Protein AF-A0A2D7C8B2-F1 (afdb_monomer)

Secondary structure (DSSP, 8-state):
-EEEEEEE----GGGTTT-BTTB-GGG--SSSSS-HHHHHHHHT--TTTBPPPEEEEEGGGHHHHHHHHHTTT---SEEEEESS---HHHHHHHHHHHHHHTT-TTSEEEEEETT-EE--HHHHHHHHHHHHHHHTTT-EEEEEEPPSS--SSS-EEEEEEEEETTEEEEEEEE-S--HHHHHHHHHHS-EEEEEEEEEEEHHHHHHHHHHH-HHHHHHHHHHHHTPEESSSEE--HHHHHTS----HIIIIITT-S-EEEEEE-S-EE---SHHHHHHHSPP-TTS-EEESSEEEES-BS-EEEESSS-EEEES-BSEEEEE-SS-EEEEEGGGGGGHHHHHHHHHHTT-GGGT--SEEEETTEEEEEEEEETTEEEEEEEEPTT-BPPEEEESSEEEEEEEEESEEEEEETTEEEEEETTEEEEE-TT--EEEE--SSS-EEEEEEEEES---GGGEEEEE-TTS---TT-PPPTT-------SSPP--S-HHHHHHTTS--GGGHHHHHHHHHHHHHHHHHHHHHT--SPPPHHHHHHHHHHHHHHHT--EEEEES-STTHHHHHHTTT-SEEEEEESSHHHHHHHHHHTTT-TTEEEEES-HHHHHHHHHHHS-SSEEEEEE-S-S-SSS---SSS--HHHHHHHHHHS---EEEEEE-GGG-BSSTTPPBHHHHHHHHHHTT--EEEETTEEEEEE-

Mean predicted aligned error: 16.01 Å

Sequence (702 aa):
MIIPVILSGGSGSRIWPLSRKAYSKQFLSLNSDNSLLQQTATRVSNKSVFEKPLVVCGNEHHFLIDDQLEKINIEPLKLLLEPTARNTAPAIALAAFYAEKEGREKDCMLVLPSDHSIHDVEGFEKTIQTGEKVAAKGKIVTFGIVPSKPETGYGYIHKSSEKIEGGFAVEAFVEKPNLTKAKEYVKSGDYFWNAGIFLFTVETFLKELKKYSPKIYKATQEAVEKGVVSDVFTPDEKLFSNNEDLSIDYALMEKSENVAVVPFAGHWNDIGSFAALWEELPHDKDGNAVQGDSLLLDTKGSYVFSESAVVTTAGVKDMVIVQTKDAVLVADKKHAQNVKDIVEKFKEIDREEAFFHKKVYRPWGSYEGIAAEEGFQVKTLIVNPGQVLSLQSHKHRNEHWVCVKGTVTVTRGSDVFDLKANQSTYIPVGEVHRLSNRTDTPAMVVEVQTGDYLGEDDIVRYDDIYGRAEENVQLPINMHSSHYYGPKKQLIPQSWIDYLKELPFSDILSFVKRRAVDVLDYFKWSTTGKKGAVPRLFVACKLKQIAKAKNLESFIETGTHYGELTSYVLNDFKEIQTIELTEELYSFCRNRFENDPHVTCIRGDSADHLKDALNGASFNGLVYLDAYYSGGVTGRGEVETPLKNEIDVILKSKFKGVVVVNNLRCMTGSNDYPKKQEVLEKIKKSGHVYHFEKDLLIWEMK

Foldseek 3Di:
DEAEEEEDEAQLLLAPPVGANLRRQQCDPQAHPAGLLLVVQVLQPPPVQYDAYEYEYAPSCVLVSVVSCVVVPGDHPFYEHAPDQQAALLSVLLVLLLCVVVVQQQHKYKYHYSQKDFDPSVLVSVLVVQVQVLQNVLFKEFEFELDPALFQQFKKWFFDPADDRQFGQTPAIGHRDDSVVSVVQNVVSRMGTGNVIIMHGSNSSLVQLCVQPVLSSVLSNQQQVCWDDDSHIYGNNVSSVSHHSDYCCNSGVRPDSRYIYRYRHGDMFSCSFVLSSLVSADADPQSEHEEDAEAEACEHVEYAADDDDYHYYHNYYQWYWYDDPVDIDIDRVVCSNCSSVVLVVCVVVVHCSNHDDQWGADSQGIKGWDDDDQFKTKIKDKGAAFGKAFFKFFQWKKKKKAWQADKKWKDWAQDTDIHHHRDMDIHDHPTTMMIHHNDNGITMMMMMIGGNDDDPVRIAGDGDPPPPHPQFDDDPPRHDHDDDDPDDDPPDDVVVVVVVVPDDPPPPGVLVSVVVVLVVVQVCCVVVVDQDFHRLVVVLVVQLVQCVVQVAAEEEEAFDLLCNSCVSCVPSHQAYEYEAADPVSLVSVCVSCVVRPRYHYHYHHCLPCVLVVQVPDDQEHEYEAELQFADDSTHHDPFRGSVVSNLVSVLPDSHWYKYKYAQQVSQCCPRRRHNNVVSVVSCVVSVWDWDDDRRMIMIGDD

Structure (mmCIF, N/CA/C/O backbone):
data_AF-A0A2D7C8B2-F1
#
_entry.id   AF-A0A2D7C8B2-F1
#
loop_
_atom_site.group_PDB
_atom_site.id
_atom_site.type_symbol
_atom_site.label_atom_id
_atom_site.label_alt_id
_atom_site.label_comp_id
_atom_site.label_asym_id
_atom_site.label_entity_id
_atom_site.label_seq_id
_atom_site.pdbx_PDB_ins_code
_atom_site.Cartn_x
_atom_site.Cartn_y
_atom_site.Cartn_z
_atom_site.occupancy
_atom_site.B_iso_or_equiv
_atom_site.auth_seq_id
_atom_site.auth_comp_id
_atom_site.auth_asym_id
_atom_site.auth_atom_id
_atom_site.pdbx_PDB_model_num
ATOM 1 N N . MET A 1 1 ? -17.321 17.170 8.419 1.00 81.81 1 MET A N 1
ATOM 2 C CA . MET A 1 1 ? -17.165 15.981 7.559 1.00 81.81 1 MET A CA 1
ATOM 3 C C . MET A 1 1 ? -16.004 15.179 8.109 1.00 81.81 1 MET A C 1
ATOM 5 O O . MET A 1 1 ? -15.125 15.762 8.737 1.00 81.81 1 MET A O 1
ATOM 9 N N . ILE A 1 2 ? -16.040 13.862 7.951 1.00 97.69 2 ILE A N 1
ATOM 10 C CA . ILE A 1 2 ? -15.059 12.943 8.537 1.00 97.69 2 ILE A CA 1
ATOM 11 C C . ILE A 1 2 ? -13.973 12.658 7.501 1.00 97.69 2 ILE A C 1
ATOM 13 O O . ILE A 1 2 ? -14.303 12.349 6.360 1.00 97.69 2 ILE A O 1
ATOM 17 N N . ILE A 1 3 ? -12.698 12.724 7.882 1.00 98.31 3 ILE A N 1
ATOM 18 C CA . ILE A 1 3 ? -11.558 12.378 7.024 1.00 98.31 3 ILE A CA 1
ATOM 19 C C . ILE A 1 3 ? -11.287 10.876 7.159 1.00 98.31 3 ILE A C 1
ATOM 21 O O . ILE A 1 3 ? -10.841 10.441 8.225 1.00 98.31 3 ILE A O 1
ATOM 25 N N . PRO A 1 4 ? -11.519 10.048 6.127 1.00 98.62 4 PRO A N 1
ATOM 26 C CA . PRO A 1 4 ? -11.110 8.654 6.184 1.00 98.62 4 PRO A CA 1
ATOM 27 C C . PRO A 1 4 ? -9.583 8.553 6.114 1.00 98.62 4 PRO A C 1
ATOM 29 O O . PRO A 1 4 ? -8.949 9.216 5.295 1.00 98.62 4 PRO A O 1
ATOM 32 N N . VAL A 1 5 ? -8.995 7.702 6.947 1.00 98.69 5 VAL A N 1
ATOM 33 C CA . VAL A 1 5 ? -7.568 7.369 6.954 1.00 98.69 5 VAL A CA 1
ATOM 34 C C . VAL A 1 5 ? -7.443 5.869 6.724 1.00 98.69 5 VAL A C 1
ATOM 36 O O . VAL A 1 5 ? -7.703 5.072 7.623 1.00 98.69 5 VAL A O 1
ATOM 39 N N . ILE A 1 6 ? -7.069 5.478 5.511 1.00 98.50 6 ILE A N 1
ATOM 40 C CA . ILE A 1 6 ? -6.947 4.077 5.106 1.00 98.50 6 ILE A CA 1
ATOM 41 C C . ILE A 1 6 ? -5.500 3.623 5.313 1.00 98.50 6 ILE A C 1
ATOM 43 O O . ILE A 1 6 ? -4.583 4.153 4.686 1.00 98.50 6 ILE A O 1
ATOM 47 N N . LEU A 1 7 ? -5.291 2.627 6.175 1.00 97.38 7 LEU A N 1
ATOM 48 C CA . LEU A 1 7 ? -3.976 2.050 6.460 1.00 97.38 7 LEU A CA 1
ATOM 49 C C . LEU A 1 7 ? -3.699 0.854 5.536 1.00 97.38 7 LEU A C 1
ATOM 51 O O . LEU A 1 7 ? -4.398 -0.163 5.589 1.00 97.38 7 LEU A O 1
ATOM 55 N N . SER A 1 8 ? -2.658 0.951 4.707 1.00 93.06 8 SER A N 1
ATOM 56 C CA . SER A 1 8 ? -2.254 -0.056 3.713 1.00 93.06 8 SER A CA 1
ATOM 57 C C . SER A 1 8 ? -0.797 -0.507 3.912 1.00 93.06 8 SER A C 1
ATOM 59 O O . SER A 1 8 ? 0.064 -0.290 3.055 1.00 93.06 8 SER A O 1
ATOM 61 N N . GLY A 1 9 ? -0.525 -1.157 5.050 1.00 79.19 9 GLY A N 1
ATOM 62 C CA . GLY A 1 9 ? 0.812 -1.657 5.421 1.00 79.19 9 GLY A CA 1
ATOM 63 C C . GLY A 1 9 ? 0.944 -3.180 5.595 1.00 79.19 9 GLY A C 1
ATOM 64 O O . GLY A 1 9 ? 2.049 -3.679 5.792 1.00 79.19 9 GLY A O 1
ATOM 65 N N . GLY A 1 10 ? -0.148 -3.948 5.542 1.00 72.50 10 GLY A N 1
ATOM 66 C CA . GLY A 1 10 ? -0.104 -5.402 5.750 1.00 72.50 10 GLY A CA 1
ATOM 67 C C . GLY A 1 10 ? 0.537 -6.155 4.579 1.00 72.50 10 GLY A C 1
ATOM 68 O O . GLY A 1 10 ? 0.354 -5.769 3.430 1.00 72.50 10 GLY A O 1
ATOM 69 N N . SER A 1 11 ? 1.263 -7.249 4.856 1.00 68.75 11 SER A N 1
ATOM 70 C CA . SER A 1 11 ? 1.806 -8.165 3.830 1.00 68.75 11 SER A CA 1
ATOM 71 C C . SER A 1 11 ? 0.874 -9.338 3.505 1.00 68.75 11 SER A C 1
ATOM 73 O O . SER A 1 11 ? 0.927 -9.905 2.417 1.00 68.75 11 SER A O 1
ATOM 75 N N . GLY A 1 12 ? -0.006 -9.712 4.441 1.00 79.62 12 GLY A N 1
ATOM 76 C CA . GLY A 1 12 ? -1.014 -10.751 4.225 1.00 79.62 12 GLY A CA 1
ATOM 77 C C . GLY A 1 12 ? -0.503 -12.194 4.206 1.00 79.62 12 GLY A C 1
ATOM 78 O O . GLY A 1 12 ? -1.228 -13.052 3.726 1.00 79.62 12 GLY A O 1
ATOM 79 N N . SER A 1 13 ? 0.685 -12.498 4.747 1.00 84.25 13 SER A N 1
ATOM 80 C CA . SER A 1 13 ? 1.385 -13.796 4.585 1.00 84.25 13 SER A CA 1
ATOM 81 C C . SER A 1 13 ? 0.573 -15.075 4.861 1.00 84.25 13 SER A C 1
ATOM 83 O O . SER A 1 13 ? 0.902 -16.131 4.332 1.00 84.25 13 SER A O 1
ATOM 85 N N . ARG A 1 14 ? -0.504 -15.008 5.650 1.00 90.31 14 ARG A N 1
ATOM 86 C CA . ARG A 1 14 ? -1.414 -16.140 5.934 1.00 90.31 14 ARG A CA 1
ATOM 87 C C . ARG A 1 14 ? -2.348 -16.499 4.772 1.00 90.31 14 ARG A C 1
ATOM 89 O O . ARG A 1 14 ? -3.013 -17.527 4.828 1.00 90.31 14 ARG A O 1
ATOM 96 N N . ILE A 1 15 ? -2.406 -15.648 3.752 1.00 92.25 15 ILE A N 1
ATOM 97 C CA . ILE A 1 15 ? -3.191 -15.811 2.523 1.00 92.25 15 ILE A CA 1
ATOM 98 C C . ILE A 1 15 ? -2.269 -16.197 1.346 1.00 92.25 15 ILE A C 1
ATOM 100 O O . ILE A 1 15 ? -2.683 -16.232 0.189 1.00 92.25 15 ILE A O 1
ATOM 104 N N . TRP A 1 16 ? -1.003 -16.538 1.608 1.00 94.00 16 TRP A N 1
ATOM 105 C CA . TRP A 1 16 ? -0.141 -17.180 0.614 1.00 94.00 16 TRP A CA 1
ATOM 106 C C . TRP A 1 16 ? -0.767 -18.520 0.180 1.00 94.00 16 TRP A C 1
ATOM 108 O O . TRP A 1 16 ? -1.186 -19.265 1.057 1.00 94.00 16 TRP A O 1
ATOM 118 N N . PRO A 1 17 ? -0.852 -18.875 -1.114 1.00 92.19 17 PRO A N 1
ATOM 119 C CA . PRO A 1 17 ? -0.118 -18.311 -2.234 1.00 92.19 17 PRO A CA 1
ATOM 120 C C . PRO A 1 17 ? -0.869 -17.225 -3.014 1.00 92.19 17 PRO A C 1
ATOM 122 O O . PRO A 1 17 ? -0.384 -16.832 -4.067 1.00 92.19 17 PRO A O 1
ATOM 125 N N . LEU A 1 18 ? -1.985 -16.678 -2.531 1.00 91.12 18 LEU A N 1
ATOM 126 C CA . LEU A 1 18 ? -2.616 -15.536 -3.208 1.00 91.12 18 LEU A CA 1
ATOM 127 C C . LEU A 1 18 ? -1.856 -14.233 -2.933 1.00 91.12 18 LEU A C 1
ATOM 129 O O . LEU A 1 18 ? -1.615 -13.443 -3.839 1.00 91.12 18 LEU A O 1
ATOM 133 N N . SER A 1 19 ? -1.439 -14.014 -1.683 1.00 90.56 19 SER A N 1
ATOM 134 C CA . SER A 1 19 ? -0.666 -12.827 -1.296 1.00 90.56 19 SER A CA 1
ATOM 135 C C . SER A 1 19 ? 0.839 -13.017 -1.475 1.00 90.56 19 SER A C 1
ATOM 137 O O . SER A 1 19 ? 1.375 -14.112 -1.256 1.00 90.56 19 SER A O 1
ATOM 139 N N . ARG A 1 20 ? 1.541 -11.922 -1.765 1.00 86.06 20 ARG A N 1
ATOM 140 C CA . ARG A 1 20 ? 3.010 -11.817 -1.803 1.00 86.06 20 ARG A CA 1
ATOM 141 C C . ARG A 1 20 ? 3.447 -10.497 -1.183 1.00 86.06 20 ARG A C 1
ATOM 143 O O . ARG A 1 20 ? 2.642 -9.579 -1.105 1.00 86.06 20 ARG A O 1
ATOM 150 N N . LYS A 1 21 ? 4.724 -10.354 -0.811 1.00 79.81 21 LYS A N 1
ATOM 151 C CA . LYS A 1 21 ? 5.235 -9.074 -0.281 1.00 79.81 21 LYS A CA 1
ATOM 152 C C . LYS A 1 21 ? 4.960 -7.898 -1.230 1.00 79.81 21 LYS A C 1
ATOM 154 O O . LYS A 1 21 ? 4.552 -6.847 -0.764 1.00 79.81 21 LYS A O 1
ATOM 159 N N . ALA A 1 22 ? 5.164 -8.085 -2.536 1.00 74.75 22 ALA A N 1
ATOM 160 C CA . ALA A 1 22 ? 4.926 -7.048 -3.547 1.00 74.75 22 ALA A CA 1
ATOM 161 C C . ALA A 1 22 ? 3.448 -6.904 -3.971 1.00 74.75 22 ALA A C 1
ATOM 163 O O . ALA A 1 22 ? 3.104 -5.978 -4.704 1.00 74.75 22 ALA A O 1
ATOM 164 N N . TYR A 1 23 ? 2.586 -7.843 -3.571 1.00 82.44 23 TYR A N 1
ATOM 165 C CA . TYR A 1 23 ? 1.157 -7.843 -3.883 1.00 82.44 23 TYR A CA 1
ATOM 166 C C . TYR A 1 23 ? 0.384 -8.403 -2.689 1.00 82.44 23 TYR A C 1
ATOM 168 O O . TYR A 1 23 ? -0.032 -9.566 -2.641 1.00 82.44 23 TYR A O 1
ATOM 176 N N . SER A 1 24 ? 0.315 -7.566 -1.662 1.00 88.56 24 SER A N 1
ATOM 177 C CA . SER A 1 24 ? -0.265 -7.885 -0.368 1.00 88.56 24 SER A CA 1
ATOM 178 C C . SER A 1 24 ? -1.780 -8.086 -0.412 1.00 88.56 24 SER A C 1
ATOM 180 O O . SER A 1 24 ? -2.466 -7.682 -1.351 1.00 88.56 24 SER A O 1
ATOM 182 N N . LYS A 1 25 ? -2.311 -8.683 0.661 1.00 91.94 25 LYS A N 1
ATOM 183 C CA . LYS A 1 25 ? -3.725 -9.060 0.818 1.00 91.94 25 LYS A CA 1
ATOM 184 C C . LYS A 1 25 ? -4.718 -7.957 0.430 1.00 91.94 25 LYS A C 1
ATOM 186 O O . LYS A 1 25 ? -5.719 -8.263 -0.209 1.00 91.94 25 LYS A O 1
ATOM 191 N N . GLN A 1 26 ? -4.466 -6.700 0.788 1.00 92.56 26 GLN A N 1
ATOM 192 C CA . GLN A 1 26 ? -5.385 -5.593 0.507 1.00 92.56 26 GLN A CA 1
ATOM 193 C C . GLN A 1 26 ? -5.623 -5.356 -0.992 1.00 92.56 26 GLN A C 1
ATOM 195 O O . GLN A 1 26 ? -6.654 -4.804 -1.365 1.00 92.56 26 GLN A O 1
ATOM 200 N N . PHE A 1 27 ? -4.705 -5.799 -1.853 1.00 92.00 27 PHE A N 1
ATOM 201 C CA . PHE A 1 27 ? -4.821 -5.669 -3.306 1.00 92.00 27 PHE A CA 1
ATOM 202 C C . PHE A 1 27 ? -5.547 -6.851 -3.963 1.00 92.00 27 PHE A C 1
ATOM 204 O O . PHE A 1 27 ? -5.779 -6.824 -5.168 1.00 92.00 27 PHE A O 1
ATOM 211 N N . LEU A 1 28 ? -5.921 -7.876 -3.191 1.00 91.56 28 LEU A N 1
ATOM 212 C CA . LEU A 1 28 ? -6.587 -9.076 -3.689 1.00 91.56 28 LEU A CA 1
ATOM 213 C C . LEU A 1 28 ? -8.111 -8.909 -3.708 1.00 91.56 28 LEU A C 1
ATOM 215 O O . LEU A 1 28 ? -8.720 -8.507 -2.713 1.00 91.56 28 LEU A O 1
ATOM 219 N N . SER A 1 29 ? -8.726 -9.306 -4.820 1.00 92.12 29 SER A N 1
ATOM 220 C CA . SER A 1 29 ? -10.173 -9.516 -4.959 1.00 92.12 29 SER A CA 1
ATOM 221 C C . SER A 1 29 ? -10.544 -10.898 -4.407 1.00 92.12 29 SER A C 1
ATOM 223 O O . SER A 1 29 ? -10.532 -11.885 -5.137 1.00 92.12 29 SER A O 1
ATOM 225 N N . LEU A 1 30 ? -10.779 -10.993 -3.092 1.00 91.88 30 LEU A N 1
ATOM 226 C CA . LEU A 1 30 ? -10.983 -12.284 -2.409 1.00 91.88 30 LEU A CA 1
ATOM 227 C C . LEU A 1 30 ? -12.453 -12.720 -2.342 1.00 91.88 30 LEU A C 1
ATOM 229 O O . LEU A 1 30 ? -12.766 -13.884 -2.573 1.00 91.88 30 LEU A O 1
ATOM 233 N N . ASN A 1 31 ? -13.346 -11.790 -2.012 1.00 90.38 31 ASN A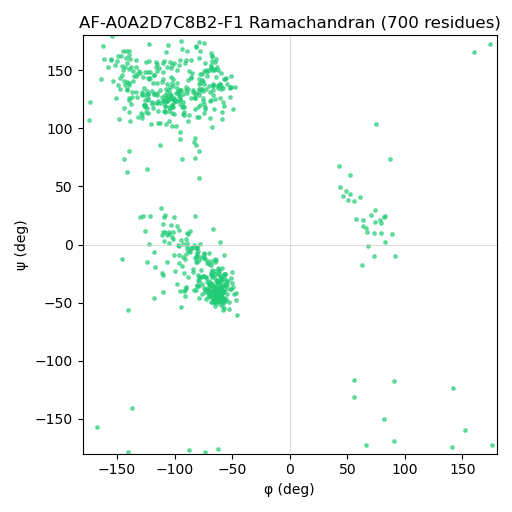 N 1
ATOM 234 C CA . ASN A 1 31 ? -14.768 -12.040 -1.748 1.00 90.38 31 ASN A CA 1
ATOM 235 C C . ASN A 1 31 ? -15.714 -11.229 -2.654 1.00 90.38 31 ASN A C 1
ATOM 237 O O . ASN A 1 31 ? -16.930 -11.325 -2.520 1.00 90.38 31 ASN A O 1
ATOM 241 N N . SER A 1 32 ? -15.172 -10.418 -3.561 1.00 89.94 32 SER A N 1
ATOM 242 C CA . SER A 1 32 ? -15.917 -9.683 -4.587 1.00 89.94 32 SER A CA 1
ATOM 243 C C . SER A 1 32 ? -15.001 -9.389 -5.777 1.00 89.94 32 SER A C 1
ATOM 245 O O . SER A 1 32 ? -13.818 -9.725 -5.730 1.00 89.94 32 SER A O 1
ATOM 247 N N . ASP A 1 33 ? -15.522 -8.734 -6.816 1.00 89.88 33 ASP A N 1
ATOM 248 C CA . ASP A 1 33 ? -14.716 -8.289 -7.962 1.00 89.88 33 ASP A CA 1
ATOM 249 C C . ASP A 1 33 ? -13.695 -7.203 -7.573 1.00 89.88 33 ASP A C 1
ATOM 251 O O . ASP A 1 33 ? -12.616 -7.110 -8.162 1.00 89.88 33 ASP A O 1
ATOM 255 N N . ASN A 1 34 ? -14.003 -6.412 -6.541 1.00 94.25 34 ASN A N 1
ATOM 256 C CA . ASN A 1 34 ? -13.135 -5.354 -6.034 1.00 94.25 34 ASN A CA 1
ATOM 257 C C . ASN A 1 34 ? -12.129 -5.901 -5.014 1.00 94.25 34 ASN A C 1
ATOM 259 O O . ASN A 1 34 ? -12.468 -6.735 -4.164 1.00 94.25 34 ASN A O 1
ATOM 263 N N . SER A 1 35 ? -10.916 -5.349 -5.019 1.00 95.56 35 SER A N 1
ATOM 264 C CA . SER A 1 35 ? -9.931 -5.628 -3.973 1.00 95.56 35 SER A CA 1
ATOM 265 C C . SER A 1 35 ? -10.401 -5.128 -2.605 1.00 95.56 35 SER A C 1
ATOM 267 O O . SER A 1 35 ? -11.261 -4.250 -2.515 1.00 95.56 35 SER A O 1
ATOM 269 N N . LEU A 1 36 ? -9.839 -5.647 -1.512 1.00 95.81 36 LEU A N 1
ATOM 270 C CA . LEU A 1 36 ? -10.219 -5.193 -0.165 1.00 95.81 36 LEU A CA 1
ATOM 271 C C . LEU A 1 36 ? -9.955 -3.689 0.050 1.00 95.81 36 LEU A C 1
ATOM 273 O O . LEU A 1 36 ? -10.771 -3.000 0.673 1.00 95.81 36 LEU A O 1
ATOM 277 N N . LEU A 1 37 ? -8.874 -3.157 -0.535 1.00 96.75 37 LEU A N 1
ATOM 278 C CA . LEU A 1 37 ? -8.586 -1.723 -0.555 1.00 96.75 37 LEU A CA 1
ATOM 279 C C . LEU A 1 37 ? -9.702 -0.953 -1.271 1.00 96.75 37 LEU A C 1
ATOM 281 O O . LEU A 1 37 ? -10.215 0.030 -0.734 1.00 96.75 37 LEU A O 1
ATOM 285 N N . GLN A 1 38 ? -10.105 -1.412 -2.458 1.00 97.31 38 GLN A N 1
ATOM 286 C CA . GLN A 1 38 ? -11.177 -0.794 -3.242 1.00 97.31 38 GLN A CA 1
ATOM 287 C C . GLN A 1 38 ? -12.524 -0.859 -2.520 1.00 97.31 38 GLN A C 1
ATOM 289 O O . GLN A 1 38 ? -13.261 0.129 -2.499 1.00 97.31 38 GLN A O 1
ATOM 294 N N . GLN A 1 39 ? -12.836 -1.988 -1.880 1.00 97.19 39 GLN A N 1
ATOM 295 C CA . GLN A 1 39 ? -14.027 -2.135 -1.044 1.00 97.19 39 GLN A CA 1
ATOM 296 C C . GLN A 1 39 ? -14.012 -1.124 0.107 1.00 97.19 39 GLN A C 1
ATOM 298 O O . GLN A 1 39 ? -15.014 -0.454 0.354 1.00 97.19 39 GLN A O 1
ATOM 303 N N . THR A 1 40 ? -12.868 -0.958 0.776 1.00 97.56 40 THR A N 1
ATOM 304 C CA . THR A 1 40 ? -12.716 -0.003 1.881 1.00 97.56 40 THR A CA 1
ATOM 305 C C . THR A 1 40 ? -12.852 1.443 1.422 1.00 97.56 40 THR A C 1
ATOM 307 O O . THR A 1 40 ? -13.603 2.194 2.039 1.00 97.56 40 THR A O 1
ATOM 310 N N . ALA A 1 41 ? -12.209 1.827 0.319 1.00 97.81 41 ALA A N 1
ATOM 311 C CA . ALA A 1 41 ? -12.331 3.169 -0.248 1.00 97.81 41 ALA A CA 1
ATOM 312 C C . ALA A 1 41 ? -13.768 3.473 -0.710 1.00 97.81 41 ALA A C 1
ATOM 314 O O . ALA A 1 41 ? -14.297 4.549 -0.436 1.00 97.81 41 ALA A O 1
ATOM 315 N N . THR A 1 42 ? -14.439 2.503 -1.339 1.00 96.94 42 THR A N 1
ATOM 316 C CA . THR A 1 42 ? -15.837 2.642 -1.781 1.00 96.94 42 THR A CA 1
ATOM 317 C C . THR A 1 42 ? -16.788 2.809 -0.597 1.00 96.94 42 THR A C 1
ATOM 319 O O . THR A 1 42 ? -17.696 3.640 -0.650 1.00 96.94 42 THR A O 1
ATOM 322 N N . ARG A 1 43 ? -16.557 2.082 0.503 1.00 96.56 43 ARG A N 1
ATOM 323 C CA . ARG A 1 43 ? -17.369 2.151 1.730 1.00 96.56 43 ARG A CA 1
ATOM 324 C C . ARG A 1 43 ? -17.411 3.547 2.350 1.00 96.56 43 ARG A C 1
ATOM 326 O O . ARG A 1 43 ? -18.400 3.896 2.981 1.00 96.56 43 ARG A O 1
ATOM 333 N N . VAL A 1 44 ? -16.361 4.342 2.154 1.00 96.69 44 VAL A N 1
ATOM 334 C CA . VAL A 1 44 ? -16.248 5.720 2.664 1.00 96.69 44 VAL A CA 1
ATOM 335 C C . VAL A 1 44 ? -16.352 6.775 1.560 1.00 96.69 44 VAL A C 1
ATOM 337 O O . VAL A 1 44 ? -15.850 7.883 1.705 1.00 96.69 44 VAL A O 1
ATOM 340 N N . SER A 1 45 ? -17.013 6.449 0.445 1.00 95.50 45 SER A N 1
ATOM 341 C CA . SER A 1 45 ? -17.160 7.360 -0.702 1.00 95.50 45 SER A CA 1
ATOM 342 C C . SER A 1 45 ? -18.373 8.298 -0.618 1.00 95.50 45 SER A C 1
ATOM 344 O O . SER A 1 45 ? -18.533 9.176 -1.473 1.00 95.50 45 SER A O 1
ATOM 346 N N . ASN A 1 46 ? -19.234 8.144 0.398 1.00 95.44 46 ASN A N 1
ATOM 347 C CA . ASN A 1 46 ? -20.401 9.004 0.578 1.00 95.44 46 ASN A CA 1
ATOM 348 C C . ASN A 1 46 ? -19.989 10.441 0.946 1.00 95.44 46 ASN A C 1
ATOM 350 O O . ASN A 1 46 ? -19.716 10.757 2.105 1.00 95.44 46 ASN A O 1
ATOM 354 N N . LYS A 1 47 ? -20.021 11.329 -0.051 1.00 94.19 47 LYS A N 1
ATOM 355 C CA . LYS A 1 47 ? -19.583 12.731 0.047 1.00 94.19 47 LYS A CA 1
ATOM 356 C C . LYS A 1 47 ? -20.408 13.598 1.002 1.00 94.19 47 LYS A C 1
ATOM 358 O O . LYS A 1 47 ? -19.991 14.712 1.295 1.00 94.19 47 LYS A O 1
ATOM 363 N N . SER A 1 48 ? -21.579 13.147 1.468 1.00 94.50 48 SER A N 1
ATOM 364 C CA . SER A 1 48 ? -22.325 13.883 2.503 1.00 94.50 48 SER A CA 1
ATOM 365 C C . SER A 1 48 ? -21.792 13.634 3.915 1.00 94.50 48 SER A C 1
ATOM 367 O O . SER A 1 48 ? -22.163 14.358 4.836 1.00 94.50 48 SER A O 1
ATOM 369 N N . VAL A 1 49 ? -20.964 12.603 4.096 1.00 95.69 49 VAL A N 1
ATOM 370 C CA . VAL A 1 49 ? -20.429 12.178 5.399 1.00 95.69 49 VAL A CA 1
ATOM 371 C C . VAL A 1 49 ? -18.909 12.288 5.423 1.00 95.69 49 VAL A C 1
ATOM 373 O O . VAL A 1 49 ? -18.336 12.828 6.376 1.00 95.69 49 VAL A O 1
ATOM 376 N N . PHE A 1 50 ? -18.268 11.810 4.360 1.00 97.62 50 PHE A N 1
ATOM 377 C CA . PHE A 1 50 ? -16.828 11.641 4.270 1.00 97.62 50 PHE A CA 1
ATOM 378 C C . PHE A 1 50 ? -16.184 12.632 3.305 1.00 97.62 50 PHE A C 1
ATOM 380 O O . PHE A 1 50 ? -16.706 12.921 2.227 1.00 97.62 50 PHE A O 1
ATOM 387 N N . GLU A 1 51 ? -15.003 13.098 3.692 1.00 97.19 51 GLU A N 1
ATOM 388 C CA . GLU A 1 51 ? -14.039 13.726 2.796 1.00 97.19 51 GLU A CA 1
ATOM 389 C C . GLU A 1 51 ? -13.343 12.686 1.909 1.00 97.19 51 GLU A C 1
ATOM 391 O O . GLU A 1 51 ? -13.474 11.472 2.095 1.00 97.19 51 GLU A O 1
ATOM 396 N N . LYS A 1 52 ? -12.532 13.165 0.960 1.00 96.94 52 LYS A N 1
ATOM 397 C CA . LYS A 1 52 ? -11.581 12.297 0.250 1.00 96.94 52 LYS A CA 1
ATOM 398 C C . LYS A 1 52 ? -10.630 11.607 1.255 1.00 96.94 52 LYS A C 1
ATOM 400 O O . LYS A 1 52 ? -10.211 12.247 2.224 1.00 96.94 52 LYS A O 1
ATOM 405 N N . PRO A 1 53 ? -10.246 10.336 1.035 1.00 97.75 53 PRO A N 1
ATOM 406 C CA . PRO A 1 53 ? -9.442 9.584 1.995 1.00 97.75 53 PRO A CA 1
ATOM 407 C C . PRO A 1 53 ? -7.968 10.008 1.988 1.00 97.75 53 PRO A C 1
ATOM 409 O O . PRO A 1 53 ? -7.374 10.206 0.928 1.00 97.75 53 PRO A O 1
ATOM 412 N N . LEU A 1 54 ? -7.345 10.071 3.162 1.00 98.31 54 LEU A N 1
ATOM 413 C CA . LEU A 1 54 ? -5.896 9.925 3.298 1.00 98.31 54 LEU A CA 1
ATOM 414 C C . LEU A 1 54 ? -5.560 8.436 3.225 1.00 98.31 54 LEU A C 1
ATOM 416 O O . LEU A 1 54 ? -6.209 7.627 3.888 1.00 98.31 54 LEU A O 1
ATOM 420 N N . VAL A 1 55 ? -4.543 8.063 2.453 1.00 98.19 55 VAL A N 1
ATOM 421 C CA . VAL A 1 55 ? -4.083 6.668 2.388 1.00 98.19 55 VAL A CA 1
ATOM 422 C C . VAL A 1 55 ? -2.637 6.605 2.842 1.00 98.19 55 VAL A C 1
ATOM 424 O O . VAL A 1 55 ? -1.777 7.260 2.256 1.00 98.19 55 VAL A O 1
ATOM 427 N N . VAL A 1 56 ? -2.379 5.831 3.893 1.00 97.62 56 VAL A N 1
ATOM 428 C CA . VAL A 1 56 ? -1.042 5.628 4.458 1.00 97.62 56 VAL A CA 1
ATOM 429 C C . VAL A 1 56 ? -0.495 4.303 3.947 1.00 97.62 56 VAL A C 1
ATOM 431 O O . VAL A 1 56 ? -1.153 3.268 4.088 1.00 97.62 56 VAL A O 1
ATOM 434 N N . CYS A 1 57 ? 0.674 4.321 3.316 1.00 93.38 57 CYS A N 1
ATOM 435 C CA . CYS A 1 57 ? 1.251 3.131 2.690 1.00 93.38 57 CYS A CA 1
ATOM 436 C C . CYS A 1 57 ? 2.772 3.211 2.572 1.00 93.38 57 CYS A C 1
ATOM 438 O O . CYS A 1 57 ? 3.335 4.298 2.571 1.00 93.38 57 CYS A O 1
ATOM 440 N N . GLY A 1 58 ? 3.437 2.065 2.417 1.00 88.25 58 GLY A N 1
ATOM 441 C CA . GLY A 1 58 ? 4.863 2.028 2.079 1.00 88.25 58 GLY A CA 1
ATOM 442 C C . GLY A 1 58 ? 5.147 2.588 0.680 1.00 88.25 58 GLY A C 1
ATOM 443 O O . GLY A 1 58 ? 4.315 2.468 -0.227 1.00 88.25 58 GLY A O 1
ATOM 444 N N . ASN A 1 59 ? 6.339 3.163 0.496 1.00 80.38 59 ASN A N 1
ATOM 445 C CA . ASN A 1 59 ? 6.811 3.719 -0.782 1.00 80.38 59 ASN A CA 1
ATOM 446 C C . ASN A 1 59 ? 6.623 2.759 -1.974 1.00 80.38 59 ASN A C 1
ATOM 448 O O . ASN A 1 59 ? 6.291 3.189 -3.079 1.00 80.38 59 ASN A O 1
ATOM 452 N N . GLU A 1 60 ? 6.811 1.459 -1.761 1.00 76.19 60 GLU A N 1
ATOM 453 C CA . GLU A 1 60 ? 6.719 0.416 -2.783 1.00 76.19 60 GLU A CA 1
ATOM 454 C C . GLU A 1 60 ? 5.302 0.202 -3.342 1.00 76.19 60 GLU A C 1
ATOM 456 O O . GLU A 1 60 ? 5.151 -0.321 -4.447 1.00 76.19 60 GLU A O 1
ATOM 461 N N . HIS A 1 61 ? 4.264 0.608 -2.604 1.00 82.62 61 HIS A N 1
ATOM 462 C CA . HIS A 1 61 ? 2.865 0.364 -2.961 1.00 82.62 61 HIS A CA 1
ATOM 463 C C . HIS A 1 61 ? 2.165 1.567 -3.595 1.00 82.62 61 HIS A C 1
ATOM 465 O O . HIS A 1 61 ? 1.058 1.404 -4.103 1.00 82.62 61 HIS A O 1
ATOM 471 N N . HIS A 1 62 ? 2.800 2.742 -3.605 1.00 81.19 62 HIS A N 1
ATOM 472 C CA . HIS A 1 62 ? 2.238 3.999 -4.109 1.00 81.19 62 HIS A CA 1
ATOM 473 C C . HIS A 1 62 ? 1.531 3.831 -5.464 1.00 81.19 62 HIS A C 1
ATOM 475 O O . HIS A 1 62 ? 0.320 4.011 -5.551 1.00 81.19 62 HIS A O 1
ATOM 481 N N . PHE A 1 63 ? 2.257 3.407 -6.503 1.00 78.00 63 PHE A N 1
ATOM 482 C CA . PHE A 1 63 ? 1.694 3.289 -7.854 1.00 78.00 63 PHE A CA 1
ATOM 483 C C . PHE A 1 63 ? 0.559 2.267 -7.955 1.00 78.00 63 PHE A C 1
ATOM 485 O O . PHE A 1 63 ? -0.348 2.420 -8.767 1.00 78.00 63 PHE A O 1
ATOM 492 N N . LEU A 1 64 ? 0.619 1.205 -7.149 1.00 83.38 64 LEU A N 1
ATOM 493 C CA . LEU A 1 64 ? -0.427 0.192 -7.132 1.00 83.38 64 LEU A CA 1
ATOM 494 C C . LEU A 1 64 ? -1.697 0.724 -6.463 1.00 83.38 64 LEU A C 1
ATOM 496 O O . LEU A 1 64 ? -2.795 0.425 -6.919 1.00 83.38 64 LEU A O 1
ATOM 500 N N . ILE A 1 65 ? -1.559 1.514 -5.400 1.00 90.44 65 ILE A N 1
ATOM 501 C CA . ILE A 1 65 ? -2.692 2.160 -4.734 1.00 90.44 65 ILE A CA 1
ATOM 502 C C . ILE A 1 65 ? -3.366 3.153 -5.679 1.00 90.44 65 ILE A C 1
ATOM 50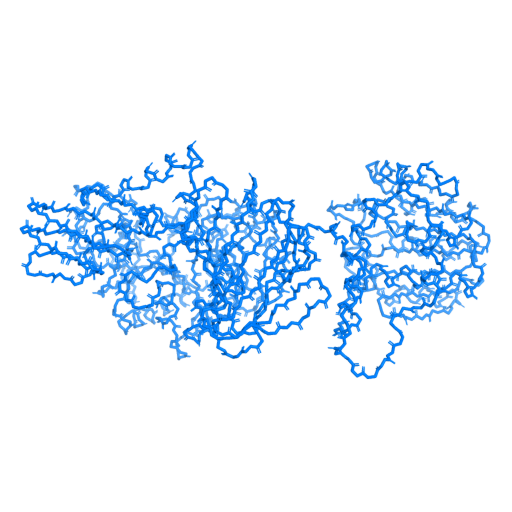4 O O . ILE A 1 65 ? -4.587 3.100 -5.802 1.00 90.44 65 ILE A O 1
ATOM 508 N N . ASP A 1 66 ? -2.597 3.986 -6.384 1.00 84.06 66 ASP A N 1
ATOM 509 C CA . ASP A 1 66 ? -3.155 4.913 -7.375 1.00 84.06 66 ASP A CA 1
ATOM 510 C C . ASP A 1 66 ? -3.942 4.174 -8.463 1.00 84.06 66 ASP A C 1
ATOM 512 O O . ASP A 1 66 ? -5.112 4.483 -8.677 1.00 84.06 66 ASP A O 1
ATOM 516 N N . ASP A 1 67 ? -3.363 3.132 -9.074 1.00 81.56 67 ASP A N 1
ATOM 517 C CA . ASP A 1 67 ? -4.052 2.305 -10.081 1.00 81.56 67 ASP A CA 1
ATOM 518 C C . ASP A 1 67 ? -5.344 1.667 -9.530 1.00 81.56 67 ASP A C 1
ATOM 520 O O . ASP A 1 67 ? -6.369 1.615 -10.214 1.00 81.56 67 ASP A O 1
ATOM 524 N N . GLN A 1 68 ? -5.331 1.191 -8.282 1.00 90.38 68 GLN A N 1
ATOM 525 C CA . GLN A 1 68 ? -6.506 0.589 -7.645 1.00 90.38 68 GLN A CA 1
ATOM 526 C C . GLN A 1 68 ? -7.620 1.609 -7.394 1.00 90.38 68 GLN A C 1
ATOM 528 O O . GLN A 1 68 ? -8.790 1.285 -7.614 1.00 90.38 68 GLN A O 1
ATOM 533 N N . LEU A 1 69 ? -7.275 2.815 -6.939 1.00 92.69 69 LEU A N 1
ATOM 534 C CA . LEU A 1 69 ? -8.229 3.889 -6.663 1.00 92.69 69 LEU A CA 1
ATOM 535 C C . LEU A 1 69 ? -8.775 4.517 -7.956 1.00 92.69 69 LEU A C 1
ATOM 537 O O . LEU A 1 69 ? -9.981 4.758 -8.055 1.00 92.69 69 LEU A O 1
ATOM 541 N N . GLU A 1 70 ? -7.931 4.693 -8.976 1.00 86.75 70 GLU A N 1
ATOM 542 C CA . GLU A 1 70 ? -8.323 5.197 -10.298 1.00 86.75 70 GLU A CA 1
ATOM 543 C C . GLU A 1 70 ? -9.364 4.281 -10.958 1.00 86.75 70 GLU A C 1
ATOM 545 O O . GLU A 1 70 ? -10.388 4.760 -11.447 1.00 86.75 70 GLU A O 1
ATOM 550 N N . LYS A 1 71 ? -9.184 2.954 -10.878 1.00 86.12 71 LYS A N 1
ATOM 551 C CA . LYS A 1 71 ? -10.136 1.959 -11.418 1.00 86.12 71 LYS A CA 1
ATOM 552 C C . LYS A 1 71 ? -11.555 2.073 -10.865 1.00 86.12 71 LYS A C 1
ATOM 554 O O . LYS A 1 71 ? -12.499 1.658 -11.535 1.00 86.12 71 LYS A O 1
ATOM 559 N N . ILE A 1 72 ? -11.709 2.621 -9.663 1.00 93.44 72 ILE A N 1
ATOM 560 C CA . ILE A 1 72 ? -13.011 2.852 -9.024 1.00 93.44 72 ILE A CA 1
ATOM 561 C C . ILE A 1 72 ? -13.392 4.339 -8.985 1.00 93.44 72 ILE A C 1
ATOM 563 O O . ILE A 1 72 ? -14.375 4.702 -8.342 1.00 93.44 72 ILE A O 1
ATOM 567 N N . ASN A 1 73 ? -12.659 5.197 -9.703 1.00 91.81 73 ASN A N 1
ATOM 568 C CA . ASN A 1 73 ? -12.868 6.644 -9.791 1.00 91.81 73 ASN A CA 1
ATOM 569 C C . ASN A 1 73 ? -12.867 7.356 -8.425 1.00 91.81 73 ASN A C 1
ATOM 571 O O . ASN A 1 73 ? -13.649 8.286 -8.197 1.00 91.81 73 ASN A O 1
ATOM 575 N N . ILE A 1 74 ? -12.004 6.920 -7.504 1.00 94.31 74 ILE A N 1
ATOM 576 C CA . ILE A 1 74 ? -11.806 7.576 -6.209 1.00 94.31 74 ILE A CA 1
ATOM 577 C C . ILE A 1 74 ? -10.467 8.303 -6.224 1.00 94.31 74 ILE A C 1
ATOM 579 O O . ILE A 1 74 ? -9.422 7.702 -6.428 1.00 94.31 74 ILE A O 1
ATOM 583 N N . GLU A 1 75 ? -10.494 9.604 -5.954 1.00 92.06 75 GLU A N 1
ATOM 584 C CA . GLU A 1 75 ? -9.278 10.391 -5.760 1.00 92.06 75 GLU A CA 1
ATOM 585 C C . GLU A 1 75 ? -8.959 10.486 -4.262 1.00 92.06 75 GLU A C 1
ATOM 587 O O . GLU A 1 75 ? -9.818 10.949 -3.496 1.00 92.06 75 GLU A O 1
ATOM 592 N N . PRO A 1 76 ? -7.750 10.101 -3.817 1.00 95.00 76 PRO A N 1
ATOM 593 C CA . PRO A 1 76 ? -7.336 10.334 -2.443 1.00 95.00 76 PRO A CA 1
ATOM 594 C C . PRO A 1 76 ? -7.144 11.833 -2.187 1.00 95.00 76 PRO A C 1
ATOM 596 O O . PRO A 1 76 ? -6.817 12.616 -3.079 1.00 95.00 76 PRO A O 1
ATOM 599 N N . LEU A 1 77 ? -7.319 12.244 -0.935 1.00 95.38 77 LEU A N 1
ATOM 600 C CA . LEU A 1 77 ? -6.953 13.580 -0.474 1.00 95.38 77 LEU A CA 1
ATOM 601 C C . LEU A 1 77 ? -5.436 13.777 -0.561 1.00 95.38 77 LEU A C 1
ATOM 603 O O . LEU A 1 77 ? -4.956 14.811 -1.025 1.00 95.38 77 LEU A O 1
ATOM 607 N N . LYS A 1 78 ? -4.690 12.768 -0.104 1.00 95.94 78 LYS A N 1
ATOM 608 C CA . LYS A 1 78 ? -3.237 12.668 -0.225 1.00 95.94 78 LYS A CA 1
ATOM 609 C C . LYS A 1 78 ? -2.811 11.225 0.050 1.00 95.94 78 LYS A C 1
ATOM 611 O O . LYS A 1 78 ? -3.364 10.581 0.945 1.00 95.94 78 LYS A O 1
ATOM 616 N N . LEU A 1 79 ? -1.810 10.741 -0.682 1.00 96.06 79 LEU A N 1
ATOM 617 C CA . LEU A 1 79 ? -1.064 9.548 -0.292 1.00 96.06 79 LEU A CA 1
ATOM 618 C C . LEU A 1 79 ? 0.065 9.947 0.657 1.00 96.06 79 LEU A C 1
ATOM 620 O O . LEU A 1 79 ? 0.862 10.834 0.340 1.00 96.06 79 LEU A O 1
ATOM 624 N N . LEU A 1 80 ? 0.112 9.303 1.817 1.00 97.31 80 LEU A N 1
ATOM 625 C CA . LEU A 1 80 ? 1.122 9.500 2.848 1.00 97.31 80 LEU A CA 1
ATOM 626 C C . LEU A 1 80 ? 2.067 8.301 2.797 1.00 97.31 80 LEU A C 1
ATOM 628 O O . LEU A 1 80 ? 1.682 7.190 3.168 1.00 97.31 80 LEU A O 1
ATOM 632 N N . LEU A 1 81 ? 3.274 8.516 2.279 1.00 94.06 81 LEU A N 1
ATOM 633 C CA . LEU A 1 81 ? 4.215 7.431 2.040 1.00 94.06 81 LEU A CA 1
ATOM 634 C C . LEU A 1 81 ? 5.124 7.223 3.247 1.00 94.06 81 LEU A C 1
ATOM 636 O O . LEU A 1 81 ? 5.936 8.084 3.579 1.00 94.06 81 LEU A O 1
ATOM 640 N N . GLU A 1 82 ? 4.996 6.073 3.894 1.00 92.94 82 GLU A N 1
ATOM 641 C CA . GLU A 1 82 ? 5.887 5.638 4.958 1.00 92.94 82 GLU A CA 1
ATOM 642 C C . GLU A 1 82 ? 7.226 5.188 4.350 1.00 92.94 82 GLU A C 1
ATOM 644 O O . GLU A 1 82 ? 7.255 4.259 3.535 1.00 92.94 82 GLU A O 1
ATOM 649 N N . PRO A 1 83 ? 8.353 5.807 4.741 1.00 87.81 83 PRO A N 1
ATOM 650 C CA . PRO A 1 83 ? 9.668 5.400 4.256 1.00 87.81 83 PRO A CA 1
ATOM 651 C C . PRO A 1 83 ? 10.093 4.044 4.832 1.00 87.81 83 PRO A C 1
ATOM 653 O O . PRO A 1 83 ? 10.796 3.278 4.179 1.00 87.81 83 PRO A O 1
ATOM 656 N N . THR A 1 84 ? 9.650 3.736 6.053 1.00 89.50 84 THR A N 1
ATOM 657 C CA . THR A 1 84 ? 9.866 2.457 6.729 1.00 89.50 84 THR A CA 1
ATOM 658 C C . THR A 1 84 ? 8.611 2.065 7.501 1.00 89.50 84 THR A C 1
ATOM 660 O O . THR A 1 84 ? 7.972 2.909 8.125 1.00 89.50 84 THR A O 1
ATOM 663 N N . ALA A 1 85 ? 8.251 0.780 7.473 1.00 89.19 85 ALA A N 1
ATOM 664 C CA . ALA A 1 85 ? 7.102 0.281 8.221 1.00 89.19 85 ALA A CA 1
ATOM 665 C C . ALA A 1 85 ? 7.385 0.322 9.734 1.00 89.19 85 ALA A C 1
ATOM 667 O O . ALA A 1 85 ? 8.364 -0.268 10.199 1.00 89.19 85 ALA A O 1
ATOM 668 N N . ARG A 1 86 ? 6.526 1.013 10.494 1.00 94.00 86 ARG A N 1
ATOM 669 C CA . ARG A 1 86 ? 6.627 1.162 11.961 1.00 94.00 86 ARG A CA 1
ATOM 670 C C . ARG A 1 86 ? 5.319 0.834 12.697 1.00 94.00 86 ARG A C 1
ATOM 672 O O . ARG A 1 86 ? 5.106 1.290 13.818 1.00 94.00 86 ARG A O 1
ATOM 679 N N . ASN A 1 87 ? 4.460 0.023 12.069 1.00 93.00 87 ASN A N 1
ATOM 680 C CA . ASN A 1 87 ? 3.156 -0.414 12.588 1.00 93.00 87 ASN A CA 1
ATOM 681 C C . ASN A 1 87 ? 2.142 0.745 12.719 1.00 93.00 87 ASN A C 1
ATOM 683 O O . ASN A 1 87 ? 2.346 1.837 12.191 1.00 93.00 87 ASN A O 1
ATOM 687 N N . THR A 1 88 ? 0.978 0.497 13.323 1.00 95.38 88 THR A N 1
ATOM 688 C CA . THR A 1 88 ? -0.187 1.380 13.169 1.00 95.38 88 THR A CA 1
ATOM 689 C C . THR A 1 88 ? -0.106 2.687 13.954 1.00 95.38 88 THR A C 1
ATOM 691 O O . THR A 1 88 ? -0.694 3.668 13.506 1.00 95.38 88 THR A O 1
ATOM 694 N N . ALA A 1 89 ? 0.613 2.772 15.083 1.00 97.19 89 ALA A N 1
ATOM 695 C CA . ALA A 1 89 ? 0.652 4.025 15.846 1.00 97.19 89 ALA A CA 1
ATOM 696 C C . ALA A 1 89 ? 1.392 5.155 15.099 1.00 97.19 89 ALA A C 1
ATOM 698 O O . ALA A 1 89 ? 0.805 6.233 14.965 1.00 97.19 89 ALA A O 1
ATOM 699 N N . PRO A 1 90 ? 2.609 4.945 14.551 1.00 97.81 90 PRO A N 1
ATOM 700 C CA . PRO A 1 90 ? 3.282 5.953 13.728 1.00 97.81 90 PRO A CA 1
ATOM 701 C C . PRO A 1 90 ? 2.540 6.260 12.423 1.00 97.81 90 PRO A C 1
ATOM 703 O O . PRO A 1 90 ? 2.475 7.423 12.036 1.00 97.81 90 PRO A O 1
ATOM 706 N N . ALA A 1 91 ? 1.911 5.265 11.787 1.00 97.69 91 ALA A N 1
ATOM 707 C CA . ALA A 1 91 ? 1.111 5.466 10.575 1.00 97.69 91 ALA A CA 1
ATOM 708 C C . ALA A 1 91 ? -0.098 6.394 10.817 1.00 97.69 91 ALA A C 1
ATOM 710 O O . ALA A 1 91 ? -0.373 7.309 10.038 1.00 97.69 91 ALA A O 1
ATOM 711 N N . ILE A 1 92 ? -0.807 6.205 11.933 1.00 98.44 92 ILE A N 1
ATOM 712 C CA . ILE A 1 92 ? -1.931 7.069 12.324 1.00 98.44 92 ILE A CA 1
ATOM 713 C C . ILE A 1 92 ? -1.426 8.451 12.753 1.00 98.44 92 ILE A C 1
ATOM 715 O O . ILE A 1 92 ? -2.033 9.463 12.399 1.00 98.44 92 ILE A O 1
ATOM 719 N N . ALA A 1 93 ? -0.303 8.515 13.475 1.00 98.56 93 ALA A N 1
ATOM 720 C CA . ALA A 1 93 ? 0.328 9.778 13.847 1.00 98.56 93 ALA A CA 1
ATOM 721 C C . ALA A 1 93 ? 0.767 10.590 12.624 1.00 98.56 93 ALA A C 1
ATOM 723 O O . ALA A 1 93 ? 0.574 11.803 12.605 1.00 98.56 93 ALA A O 1
ATOM 724 N N . LEU A 1 94 ? 1.277 9.929 11.582 1.00 98.50 94 LEU A N 1
ATOM 725 C CA . LEU A 1 94 ? 1.639 10.549 10.310 1.00 98.50 94 LEU A CA 1
ATOM 726 C C . LEU A 1 94 ? 0.426 11.235 9.676 1.00 98.50 94 LEU A C 1
ATOM 728 O O . LEU A 1 94 ? 0.510 12.402 9.294 1.00 98.50 94 LEU A O 1
ATOM 732 N N . ALA A 1 95 ? -0.713 10.540 9.626 1.00 98.50 95 ALA A N 1
ATOM 733 C CA . ALA A 1 95 ? -1.962 11.104 9.127 1.00 98.50 95 ALA A CA 1
ATOM 734 C C . ALA A 1 95 ? -2.476 12.264 9.992 1.00 98.50 95 ALA A C 1
ATOM 736 O O . ALA A 1 95 ? -2.877 13.292 9.448 1.00 98.50 95 ALA A O 1
ATOM 737 N N . ALA A 1 96 ? -2.413 12.136 11.320 1.00 98.62 96 ALA A N 1
ATOM 738 C CA . ALA A 1 96 ? -2.872 13.166 12.249 1.00 98.62 96 ALA A CA 1
ATOM 739 C C . ALA A 1 96 ? -2.034 14.450 12.158 1.00 98.62 96 ALA A C 1
ATOM 741 O O . ALA A 1 96 ? -2.595 15.532 12.014 1.00 98.62 96 ALA A O 1
ATOM 742 N N . PHE A 1 97 ? -0.702 14.347 12.176 1.00 98.62 97 PHE A N 1
ATOM 743 C CA . PHE A 1 97 ? 0.179 15.509 12.026 1.00 98.62 97 PHE A CA 1
ATOM 744 C C . PHE A 1 97 ? 0.104 16.118 10.625 1.00 98.62 97 PHE A C 1
ATOM 746 O O . PHE A 1 97 ? 0.190 17.336 10.485 1.00 98.62 97 PHE A O 1
ATOM 753 N N . TYR A 1 98 ? -0.094 15.307 9.579 1.00 98.25 98 TYR A N 1
ATOM 754 C CA . TYR A 1 98 ? -0.377 15.839 8.246 1.00 98.25 98 TYR A CA 1
ATOM 755 C C . TYR A 1 98 ? -1.696 16.629 8.235 1.00 98.25 98 TYR A C 1
ATOM 757 O O . TYR A 1 98 ? -1.737 17.745 7.726 1.00 98.25 98 TYR A O 1
ATOM 765 N N . ALA A 1 99 ? -2.764 16.103 8.841 1.00 97.81 99 ALA A N 1
ATOM 766 C CA . ALA A 1 99 ? -4.037 16.811 8.950 1.00 97.81 99 ALA A CA 1
ATOM 767 C C . ALA A 1 99 ? -3.920 18.108 9.776 1.00 97.81 99 ALA A C 1
ATOM 769 O O . ALA A 1 99 ? -4.451 19.135 9.356 1.00 97.81 99 ALA A O 1
ATOM 770 N N . GLU A 1 100 ? -3.180 18.091 10.889 1.00 97.62 100 GLU A N 1
ATOM 771 C CA . GLU A 1 100 ? -2.871 19.283 11.695 1.00 97.62 100 GLU A CA 1
ATOM 772 C C . GLU A 1 100 ? -2.103 20.336 10.878 1.00 97.62 100 GLU A C 1
ATOM 774 O O . GLU A 1 100 ? -2.482 21.506 10.867 1.00 97.62 100 GLU A O 1
ATOM 779 N N . LYS A 1 101 ? -1.079 19.926 10.116 1.00 95.62 101 LYS A N 1
ATOM 780 C CA . LYS A 1 101 ? -0.305 20.810 9.222 1.00 95.62 101 LYS A CA 1
ATOM 781 C C . LYS A 1 101 ? -1.175 21.488 8.156 1.00 95.62 101 LYS A C 1
ATOM 783 O O . LYS A 1 101 ? -0.876 22.606 7.746 1.00 95.62 101 LYS A O 1
ATOM 788 N N . GLU A 1 102 ? -2.255 20.834 7.740 1.00 95.50 102 GLU A N 1
ATOM 789 C CA . GLU A 1 102 ? -3.239 21.354 6.783 1.00 95.50 102 GLU A CA 1
ATOM 790 C C . GLU A 1 102 ? -4.377 22.157 7.458 1.00 95.50 102 GLU A C 1
ATOM 792 O O . GLU A 1 102 ? -5.352 22.510 6.793 1.00 95.50 102 GLU A O 1
ATOM 797 N N . GLY A 1 103 ? -4.277 22.456 8.761 1.00 96.38 103 GLY A N 1
ATOM 798 C CA . GLY A 1 103 ? -5.253 23.264 9.507 1.00 96.38 103 GLY A CA 1
ATOM 799 C C . GLY A 1 103 ? -6.570 22.544 9.807 1.00 96.38 103 GLY A C 1
ATOM 800 O O . GLY A 1 103 ? -7.630 23.172 9.836 1.00 96.38 103 GLY A O 1
ATOM 801 N N . ARG A 1 104 ? -6.521 21.214 9.954 1.00 96.31 104 ARG A N 1
ATOM 802 C CA . ARG A 1 104 ? -7.685 20.343 10.196 1.00 96.31 104 ARG A CA 1
ATOM 803 C C . ARG A 1 104 ? -7.674 19.721 11.587 1.00 96.31 104 ARG A C 1
ATOM 805 O O . ARG A 1 104 ? -8.179 18.620 11.791 1.00 96.31 104 ARG A O 1
ATOM 812 N N . GLU A 1 105 ? -7.124 20.423 12.575 1.00 95.38 105 GLU A N 1
ATOM 813 C CA . GLU A 1 105 ? -6.973 19.911 13.941 1.00 95.38 105 GLU A CA 1
ATOM 814 C C . GLU A 1 105 ? -8.311 19.562 14.630 1.00 95.38 105 GLU A C 1
ATOM 816 O O . GLU A 1 105 ? -8.359 18.705 15.516 1.00 95.38 105 GLU A O 1
ATOM 821 N N . LYS A 1 106 ? -9.417 20.183 14.201 1.00 95.94 106 LYS A N 1
ATOM 822 C CA . LYS A 1 106 ? -10.764 19.942 14.748 1.00 95.94 106 LYS A CA 1
ATOM 823 C C . LYS A 1 106 ? -11.548 18.855 14.017 1.00 95.94 106 LYS A C 1
ATOM 825 O O . LYS A 1 106 ? -12.586 18.428 14.525 1.00 95.94 106 LYS A O 1
ATOM 830 N N . ASP A 1 107 ? -11.081 18.417 12.852 1.00 96.62 107 ASP A N 1
ATOM 831 C CA . ASP A 1 107 ? -11.793 17.430 12.048 1.00 96.62 107 ASP A CA 1
ATOM 832 C C . ASP A 1 107 ? -11.658 16.033 12.663 1.00 96.62 107 ASP A C 1
ATOM 834 O O . ASP A 1 107 ? -10.661 15.696 13.310 1.00 96.62 107 ASP A O 1
ATOM 838 N N . CYS A 1 108 ? -12.686 15.206 12.467 1.00 97.88 108 CYS A N 1
ATOM 839 C CA . CYS A 1 108 ? -12.657 13.806 12.875 1.00 97.88 108 CYS A CA 1
ATOM 840 C C . CYS A 1 108 ? -11.926 12.964 11.825 1.00 97.88 108 CYS A C 1
ATOM 842 O O . CYS A 1 108 ? -12.275 13.018 10.647 1.00 97.88 108 CYS A O 1
ATOM 844 N N . MET A 1 109 ? -10.974 12.137 12.255 1.00 98.56 109 MET A N 1
ATOM 845 C CA . MET A 1 109 ? -10.344 11.114 11.425 1.00 98.56 109 MET A CA 1
ATOM 846 C C . MET A 1 109 ? -10.948 9.744 11.709 1.00 98.56 109 MET A C 1
ATOM 848 O O . MET A 1 109 ? -10.948 9.302 12.857 1.00 98.56 109 MET A O 1
ATOM 852 N N . LEU A 1 110 ? -11.412 9.063 10.663 1.00 98.75 110 LEU A N 1
ATOM 853 C CA . LEU A 1 110 ? -11.851 7.670 10.710 1.00 98.75 110 LEU A CA 1
ATOM 854 C C . LEU A 1 110 ? -10.728 6.765 10.205 1.00 98.75 110 LEU A C 1
ATOM 856 O O . LEU A 1 110 ? -10.516 6.649 9.000 1.00 98.75 110 LEU A O 1
ATOM 860 N N . VAL A 1 111 ? -10.022 6.112 11.119 1.00 98.62 111 VAL A N 1
ATOM 861 C CA . VAL A 1 111 ? -8.936 5.180 10.809 1.00 98.62 111 VAL A CA 1
ATOM 862 C C . VAL A 1 111 ? -9.501 3.808 10.461 1.00 98.62 111 VAL A C 1
ATOM 864 O O . VAL A 1 111 ? -10.248 3.227 11.249 1.00 98.62 111 VAL A O 1
ATOM 867 N N . LEU A 1 112 ? -9.120 3.286 9.296 1.00 97.75 112 LEU A N 1
ATOM 868 C CA . LEU A 1 112 ? -9.631 2.048 8.711 1.00 97.75 112 LEU A CA 1
ATOM 869 C C . LEU A 1 112 ? -8.476 1.172 8.213 1.00 97.75 112 LEU A C 1
ATOM 871 O O . LEU A 1 112 ? -7.683 1.623 7.381 1.00 97.75 112 LEU A O 1
ATOM 875 N N . PRO A 1 113 ? -8.402 -0.098 8.630 1.00 96.06 113 PRO A N 1
ATOM 876 C CA . PRO A 1 113 ? -7.595 -1.091 7.935 1.00 96.06 113 PRO A CA 1
ATOM 877 C C . PRO A 1 113 ? -8.119 -1.290 6.508 1.00 96.06 113 PRO A C 1
ATOM 879 O O . PRO A 1 113 ? -9.328 -1.345 6.280 1.00 96.06 113 PRO A O 1
ATOM 882 N N . SER A 1 114 ? -7.209 -1.382 5.537 1.00 95.38 114 SER A N 1
ATOM 883 C CA . SER A 1 114 ? -7.555 -1.568 4.117 1.00 95.38 114 SER A CA 1
ATOM 884 C C . SER A 1 114 ? -8.017 -2.984 3.765 1.00 95.38 114 SER A C 1
ATOM 886 O O . SER A 1 114 ? -8.448 -3.222 2.642 1.00 95.38 114 SER A O 1
ATOM 888 N N . ASP A 1 115 ? -7.923 -3.933 4.694 1.00 92.00 115 ASP A N 1
ATOM 889 C CA . ASP A 1 115 ? -8.020 -5.364 4.427 1.00 92.00 115 ASP A CA 1
ATOM 890 C C . ASP A 1 115 ? -9.159 -6.066 5.192 1.00 92.00 115 ASP A C 1
ATOM 892 O O . ASP A 1 115 ? -9.104 -7.279 5.413 1.00 92.00 115 ASP A O 1
ATOM 896 N N . HIS A 1 116 ? -10.197 -5.314 5.573 1.00 92.94 116 HIS A N 1
ATOM 897 C CA . HIS A 1 116 ? -11.409 -5.820 6.230 1.00 92.94 116 HIS A CA 1
ATOM 898 C C . HIS A 1 116 ? -12.608 -5.906 5.275 1.00 92.94 116 HIS A C 1
ATOM 900 O O . HIS A 1 116 ? -12.837 -5.016 4.446 1.00 92.94 116 HIS A O 1
ATOM 906 N N . SER A 1 117 ? -13.430 -6.941 5.461 1.00 93.06 117 SER A N 1
ATOM 907 C CA . SER A 1 117 ? -14.736 -7.075 4.814 1.00 93.06 117 SER A CA 1
ATOM 908 C C . SER A 1 117 ? -15.853 -6.577 5.730 1.00 93.06 117 SER A C 1
ATOM 910 O O . SER A 1 117 ? -15.921 -6.943 6.904 1.00 93.06 117 SER A O 1
ATOM 912 N N . ILE A 1 118 ? -16.728 -5.730 5.182 1.00 94.12 118 ILE A N 1
ATOM 913 C CA . ILE A 1 118 ? -17.937 -5.211 5.835 1.00 94.12 118 ILE A CA 1
ATOM 914 C C . ILE A 1 118 ? -19.017 -5.085 4.761 1.00 94.12 118 ILE A C 1
ATOM 916 O O . ILE A 1 118 ? -18.849 -4.296 3.828 1.00 94.12 118 ILE A O 1
ATOM 920 N N . HIS A 1 119 ? -20.112 -5.833 4.920 1.00 87.69 119 HIS A N 1
ATOM 921 C CA . HIS A 1 119 ? -21.222 -5.878 3.952 1.00 87.69 119 HIS A CA 1
ATOM 922 C C . HIS A 1 119 ? -22.304 -4.834 4.217 1.00 87.69 119 HIS A C 1
ATOM 924 O O . HIS A 1 119 ? -22.862 -4.265 3.284 1.00 87.69 119 HIS A O 1
ATOM 930 N N . ASP A 1 120 ? -22.605 -4.571 5.490 1.00 91.62 120 ASP A N 1
ATOM 931 C CA . ASP A 1 120 ? -23.637 -3.609 5.885 1.00 91.62 120 ASP A CA 1
ATOM 932 C C . ASP A 1 120 ? -23.078 -2.179 5.861 1.00 91.62 120 ASP A C 1
ATOM 934 O O . ASP A 1 120 ? -22.754 -1.597 6.897 1.00 91.62 120 ASP A O 1
ATOM 938 N N . VAL A 1 121 ? -22.906 -1.635 4.652 1.00 93.31 121 VAL A N 1
ATOM 939 C CA . VAL A 1 121 ? -22.338 -0.293 4.430 1.00 93.31 121 VAL A CA 1
ATOM 940 C C . VAL A 1 121 ? -23.211 0.791 5.066 1.00 93.31 121 VAL A C 1
ATOM 942 O O . VAL A 1 121 ? -22.686 1.681 5.732 1.00 93.31 121 VAL A O 1
ATOM 945 N N . GLU A 1 122 ? -24.536 0.705 4.920 1.00 93.88 122 GLU A N 1
ATOM 946 C CA . GLU A 1 122 ? -25.456 1.691 5.500 1.00 93.88 122 GLU A CA 1
ATOM 947 C C . GLU A 1 122 ? -25.469 1.645 7.030 1.00 93.88 122 GLU A C 1
ATOM 949 O O . GLU A 1 122 ? -25.480 2.691 7.686 1.00 93.88 122 GLU A O 1
ATOM 954 N N . GLY A 1 123 ? -25.490 0.445 7.617 1.00 95.12 123 GLY A N 1
ATOM 955 C CA . GLY A 1 123 ? -25.387 0.278 9.062 1.00 95.12 123 GLY A CA 1
ATOM 956 C C . GLY A 1 123 ? -24.050 0.786 9.583 1.00 95.12 123 GLY A C 1
ATOM 957 O O . GLY A 1 123 ? -24.022 1.514 10.573 1.00 95.12 123 GLY A O 1
ATOM 958 N N . PHE A 1 124 ? -22.957 0.488 8.878 1.00 96.06 124 PHE A N 1
ATOM 959 C CA . PHE A 1 124 ? -21.621 0.959 9.232 1.00 96.06 124 PHE A CA 1
ATOM 960 C C . PHE A 1 124 ? -21.529 2.490 9.207 1.00 96.06 124 PHE A C 1
ATOM 962 O O . PHE A 1 124 ? -21.037 3.090 10.164 1.00 96.06 124 PHE A O 1
ATOM 969 N N . GLU A 1 125 ? -22.074 3.141 8.176 1.00 96.06 125 GLU A N 1
ATOM 970 C CA . GLU A 1 125 ? -22.126 4.604 8.086 1.00 96.06 125 GLU A CA 1
ATOM 971 C C . GLU A 1 125 ? -22.922 5.221 9.250 1.00 96.06 125 GLU A C 1
ATOM 973 O O . GLU A 1 125 ? -22.444 6.149 9.908 1.00 96.06 125 GLU A O 1
ATOM 978 N N . LYS A 1 126 ? -24.100 4.673 9.577 1.00 95.06 126 LYS A N 1
ATOM 979 C CA . LYS A 1 126 ? -24.913 5.128 10.725 1.00 95.06 126 LYS A CA 1
ATOM 980 C C . LYS A 1 126 ? -24.172 4.961 12.054 1.00 95.06 126 LYS A C 1
ATOM 982 O O . LYS A 1 126 ? -24.248 5.828 12.934 1.00 95.06 126 LYS A O 1
ATOM 987 N N . THR A 1 127 ? -23.439 3.862 12.213 1.00 96.31 127 THR A N 1
ATOM 988 C CA . THR A 1 127 ? -22.595 3.618 13.386 1.00 96.31 127 THR A CA 1
ATOM 989 C C . THR A 1 127 ? -21.464 4.646 13.468 1.00 96.31 127 THR A C 1
ATOM 991 O O . THR A 1 127 ? -21.240 5.210 14.541 1.00 96.31 127 THR A O 1
ATOM 994 N N . ILE A 1 128 ? -20.813 4.979 12.350 1.00 97.12 128 ILE A N 1
ATOM 995 C CA . ILE A 1 128 ? -19.782 6.025 12.295 1.00 97.12 128 ILE A CA 1
ATOM 996 C C . ILE A 1 128 ? -20.347 7.393 12.675 1.00 97.12 128 ILE A C 1
ATOM 998 O O . ILE A 1 128 ? -19.757 8.068 13.512 1.00 97.12 128 ILE A O 1
ATOM 1002 N N . GLN A 1 129 ? -21.500 7.789 12.135 1.00 95.88 129 GLN A N 1
ATOM 1003 C CA . GLN A 1 129 ? -22.152 9.061 12.483 1.00 95.88 129 GLN A CA 1
ATOM 1004 C C . GLN A 1 129 ? -22.528 9.135 13.971 1.00 95.88 129 GLN A C 1
ATOM 1006 O O . GLN A 1 129 ? -22.518 10.203 14.583 1.00 95.88 129 GLN A O 1
ATOM 1011 N N . THR A 1 130 ? -22.852 7.993 14.582 1.00 96.06 130 THR A N 1
ATOM 1012 C CA . THR A 1 130 ? -23.049 7.904 16.035 1.00 96.06 130 THR A CA 1
ATOM 1013 C C . THR A 1 130 ? -21.727 8.128 16.771 1.00 96.06 130 THR A C 1
ATOM 1015 O O . THR A 1 130 ? -21.674 8.934 17.701 1.00 96.06 130 THR A O 1
ATOM 1018 N N . GLY A 1 131 ? -20.651 7.482 16.319 1.00 96.88 131 GLY A N 1
ATOM 1019 C CA . GLY A 1 131 ? -19.301 7.684 16.841 1.00 96.88 131 GLY A CA 1
ATOM 1020 C C . GLY A 1 131 ? -18.790 9.116 16.677 1.00 96.88 131 GLY A C 1
ATOM 1021 O O . GLY A 1 131 ? -18.152 9.630 17.587 1.00 96.88 131 GLY A O 1
ATOM 1022 N N . GLU A 1 132 ? -19.119 9.804 15.584 1.00 96.69 132 GLU A N 1
ATOM 1023 C CA . GLU A 1 132 ? -18.702 11.189 15.324 1.00 96.69 132 GLU A CA 1
ATOM 1024 C C . GLU A 1 132 ? -19.197 12.129 16.427 1.00 96.69 132 GLU A C 1
ATOM 1026 O O . GLU A 1 132 ? -18.433 12.940 16.948 1.00 96.69 132 GLU A O 1
ATOM 1031 N N . LYS A 1 133 ? -20.448 11.962 16.873 1.00 95.44 133 LYS A N 1
ATOM 1032 C CA . LYS A 1 133 ? -21.019 12.742 17.986 1.00 95.44 133 LYS A CA 1
ATOM 1033 C C . LYS A 1 133 ? -20.277 12.518 19.302 1.00 95.44 133 LYS A C 1
ATOM 1035 O O . LYS A 1 133 ? -20.228 13.418 20.139 1.00 95.44 133 LYS A O 1
ATOM 1040 N N . VAL A 1 134 ? -19.733 11.319 19.505 1.00 96.00 134 VAL A N 1
ATOM 1041 C CA . VAL A 1 134 ? -18.943 10.960 20.690 1.00 96.00 134 VAL A CA 1
ATOM 1042 C C . VAL A 1 134 ? -17.523 11.516 20.567 1.00 96.00 134 VAL A C 1
ATOM 1044 O O . VAL A 1 134 ? -17.041 12.163 21.496 1.00 96.00 134 VAL A O 1
ATOM 1047 N N . ALA A 1 135 ? -16.884 11.347 19.409 1.00 96.50 135 ALA A N 1
ATOM 1048 C CA . ALA A 1 135 ? -15.556 11.874 19.104 1.00 96.50 135 ALA A CA 1
ATOM 1049 C C . ALA A 1 135 ? -15.505 13.407 19.209 1.00 96.50 135 ALA A C 1
ATOM 1051 O O . ALA A 1 135 ? -14.577 13.952 19.804 1.00 96.50 135 ALA A O 1
ATOM 1052 N N . ALA A 1 136 ? -16.547 14.103 18.744 1.00 93.38 136 ALA A N 1
ATOM 1053 C CA . ALA A 1 136 ? -16.685 15.556 18.851 1.00 93.38 136 ALA A CA 1
ATOM 1054 C C . ALA A 1 136 ? -16.740 16.069 20.304 1.00 93.38 136 ALA A C 1
ATOM 1056 O O . ALA A 1 136 ? -16.448 17.236 20.560 1.00 93.38 136 ALA A O 1
ATOM 1057 N N . LYS A 1 137 ? -17.074 15.205 21.274 1.00 94.06 137 LYS A N 1
ATOM 1058 C CA . LYS A 1 137 ? -17.007 15.505 22.717 1.00 94.06 137 LYS A CA 1
ATOM 1059 C C . LYS A 1 137 ? -15.613 15.227 23.310 1.00 94.06 137 LYS A C 1
ATOM 1061 O O . LYS A 1 137 ? -15.459 15.223 24.529 1.00 94.06 137 LYS A O 1
ATOM 1066 N N . GLY A 1 138 ? -14.609 14.994 22.463 1.00 95.06 138 GLY A N 1
ATOM 1067 C CA . GLY A 1 138 ? -13.212 14.794 22.845 1.00 95.06 138 GLY A CA 1
ATOM 1068 C C . GLY A 1 138 ? -12.872 13.371 23.279 1.00 95.06 138 GLY A C 1
ATOM 1069 O O . GLY A 1 138 ? -11.934 13.202 24.050 1.00 95.06 138 GLY A O 1
ATOM 1070 N N . LYS A 1 139 ? -13.630 12.356 22.843 1.00 96.38 139 LYS A N 1
ATOM 1071 C CA . LYS A 1 139 ? -13.363 10.930 23.115 1.00 96.38 139 LYS A CA 1
ATOM 1072 C C . LYS A 1 139 ? -12.602 10.274 21.961 1.00 96.38 139 LYS A C 1
ATOM 1074 O O . LYS A 1 139 ? -12.740 10.685 20.811 1.00 96.38 139 LYS A O 1
ATOM 1079 N N . ILE A 1 140 ? -11.861 9.210 22.264 1.00 97.31 140 ILE A N 1
ATOM 1080 C CA . ILE A 1 140 ? -11.323 8.282 21.261 1.00 97.31 140 ILE A CA 1
ATOM 1081 C C . ILE A 1 140 ? -12.325 7.146 21.095 1.00 97.31 140 ILE A C 1
ATOM 1083 O O . ILE A 1 140 ? -12.542 6.370 22.021 1.00 97.31 140 ILE A O 1
ATOM 1087 N N . VAL A 1 141 ? -12.961 7.051 19.934 1.00 97.81 141 VAL A N 1
ATOM 1088 C CA . VAL A 1 141 ? -13.968 6.026 19.657 1.00 97.81 141 VAL A CA 1
ATOM 1089 C C . VAL A 1 141 ? -13.315 4.830 18.973 1.00 97.81 141 VAL A C 1
ATOM 1091 O O . VAL A 1 141 ? -12.567 4.992 18.015 1.00 97.81 141 VAL A O 1
ATOM 1094 N N . THR A 1 142 ? -13.624 3.628 19.443 1.00 96.62 142 THR A N 1
ATOM 1095 C CA . THR A 1 142 ? -13.409 2.362 18.733 1.00 96.62 142 THR A CA 1
ATOM 1096 C C . THR A 1 142 ? -14.759 1.729 18.395 1.00 96.62 142 THR A C 1
ATOM 1098 O O . THR A 1 142 ? -15.757 1.955 19.090 1.00 96.62 142 THR A O 1
ATOM 1101 N N . PHE A 1 143 ? -14.810 0.943 17.323 1.00 95.88 143 PHE A N 1
ATOM 1102 C CA . PHE A 1 143 ? -16.023 0.248 16.900 1.00 95.88 143 PHE A CA 1
ATOM 1103 C C . PHE A 1 143 ? -15.955 -1.225 17.292 1.00 95.88 143 PHE A C 1
ATOM 1105 O O . PHE A 1 143 ? -15.126 -1.984 16.789 1.00 95.88 143 PHE A O 1
ATOM 1112 N N . GLY A 1 144 ? -16.830 -1.613 18.218 1.00 95.25 144 GLY A N 1
ATOM 1113 C CA . GLY A 1 144 ? -16.867 -2.957 18.777 1.00 95.25 144 GLY A CA 1
ATOM 1114 C C . GLY A 1 144 ? -17.826 -3.859 18.010 1.00 95.25 144 GLY A C 1
ATOM 1115 O O . GLY A 1 144 ? -19.028 -3.597 17.997 1.00 95.25 144 GLY A O 1
ATOM 1116 N N . ILE A 1 145 ? -17.326 -4.941 17.416 1.00 95.25 145 ILE A N 1
ATOM 1117 C CA . ILE A 1 145 ? -18.183 -5.925 16.737 1.00 95.25 145 ILE A CA 1
ATOM 1118 C C . ILE A 1 145 ? -18.837 -6.818 17.785 1.00 95.25 145 ILE A C 1
ATOM 1120 O O . ILE A 1 145 ? -18.159 -7.310 18.691 1.00 95.25 145 ILE A O 1
ATOM 1124 N N . VAL A 1 146 ? -20.143 -7.048 17.668 1.00 93.50 146 VAL A N 1
ATOM 1125 C CA . VAL A 1 146 ? -20.853 -7.982 18.552 1.00 93.50 146 VAL A CA 1
ATOM 1126 C C . VAL A 1 146 ? -20.342 -9.410 18.297 1.00 93.50 146 VAL A C 1
ATOM 1128 O O . VAL A 1 146 ? -20.533 -9.920 17.191 1.00 93.50 146 VAL A O 1
ATOM 1131 N N . PRO A 1 147 ? -19.705 -10.081 19.279 1.00 92.38 147 PRO A N 1
ATOM 1132 C CA . PRO A 1 147 ? -19.127 -11.400 19.059 1.00 92.38 147 PRO A CA 1
ATOM 1133 C C . PRO A 1 147 ? -20.204 -12.445 18.759 1.00 92.38 147 PRO A C 1
ATOM 1135 O O . PRO A 1 147 ? -21.119 -12.653 19.556 1.00 92.38 147 PRO A O 1
ATOM 1138 N N . SER A 1 148 ? -20.073 -13.147 17.635 1.00 89.81 148 SER A N 1
ATOM 1139 C CA . SER A 1 148 ? -20.970 -14.252 17.259 1.00 89.81 148 SER A CA 1
ATOM 1140 C C . SER A 1 148 ? -20.446 -15.626 17.695 1.00 89.81 148 SER A C 1
ATOM 1142 O O . SER A 1 148 ? -21.210 -16.588 17.787 1.00 89.81 148 SER A O 1
ATOM 1144 N N . LYS A 1 149 ? -19.143 -15.728 17.989 1.00 90.81 149 LYS A N 1
ATOM 1145 C CA . LYS A 1 149 ? -18.449 -16.958 18.399 1.00 90.81 149 LYS A CA 1
ATOM 1146 C C . LYS A 1 149 ? -17.280 -16.645 19.352 1.00 90.81 149 LYS A C 1
ATOM 1148 O O . LYS A 1 149 ? -16.843 -15.498 19.429 1.00 90.81 149 LYS A O 1
ATOM 1153 N N . PRO A 1 150 ? -16.755 -17.622 20.112 1.00 92.50 150 PRO A N 1
ATOM 1154 C CA . PRO A 1 150 ? -15.572 -17.418 20.949 1.00 92.50 150 PRO A CA 1
ATOM 1155 C C . PRO A 1 150 ? -14.292 -17.470 20.100 1.00 92.50 150 PRO A C 1
ATOM 1157 O O . PRO A 1 150 ? -13.627 -18.503 20.040 1.00 92.50 150 PRO A O 1
ATOM 1160 N N . GLU A 1 151 ? -13.974 -16.367 19.423 1.00 89.44 151 GLU A N 1
ATOM 1161 C CA . GLU A 1 151 ? -12.758 -16.241 18.616 1.00 89.44 151 GLU A CA 1
ATOM 1162 C C . GLU A 1 151 ? -11.530 -15.990 19.504 1.00 89.44 151 GLU A C 1
ATOM 1164 O O . GLU A 1 151 ? -11.583 -15.239 20.470 1.00 89.44 151 GLU A O 1
ATOM 1169 N N . THR A 1 152 ? -10.409 -16.628 19.187 1.00 87.88 152 THR A N 1
ATOM 1170 C CA . THR A 1 152 ? -9.137 -16.473 19.923 1.00 87.88 152 THR A CA 1
ATOM 1171 C C . THR A 1 152 ? -8.116 -15.646 19.146 1.00 87.88 152 THR A C 1
ATOM 1173 O O . THR A 1 152 ? -7.135 -15.174 19.716 1.00 87.88 152 THR A O 1
ATOM 1176 N N . GLY A 1 153 ? -8.347 -15.449 17.845 1.00 83.12 153 GLY A N 1
ATOM 1177 C CA . GLY A 1 153 ? -7.512 -14.629 16.973 1.00 83.12 153 GLY A CA 1
ATOM 1178 C C . GLY A 1 153 ? -7.741 -13.121 17.093 1.00 83.12 153 GLY A C 1
ATOM 1179 O O . GLY A 1 153 ? -6.904 -12.364 16.604 1.00 83.12 153 GLY A O 1
ATOM 1180 N N . TYR A 1 154 ? -8.825 -12.684 17.743 1.00 88.06 154 TYR A N 1
ATOM 1181 C CA . TYR A 1 154 ? -9.209 -11.273 17.857 1.00 88.06 154 TYR A CA 1
ATOM 1182 C C . TYR A 1 154 ? -8.882 -10.674 19.225 1.00 88.06 154 TYR A C 1
ATOM 1184 O O . TYR A 1 154 ? -8.886 -11.363 20.248 1.00 88.06 154 TYR A O 1
ATOM 1192 N N . GLY A 1 155 ? -8.642 -9.363 19.235 1.00 90.94 155 GLY A N 1
ATOM 1193 C CA . GLY A 1 155 ? -8.695 -8.560 20.451 1.00 90.94 155 GLY A CA 1
ATOM 1194 C C . GLY A 1 155 ? -10.143 -8.362 20.909 1.00 90.94 155 GLY A C 1
ATOM 1195 O O . GLY A 1 155 ? -11.068 -8.334 20.096 1.00 90.94 155 GLY A O 1
ATOM 1196 N N . TYR A 1 156 ? -10.344 -8.227 22.215 1.00 94.38 156 TYR A N 1
ATOM 1197 C CA . TYR A 1 156 ? -11.635 -7.986 22.852 1.00 94.38 156 TYR A CA 1
ATOM 1198 C C . TYR A 1 156 ? -11.630 -6.642 23.589 1.00 94.38 156 TYR A C 1
ATOM 1200 O O . TYR A 1 156 ? -10.622 -6.239 24.165 1.00 94.38 156 TYR A O 1
ATOM 1208 N N . ILE A 1 157 ? -12.776 -5.969 23.604 1.00 96.00 157 ILE A N 1
ATOM 1209 C CA . ILE A 1 157 ? -13.020 -4.692 24.278 1.00 96.00 157 ILE A CA 1
ATOM 1210 C C . ILE A 1 157 ? -14.031 -4.948 25.388 1.00 96.00 157 ILE A C 1
ATOM 1212 O O . ILE A 1 157 ? -15.172 -5.300 25.095 1.00 96.00 157 ILE A O 1
ATOM 1216 N N . HIS A 1 158 ? -13.631 -4.772 26.643 1.00 95.75 158 HIS A N 1
ATOM 1217 C CA . HIS A 1 158 ? -14.526 -4.834 27.793 1.00 95.75 158 HIS A CA 1
ATOM 1218 C C . HIS A 1 158 ? -15.236 -3.491 27.955 1.00 95.75 158 HIS A C 1
ATOM 1220 O O . HIS A 1 158 ? -14.588 -2.463 28.181 1.00 95.75 158 HIS A O 1
ATOM 1226 N N . LYS A 1 159 ? -16.560 -3.486 27.819 1.00 94.81 159 LYS A N 1
ATOM 1227 C CA . LYS A 1 159 ? -17.362 -2.280 28.033 1.00 94.81 159 LYS A CA 1
ATOM 1228 C C . LYS A 1 159 ? -17.542 -2.052 29.536 1.00 94.81 159 LYS A C 1
ATOM 1230 O O . LYS A 1 159 ? -17.750 -3.002 30.284 1.00 94.81 159 LYS A O 1
ATOM 1235 N N . SER A 1 160 ? -17.526 -0.800 29.967 1.00 92.31 160 SER A N 1
ATOM 1236 C CA . SER A 1 160 ? -17.884 -0.462 31.340 1.00 92.31 160 SER A CA 1
ATOM 1237 C C . SER A 1 160 ? -19.410 -0.394 31.509 1.00 92.31 160 SER A C 1
ATOM 1239 O O . SER A 1 160 ? -20.186 -0.390 30.547 1.00 92.31 160 SER A O 1
ATOM 1241 N N . SER A 1 161 ? -19.861 -0.304 32.761 1.00 88.94 161 SER A N 1
ATOM 1242 C CA . SER A 1 161 ? -21.270 -0.032 33.079 1.00 88.94 161 SER A CA 1
ATOM 1243 C C . SER A 1 161 ? -21.700 1.410 32.764 1.00 88.94 161 SER A C 1
ATOM 1245 O O . SER A 1 161 ? -22.900 1.698 32.707 1.00 88.94 161 SER A O 1
ATOM 1247 N N . GLU A 1 162 ? -20.742 2.313 32.529 1.00 88.75 162 GLU A N 1
ATOM 1248 C CA . GLU A 1 162 ? -20.997 3.702 32.162 1.00 88.75 162 GLU A CA 1
ATOM 1249 C C . GLU A 1 162 ? -21.493 3.785 30.716 1.00 88.75 162 GLU A C 1
ATOM 1251 O O . GLU A 1 162 ? -20.789 3.463 29.753 1.00 88.75 162 GLU A O 1
ATOM 1256 N N . LYS A 1 163 ? -22.731 4.258 30.561 1.00 88.19 163 LYS A N 1
ATOM 1257 C CA . LYS A 1 163 ? -23.315 4.527 29.251 1.00 88.19 163 LYS A CA 1
ATOM 1258 C C . LYS A 1 163 ? -22.902 5.906 28.770 1.00 88.19 163 LYS A C 1
ATOM 1260 O O . LYS A 1 163 ? -23.109 6.900 29.461 1.00 88.19 163 LYS A O 1
ATOM 1265 N N . ILE A 1 164 ? -22.441 5.956 27.532 1.00 88.94 164 ILE A N 1
ATOM 1266 C CA . ILE A 1 164 ? -22.307 7.189 26.763 1.00 88.94 164 ILE A CA 1
ATOM 1267 C C . ILE A 1 164 ? -23.371 7.184 25.664 1.00 88.94 164 ILE A C 1
ATOM 1269 O O . ILE A 1 164 ? -23.911 6.143 25.290 1.00 88.94 164 ILE A O 1
ATOM 1273 N N . GLU A 1 165 ? -23.723 8.355 25.149 1.00 86.25 165 GLU A N 1
ATOM 1274 C CA . GLU A 1 165 ? -24.704 8.452 24.068 1.00 86.25 165 GLU A CA 1
ATOM 1275 C C . GLU A 1 165 ? -24.227 7.651 22.842 1.00 86.25 165 GLU A C 1
ATOM 1277 O O . GLU A 1 165 ? -23.214 7.989 22.239 1.00 86.25 165 GLU A O 1
ATOM 1282 N N . GLY A 1 166 ? -24.940 6.573 22.501 1.00 84.75 166 GLY A N 1
ATOM 1283 C CA . GLY A 1 166 ? -24.599 5.698 21.375 1.00 84.75 166 GLY A CA 1
ATOM 1284 C C . GLY A 1 166 ? -23.542 4.621 21.653 1.00 84.75 166 GLY A C 1
ATOM 1285 O O . GLY A 1 166 ? -23.222 3.863 20.743 1.00 84.75 166 GLY A O 1
ATOM 1286 N N . GLY A 1 167 ? -23.023 4.500 22.880 1.00 93.00 167 GLY A N 1
ATOM 1287 C CA . GLY A 1 167 ? -21.980 3.521 23.197 1.00 93.00 167 GLY A CA 1
ATOM 1288 C C . GLY A 1 167 ? -21.724 3.322 24.691 1.00 93.00 167 GLY A C 1
ATOM 1289 O O . GLY A 1 167 ? -22.571 3.611 25.539 1.00 93.00 167 GLY A O 1
ATOM 1290 N N . PHE A 1 168 ? -20.526 2.849 25.017 1.00 95.62 168 PHE A N 1
ATOM 1291 C CA . PHE A 1 168 ? -20.064 2.623 26.390 1.00 95.62 168 PHE A CA 1
ATOM 1292 C C . PHE A 1 168 ? -18.652 3.178 26.574 1.00 95.62 168 PHE A C 1
ATOM 1294 O O . PHE A 1 168 ? -17.888 3.244 25.608 1.00 95.62 168 PHE A O 1
ATOM 1301 N N . ALA A 1 169 ? -18.281 3.563 27.794 1.00 94.50 169 ALA A N 1
ATOM 1302 C CA . ALA A 1 169 ? -16.862 3.752 28.091 1.00 94.50 169 ALA A CA 1
ATOM 1303 C C . ALA A 1 169 ? -16.144 2.388 28.068 1.00 94.50 169 ALA A C 1
ATOM 1305 O O . ALA A 1 169 ? -16.765 1.346 28.298 1.00 94.50 169 ALA A O 1
ATOM 1306 N N . VAL A 1 170 ? -14.851 2.378 27.746 1.00 94.62 170 VAL A N 1
ATOM 1307 C CA . VAL A 1 170 ? -14.050 1.145 27.726 1.00 94.62 170 VAL A CA 1
ATOM 1308 C C . VAL A 1 170 ? -13.371 0.949 29.075 1.00 94.62 170 VAL A C 1
ATOM 1310 O O . VAL A 1 170 ? -12.727 1.861 29.582 1.00 94.62 170 VAL A O 1
ATOM 1313 N N . GLU A 1 171 ? -13.514 -0.244 29.650 1.00 93.12 171 GLU A N 1
ATOM 1314 C CA . GLU A 1 171 ? -12.843 -0.623 30.897 1.00 93.12 171 GLU A CA 1
ATOM 1315 C C . GLU A 1 171 ? -11.483 -1.276 30.633 1.00 93.12 171 GLU A C 1
ATOM 1317 O O . GLU A 1 171 ? -10.524 -1.022 31.355 1.00 93.12 171 GLU A O 1
ATOM 1322 N N . ALA A 1 172 ? -11.386 -2.115 29.599 1.00 91.12 172 ALA A N 1
ATOM 1323 C CA . ALA A 1 172 ? -10.138 -2.780 29.243 1.00 91.12 172 ALA A CA 1
ATOM 1324 C C . ALA A 1 172 ? -10.119 -3.241 27.784 1.00 91.12 172 ALA A C 1
ATOM 1326 O O . ALA A 1 172 ? -11.150 -3.606 27.216 1.00 91.12 172 ALA A O 1
ATOM 1327 N N . PHE A 1 173 ? -8.917 -3.324 27.223 1.00 91.56 173 PHE A N 1
ATOM 1328 C CA . PHE A 1 173 ? -8.629 -4.092 26.016 1.00 91.56 173 PHE A CA 1
ATOM 1329 C C . PHE A 1 173 ? -7.949 -5.404 26.415 1.00 91.56 173 PHE A C 1
ATOM 1331 O O . PHE A 1 173 ? -7.119 -5.438 27.323 1.00 91.56 173 PHE A O 1
ATOM 1338 N N . VAL A 1 174 ? -8.331 -6.500 25.765 1.00 89.62 174 VAL A N 1
ATOM 1339 C CA . VAL A 1 174 ? -7.786 -7.837 26.014 1.00 89.62 174 VAL A CA 1
ATOM 1340 C C . VAL A 1 174 ? -7.346 -8.443 24.692 1.00 89.62 174 VAL A C 1
ATOM 1342 O O . VAL A 1 174 ? -8.180 -8.796 23.862 1.00 89.62 174 VAL A O 1
ATOM 1345 N N . GLU A 1 175 ? -6.042 -8.613 24.503 1.00 85.12 175 GLU A N 1
ATOM 1346 C CA . GLU A 1 175 ? -5.511 -9.186 23.269 1.00 85.12 175 GLU A CA 1
ATOM 1347 C C . GLU A 1 175 ? -5.568 -10.722 23.283 1.00 85.12 175 GLU A C 1
ATOM 1349 O O . GLU A 1 175 ? -5.055 -11.364 24.203 1.00 85.12 175 GLU A O 1
ATOM 1354 N N . LYS A 1 176 ? -6.182 -11.304 22.242 1.00 86.31 176 LYS A N 1
ATOM 1355 C CA . LYS A 1 176 ? -6.148 -12.739 21.885 1.00 86.31 176 LYS A CA 1
ATOM 1356 C C . LYS A 1 176 ? -6.299 -13.699 23.078 1.00 86.31 176 LYS A C 1
ATOM 1358 O O . LYS A 1 176 ? -5.357 -14.417 23.437 1.00 86.31 176 LYS A O 1
ATOM 1363 N N . PRO A 1 177 ? -7.481 -13.732 23.723 1.00 91.00 177 PRO A N 1
ATOM 1364 C CA . PRO A 1 177 ? -7.718 -14.609 24.862 1.00 91.00 177 PRO A CA 1
ATOM 1365 C C . PRO A 1 177 ? -7.662 -16.089 24.464 1.00 91.00 177 PRO A C 1
ATOM 1367 O O . PRO A 1 177 ? -7.923 -16.473 23.326 1.00 91.00 177 PRO A O 1
ATOM 1370 N N . ASN A 1 178 ? -7.398 -16.959 25.444 1.00 93.50 178 ASN A N 1
ATOM 1371 C CA . ASN A 1 178 ? -7.589 -18.395 25.246 1.00 93.50 178 ASN A CA 1
ATOM 1372 C C . ASN A 1 178 ? -9.084 -18.741 25.084 1.00 93.50 178 ASN A C 1
ATOM 1374 O O . ASN A 1 178 ? -9.965 -17.981 25.490 1.00 93.50 178 ASN A O 1
ATOM 1378 N N . LEU A 1 179 ? -9.374 -19.924 24.535 1.00 93.19 179 LEU A N 1
ATOM 1379 C CA . LEU A 1 179 ? -10.742 -20.349 24.217 1.00 93.19 179 LEU A CA 1
ATOM 1380 C C . LEU A 1 179 ? -11.694 -20.331 25.427 1.00 93.19 179 LEU A C 1
ATOM 1382 O O . LEU A 1 179 ? -12.877 -20.034 25.271 1.00 93.19 179 LEU A O 1
ATOM 1386 N N . THR A 1 180 ? -11.203 -20.654 26.626 1.00 96.31 180 THR A N 1
ATOM 1387 C CA . THR A 1 180 ? -12.013 -20.626 27.854 1.00 96.31 180 THR A CA 1
ATOM 1388 C C . THR A 1 180 ? -12.475 -19.205 28.156 1.00 96.31 180 THR A C 1
ATOM 1390 O O . THR A 1 180 ? -13.675 -18.975 28.290 1.00 96.31 180 THR A O 1
ATOM 1393 N N . LYS A 1 181 ? -11.548 -18.241 28.155 1.00 95.44 181 LYS A N 1
ATOM 1394 C CA . LYS A 1 181 ? -11.869 -16.824 28.354 1.00 95.44 181 LYS A CA 1
ATOM 1395 C C . LYS A 1 181 ? -12.751 -16.268 27.239 1.00 95.44 181 LYS A C 1
ATOM 1397 O O . LYS A 1 181 ? -13.725 -15.588 27.528 1.00 95.44 181 LYS A O 1
ATOM 1402 N N . ALA A 1 182 ? -12.480 -16.609 25.980 1.00 94.69 182 ALA A N 1
ATOM 1403 C CA . ALA A 1 182 ? -13.313 -16.176 24.858 1.00 94.69 182 ALA A CA 1
ATOM 1404 C C . ALA A 1 182 ? -14.777 -16.635 25.021 1.00 94.69 182 ALA A C 1
ATOM 1406 O O . ALA A 1 182 ? -15.702 -15.862 24.778 1.00 94.69 182 ALA A O 1
ATOM 1407 N N . LYS A 1 183 ? -15.011 -17.867 25.501 1.00 96.31 183 LYS A N 1
ATOM 1408 C CA . LYS A 1 183 ? -16.363 -18.363 25.823 1.00 96.31 183 LYS A CA 1
ATOM 1409 C C . LYS A 1 183 ? -17.022 -17.577 26.954 1.00 96.31 183 LYS A C 1
ATOM 1411 O O . LYS A 1 183 ? -18.217 -17.302 26.872 1.00 96.31 183 LYS A O 1
ATOM 1416 N N . GLU A 1 184 ? -16.269 -17.229 27.993 1.00 96.38 184 GLU A N 1
ATOM 1417 C CA . GLU A 1 184 ? -16.762 -16.399 29.099 1.00 96.38 184 GLU A CA 1
ATOM 1418 C C . GLU A 1 184 ? -17.152 -14.996 28.615 1.00 96.38 184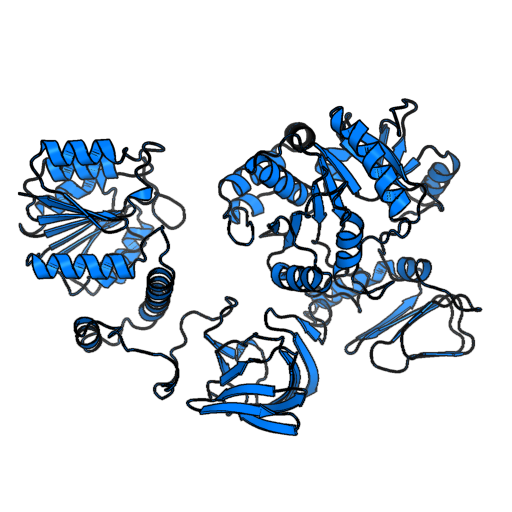 GLU A C 1
ATOM 1420 O O . GLU A 1 184 ? -18.245 -14.531 28.933 1.00 96.38 184 GLU A O 1
ATOM 1425 N N . TYR A 1 185 ? -16.317 -14.371 27.780 1.00 95.56 185 TYR A N 1
ATOM 1426 C CA . TYR A 1 185 ? -16.542 -13.032 27.225 1.00 95.56 185 TYR A CA 1
ATOM 1427 C C . TYR A 1 185 ? -17.788 -12.958 26.346 1.00 95.56 185 TYR A C 1
ATOM 1429 O O . TYR A 1 185 ? -18.607 -12.054 26.493 1.00 95.56 185 TYR A O 1
ATOM 1437 N N . VAL A 1 186 ? -17.972 -13.940 25.461 1.00 94.25 186 VAL A N 1
ATOM 1438 C CA . VAL A 1 186 ? -19.174 -14.022 24.618 1.00 94.25 186 VAL A CA 1
ATOM 1439 C C . VAL A 1 186 ? -20.417 -14.256 25.478 1.00 94.25 186 VAL A C 1
ATOM 1441 O O . VAL A 1 186 ? -21.460 -13.655 25.233 1.00 94.25 186 VAL A O 1
ATOM 1444 N N . LYS A 1 187 ? -20.318 -15.106 26.509 1.00 95.88 187 LYS A N 1
ATOM 1445 C CA . LYS A 1 187 ? -21.447 -15.424 27.391 1.00 95.88 187 LYS A CA 1
ATOM 1446 C C . LYS A 1 187 ? -21.874 -14.240 28.263 1.00 95.88 187 LYS A C 1
ATOM 1448 O O . LYS A 1 187 ? -23.063 -14.142 28.558 1.00 95.88 187 LYS A O 1
ATOM 1453 N N . SER A 1 188 ? -20.949 -13.382 28.701 1.00 95.12 188 SER A N 1
ATOM 1454 C CA . SER A 1 188 ? -21.307 -12.215 29.520 1.00 95.12 188 SER A CA 1
ATOM 1455 C C . SER A 1 188 ? -22.068 -11.155 28.722 1.00 95.12 188 SER A C 1
ATOM 1457 O O . SER A 1 188 ? -22.940 -10.490 29.270 1.00 95.12 188 SER A O 1
ATOM 1459 N N . GLY A 1 189 ? -21.769 -11.011 27.425 1.00 93.12 189 GLY A N 1
ATOM 1460 C CA . GLY A 1 189 ? -22.312 -9.933 26.591 1.00 93.12 189 GLY A CA 1
ATOM 1461 C C . GLY A 1 189 ? -21.703 -8.559 26.899 1.00 93.12 189 GLY A C 1
ATOM 1462 O O . GLY A 1 189 ? -22.184 -7.536 26.402 1.00 93.12 189 GLY A O 1
ATOM 1463 N N . ASP A 1 190 ? -20.647 -8.521 27.714 1.00 95.44 190 ASP A N 1
ATOM 1464 C CA . ASP A 1 190 ? -19.944 -7.297 28.119 1.00 95.44 190 ASP A CA 1
ATOM 1465 C C . ASP A 1 190 ? -18.695 -7.015 27.290 1.00 95.44 190 ASP A C 1
ATOM 1467 O O . ASP A 1 190 ? -18.040 -5.990 27.474 1.00 95.44 190 ASP A O 1
ATOM 1471 N N . TYR A 1 191 ? -18.395 -7.892 26.335 1.00 96.56 191 TYR A N 1
ATOM 1472 C CA . TYR A 1 191 ? -17.263 -7.728 25.449 1.00 96.56 191 TYR A CA 1
ATOM 1473 C C . TYR A 1 191 ? -17.674 -7.598 23.985 1.00 96.56 191 TYR A C 1
ATOM 1475 O O . TYR A 1 191 ? -18.603 -8.259 23.520 1.00 96.56 191 TYR A O 1
ATOM 1483 N N . PHE A 1 192 ? -16.906 -6.794 23.256 1.00 96.75 192 PHE A N 1
ATOM 1484 C CA . PHE A 1 192 ? -16.950 -6.672 21.801 1.00 96.75 192 PHE A CA 1
ATOM 1485 C C . PHE A 1 192 ? -15.624 -7.121 21.186 1.00 96.75 192 PHE A C 1
ATOM 1487 O O . PHE A 1 192 ? -14.602 -7.074 21.865 1.00 96.75 192 PHE A O 1
ATOM 1494 N N . TRP A 1 193 ? -15.598 -7.524 19.917 1.00 95.75 193 TRP A N 1
ATOM 1495 C CA . TRP A 1 193 ? -14.328 -7.677 19.203 1.00 95.75 193 TRP A CA 1
ATOM 1496 C C . TRP A 1 193 ? -13.772 -6.315 18.791 1.00 95.75 193 TRP A C 1
ATOM 1498 O O . TRP A 1 193 ? -14.523 -5.432 18.367 1.00 95.75 193 TRP A O 1
ATOM 1508 N N . ASN A 1 194 ? -12.453 -6.162 18.892 1.00 93.69 194 ASN A N 1
ATOM 1509 C CA . ASN A 1 194 ? -11.728 -5.003 18.390 1.00 93.69 194 ASN A CA 1
ATOM 1510 C C . ASN A 1 194 ? -11.543 -5.126 16.873 1.00 93.69 194 ASN A C 1
ATOM 1512 O O . ASN A 1 194 ? -10.759 -5.953 16.409 1.00 93.69 194 ASN A O 1
ATOM 1516 N N . ALA A 1 195 ? -12.245 -4.287 16.112 1.00 91.69 195 ALA A N 1
ATOM 1517 C CA . ALA A 1 195 ? -12.134 -4.249 14.656 1.00 91.69 195 ALA A CA 1
ATOM 1518 C C . ALA A 1 195 ? -10.917 -3.459 14.152 1.00 91.69 195 ALA A C 1
ATOM 1520 O O . ALA A 1 195 ? -10.756 -3.335 12.944 1.00 91.69 195 ALA A O 1
ATOM 1521 N N . GLY A 1 196 ? -10.115 -2.842 15.030 1.00 92.25 196 GLY A N 1
ATOM 1522 C CA . GLY A 1 196 ? -9.013 -1.966 14.617 1.00 92.25 196 GLY A CA 1
ATOM 1523 C C . GLY A 1 196 ? -9.466 -0.712 13.855 1.00 92.25 196 GLY A C 1
ATOM 1524 O O . GLY A 1 196 ? -8.681 -0.139 13.104 1.00 92.25 196 GLY A O 1
ATOM 1525 N N . ILE A 1 197 ? -10.735 -0.313 14.008 1.00 96.81 197 ILE A N 1
ATOM 1526 C CA . ILE A 1 197 ? -11.318 0.892 13.407 1.00 96.81 197 ILE A CA 1
ATOM 1527 C C . ILE A 1 197 ? -11.496 1.924 14.514 1.00 96.81 197 ILE A C 1
ATOM 1529 O O . ILE A 1 197 ? -12.121 1.636 15.540 1.00 96.81 197 ILE A O 1
ATOM 1533 N N . PHE A 1 198 ? -10.983 3.130 14.288 1.00 98.00 198 PHE A N 1
ATOM 1534 C CA . PHE A 1 198 ? -10.965 4.189 15.294 1.00 98.00 198 PHE A CA 1
ATOM 1535 C C . PHE A 1 198 ? -11.500 5.503 14.731 1.00 98.00 198 PHE A C 1
ATOM 1537 O O . PHE A 1 198 ? -11.339 5.786 13.547 1.00 98.00 198 PHE A O 1
ATOM 1544 N N . LEU A 1 199 ? -12.124 6.317 15.578 1.00 98.50 199 LEU A N 1
ATOM 1545 C CA . LEU A 1 199 ? -12.643 7.633 15.223 1.00 98.50 199 LEU A CA 1
ATOM 1546 C C . LEU A 1 199 ? -12.369 8.637 16.342 1.00 98.50 199 LEU A C 1
ATOM 1548 O O . LEU A 1 199 ? -12.727 8.421 17.498 1.00 98.50 199 LEU A O 1
ATOM 1552 N N . PHE A 1 200 ? -11.732 9.749 16.003 1.00 98.31 200 PHE A N 1
ATOM 1553 C CA . PHE A 1 200 ? -11.355 10.791 16.959 1.00 98.31 200 PHE A CA 1
ATOM 1554 C C . PHE A 1 200 ? -11.075 12.100 16.231 1.00 98.31 200 PHE A C 1
ATOM 1556 O O . PHE A 1 200 ? -10.772 12.089 15.039 1.00 98.31 200 PHE A O 1
ATOM 1563 N N . THR A 1 201 ? -11.124 13.231 16.937 1.00 98.44 201 THR A N 1
ATOM 1564 C CA . THR A 1 201 ? -10.569 14.470 16.378 1.00 98.44 201 THR A CA 1
ATOM 1565 C C . THR A 1 201 ? -9.044 14.407 16.348 1.00 98.44 201 THR A C 1
ATOM 1567 O O . THR A 1 201 ? -8.433 13.778 17.222 1.00 98.44 201 THR A O 1
ATOM 1570 N N . VAL A 1 202 ? -8.427 15.069 15.364 1.00 98.25 202 VAL A N 1
ATOM 1571 C CA . VAL A 1 202 ? -6.960 15.165 15.243 1.00 98.25 202 VAL A CA 1
ATOM 1572 C C . VAL A 1 202 ? -6.343 15.678 16.550 1.00 98.25 202 VAL A C 1
ATOM 1574 O O . VAL A 1 202 ? -5.456 15.031 17.107 1.00 98.25 202 VAL A O 1
ATOM 1577 N N . GLU A 1 203 ? -6.877 16.771 17.101 1.00 98.12 203 GLU A N 1
ATOM 1578 C CA . GLU A 1 203 ? -6.438 17.356 18.374 1.00 98.12 203 GLU A CA 1
ATOM 1579 C C . GLU A 1 203 ? -6.510 16.354 19.540 1.00 98.12 203 GLU A C 1
ATOM 1581 O O . GLU A 1 203 ? -5.551 16.212 20.304 1.00 98.12 203 GLU A O 1
ATOM 1586 N N . THR A 1 204 ? -7.630 15.632 19.681 1.00 98.44 204 THR A N 1
ATOM 1587 C CA . THR A 1 204 ? -7.820 14.664 20.777 1.00 98.44 204 THR A CA 1
ATOM 1588 C C . THR A 1 204 ? -6.791 13.547 20.694 1.00 98.44 204 THR A C 1
ATOM 1590 O O . THR A 1 204 ? -6.173 13.195 21.702 1.00 98.44 204 THR A O 1
ATOM 1593 N N . PHE A 1 205 ? -6.580 13.005 19.496 1.00 98.50 205 PHE A N 1
ATOM 1594 C CA . PHE A 1 205 ? -5.615 11.938 19.282 1.00 98.50 205 PHE A CA 1
ATOM 1595 C C . PHE A 1 205 ? -4.187 12.391 19.563 1.00 98.50 205 PHE A C 1
ATOM 1597 O O . PHE A 1 205 ? -3.484 11.725 20.319 1.00 98.50 205 PHE A O 1
ATOM 1604 N N . LEU A 1 206 ? -3.766 13.535 19.022 1.00 98.50 206 LEU A N 1
ATOM 1605 C CA . LEU A 1 206 ? -2.416 14.056 19.237 1.00 98.50 206 LEU A CA 1
ATOM 1606 C C . LEU A 1 206 ? -2.159 14.360 20.719 1.00 98.50 206 LEU A C 1
ATOM 1608 O O . LEU A 1 206 ? -1.087 14.037 21.238 1.00 98.50 206 LEU A O 1
ATOM 1612 N N . LYS A 1 207 ? -3.153 14.895 21.438 1.00 98.44 207 LYS A N 1
ATOM 1613 C CA . LYS A 1 207 ? -3.081 15.123 22.889 1.00 98.44 207 LYS A CA 1
ATOM 1614 C C . LYS A 1 207 ? -2.875 13.824 23.673 1.00 98.44 207 LYS A C 1
ATOM 1616 O O . LYS A 1 207 ? -2.002 13.765 24.541 1.00 98.44 207 LYS A O 1
ATOM 1621 N N . GLU A 1 208 ? -3.664 12.796 23.383 1.00 98.31 208 GLU A N 1
ATOM 1622 C CA . GLU A 1 208 ? -3.567 11.504 24.066 1.00 98.31 208 GLU A CA 1
ATOM 1623 C C . GLU A 1 208 ? -2.269 10.772 23.682 1.00 98.31 208 GLU A C 1
ATOM 1625 O O . GLU A 1 208 ? -1.572 10.247 24.553 1.00 98.31 208 GLU A O 1
ATOM 1630 N N . LEU A 1 209 ? -1.860 10.821 22.410 1.00 98.25 209 LEU A N 1
ATOM 1631 C CA . LEU A 1 209 ? -0.596 10.252 21.940 1.00 98.25 209 LEU A CA 1
ATOM 1632 C C . LEU A 1 209 ? 0.602 10.908 22.633 1.00 98.25 209 LEU A C 1
ATOM 1634 O O . LEU A 1 209 ? 1.505 10.210 23.087 1.00 98.25 209 LEU A O 1
ATOM 1638 N N . LYS A 1 210 ? 0.592 12.235 22.800 1.00 98.25 210 LYS A N 1
ATOM 1639 C CA . LYS A 1 210 ? 1.632 12.963 23.543 1.00 98.25 210 LYS A CA 1
ATOM 1640 C C . LYS A 1 210 ? 1.744 12.502 24.996 1.00 98.25 210 LYS A C 1
ATOM 1642 O O . LYS A 1 210 ? 2.845 12.464 25.539 1.00 98.25 210 LYS A O 1
ATOM 1647 N N . LYS A 1 211 ? 0.614 12.168 25.625 1.00 98.25 211 LYS A N 1
ATOM 1648 C CA . LYS A 1 211 ? 0.552 11.701 27.016 1.00 98.25 211 LYS A CA 1
ATOM 1649 C C . LYS A 1 211 ? 1.082 10.274 27.163 1.00 98.25 211 LYS A C 1
ATOM 1651 O O . LYS A 1 211 ? 1.875 10.019 28.065 1.00 98.25 211 LYS A O 1
ATOM 1656 N N . TYR A 1 212 ? 0.650 9.356 26.299 1.00 97.88 212 TYR A N 1
ATOM 1657 C CA . TYR A 1 212 ? 0.891 7.917 26.475 1.00 97.88 212 TYR A CA 1
ATOM 1658 C C . TYR A 1 212 ? 2.052 7.352 25.646 1.00 97.88 212 TYR A C 1
ATOM 1660 O O . TYR A 1 212 ? 2.625 6.330 26.027 1.00 97.88 212 TYR A O 1
ATOM 1668 N N . SER A 1 213 ? 2.421 8.020 24.551 1.00 97.44 213 SER A N 1
ATOM 1669 C CA . SER A 1 213 ? 3.518 7.646 23.648 1.00 97.44 213 SER A CA 1
ATOM 1670 C C . SER A 1 213 ? 4.292 8.884 23.149 1.00 97.44 213 SER A C 1
ATOM 1672 O O . SER A 1 213 ? 4.352 9.152 21.945 1.00 97.44 213 SER A O 1
ATOM 1674 N N . PRO A 1 214 ? 4.933 9.652 24.056 1.00 97.75 214 PRO A N 1
ATOM 1675 C CA . PRO A 1 214 ? 5.603 10.913 23.720 1.00 97.75 214 PRO A CA 1
ATOM 1676 C C . PRO A 1 214 ? 6.739 10.769 22.697 1.00 97.75 214 PRO A C 1
ATOM 1678 O O . PRO A 1 214 ? 7.035 11.721 21.978 1.00 97.75 214 PRO A O 1
ATOM 1681 N N . LYS A 1 215 ? 7.381 9.596 22.616 1.00 97.44 215 LYS A N 1
ATOM 1682 C CA . LYS A 1 215 ? 8.435 9.327 21.629 1.00 97.44 215 LYS A CA 1
ATOM 1683 C C . LYS A 1 215 ? 7.879 9.258 20.208 1.00 97.44 215 LYS A C 1
ATOM 1685 O O . LYS A 1 215 ? 8.399 9.958 19.347 1.00 97.44 215 LYS A O 1
ATOM 1690 N N . ILE A 1 216 ? 6.808 8.483 19.993 1.00 98.12 216 ILE A N 1
ATOM 1691 C CA . ILE A 1 216 ? 6.114 8.395 18.696 1.00 98.12 216 ILE A CA 1
ATOM 1692 C C . ILE A 1 216 ? 5.579 9.769 18.297 1.00 98.12 216 ILE A C 1
ATOM 1694 O O . ILE A 1 216 ? 5.783 10.204 17.165 1.00 98.12 216 ILE A O 1
ATOM 1698 N N . TYR A 1 217 ? 4.960 10.482 19.248 1.00 98.56 217 TYR A N 1
ATOM 1699 C CA . TYR A 1 217 ? 4.492 11.852 19.037 1.00 98.56 217 TYR A CA 1
ATOM 1700 C C . TYR A 1 217 ? 5.623 12.745 18.510 1.00 98.56 217 TYR A C 1
ATOM 1702 O O . TYR A 1 217 ? 5.497 13.333 17.443 1.00 98.56 217 TYR A O 1
ATOM 1710 N N . LYS A 1 218 ? 6.750 12.815 19.230 1.00 98.00 218 LYS A N 1
ATOM 1711 C CA . LYS A 1 218 ? 7.859 13.712 18.889 1.00 98.00 218 LYS A CA 1
ATOM 1712 C C . LYS A 1 218 ? 8.525 13.331 17.565 1.00 98.00 218 LYS A C 1
ATOM 1714 O O . LYS A 1 218 ? 8.708 14.193 16.715 1.00 98.00 218 LYS A O 1
ATOM 1719 N N . ALA A 1 219 ? 8.869 12.056 17.388 1.00 97.38 219 ALA A N 1
ATOM 1720 C CA . ALA A 1 219 ? 9.553 11.589 16.185 1.00 97.38 219 ALA A CA 1
ATOM 1721 C C . ALA A 1 219 ? 8.693 11.801 14.932 1.00 97.38 219 ALA A C 1
ATOM 1723 O O . ALA A 1 219 ? 9.191 12.282 13.915 1.00 97.38 219 ALA A O 1
ATOM 1724 N N . THR A 1 220 ? 7.390 11.514 15.016 1.00 98.19 220 THR A N 1
ATOM 1725 C CA . THR A 1 220 ? 6.479 11.718 13.884 1.00 98.19 220 THR A CA 1
ATOM 1726 C C . THR A 1 220 ? 6.223 13.199 13.616 1.00 98.19 220 THR A C 1
ATOM 1728 O O . THR A 1 220 ? 6.228 13.595 12.453 1.00 98.19 220 THR A O 1
ATOM 1731 N N . GLN A 1 221 ? 6.081 14.032 14.655 1.00 98.31 221 GLN A N 1
ATOM 1732 C CA . GLN A 1 221 ? 5.947 15.483 14.496 1.00 98.31 221 GLN A CA 1
ATOM 1733 C C . GLN A 1 221 ? 7.138 16.067 13.727 1.00 98.31 221 GLN A C 1
ATOM 1735 O O . GLN A 1 221 ? 6.959 16.705 12.691 1.00 98.31 221 GLN A O 1
ATOM 1740 N N . GLU A 1 222 ? 8.360 15.802 14.197 1.00 97.81 222 GLU A N 1
ATOM 1741 C CA . GLU A 1 222 ? 9.588 16.313 13.578 1.00 97.81 222 GLU A CA 1
ATOM 1742 C C . GLU A 1 222 ? 9.743 15.803 12.136 1.00 97.81 222 GLU A C 1
ATOM 1744 O O . GLU A 1 222 ? 10.159 16.549 11.243 1.00 97.81 222 GLU A O 1
ATOM 1749 N N . ALA A 1 223 ? 9.374 14.541 11.888 1.00 97.69 223 ALA A N 1
ATOM 1750 C CA . ALA A 1 223 ? 9.414 13.957 10.555 1.00 97.69 223 ALA A CA 1
ATOM 1751 C C . ALA A 1 223 ? 8.405 14.612 9.598 1.00 97.69 223 ALA A C 1
ATOM 1753 O O . ALA A 1 223 ? 8.716 14.813 8.424 1.00 97.69 223 ALA A O 1
ATOM 1754 N N . VAL A 1 224 ? 7.215 14.981 10.080 1.00 97.44 224 VAL A N 1
ATOM 1755 C CA . VAL A 1 224 ? 6.185 15.657 9.275 1.00 97.44 224 VAL A CA 1
ATOM 1756 C C . VAL A 1 224 ? 6.525 17.127 9.017 1.00 97.44 224 VAL A C 1
ATOM 1758 O O . VAL A 1 224 ? 6.293 17.640 7.914 1.00 97.44 224 VAL A O 1
ATOM 1761 N N . GLU A 1 225 ? 7.114 17.807 10.000 1.00 96.31 225 GLU A 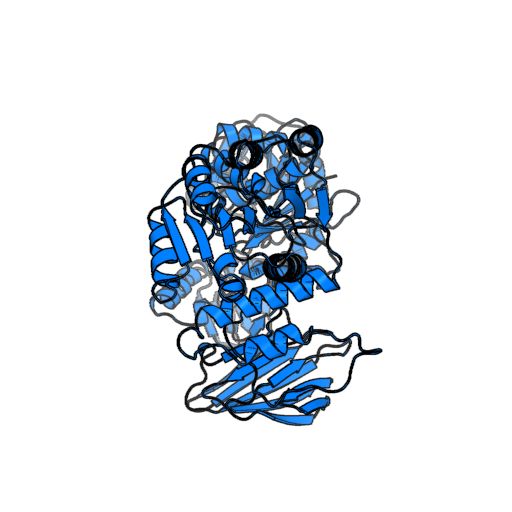N 1
ATOM 1762 C CA . GLU A 1 225 ? 7.592 19.188 9.869 1.00 96.31 225 GLU A CA 1
ATOM 1763 C C . GLU A 1 225 ? 8.646 19.308 8.761 1.00 96.31 225 GLU A C 1
ATOM 1765 O O . GLU A 1 225 ? 8.557 20.211 7.926 1.00 96.31 225 GLU A O 1
ATOM 1770 N N . LYS A 1 226 ? 9.582 18.353 8.696 1.00 94.75 226 LYS A N 1
ATOM 1771 C CA . LYS A 1 226 ? 10.618 18.274 7.650 1.00 94.75 226 LYS A CA 1
ATOM 1772 C C . LYS A 1 226 ? 10.202 17.478 6.408 1.00 94.75 226 LYS A C 1
ATOM 1774 O O . LYS A 1 226 ? 10.994 17.337 5.480 1.00 94.75 226 LYS A O 1
ATOM 1779 N N . GLY A 1 227 ? 8.972 16.971 6.380 1.00 90.25 227 GLY A N 1
ATOM 1780 C CA . GLY A 1 227 ? 8.443 16.195 5.266 1.00 90.25 227 GLY A CA 1
ATOM 1781 C C . GLY A 1 227 ? 8.250 17.025 3.996 1.00 90.25 227 GLY A C 1
ATOM 1782 O O . GLY A 1 227 ? 7.953 18.224 4.043 1.00 90.25 227 GLY A O 1
ATOM 1783 N N . VAL A 1 228 ? 8.372 16.363 2.849 1.00 87.75 228 VAL A N 1
ATOM 1784 C CA . VAL A 1 228 ? 8.235 16.959 1.517 1.00 87.75 228 VAL A CA 1
ATOM 1785 C C . VAL A 1 228 ? 6.806 16.770 1.018 1.00 87.75 228 VAL A C 1
ATOM 1787 O O . VAL A 1 228 ? 6.280 15.658 0.982 1.00 87.75 228 VAL A O 1
ATOM 1790 N N . VAL A 1 229 ? 6.177 17.872 0.605 1.00 83.19 229 VAL A N 1
ATOM 1791 C CA . VAL A 1 229 ? 4.860 17.858 -0.043 1.00 83.19 229 VAL A CA 1
ATOM 1792 C C . VAL A 1 229 ? 5.051 17.969 -1.556 1.00 83.19 229 VAL A C 1
ATOM 1794 O O . VAL A 1 229 ? 5.646 18.930 -2.046 1.00 83.19 229 VAL A O 1
ATOM 1797 N N . SER A 1 230 ? 4.521 16.995 -2.288 1.00 79.94 230 SER A N 1
ATOM 1798 C CA . SER A 1 230 ? 4.413 16.975 -3.749 1.00 79.94 230 SER A CA 1
ATOM 1799 C C . SER A 1 230 ? 3.023 16.444 -4.148 1.00 79.94 230 SER A C 1
ATOM 1801 O O . SER A 1 230 ? 2.028 16.749 -3.473 1.00 79.94 230 SER A O 1
ATOM 1803 N N . ASP A 1 231 ? 2.939 15.630 -5.202 1.00 77.44 231 ASP A N 1
ATOM 1804 C CA . ASP A 1 231 ? 1.735 14.858 -5.532 1.00 77.44 231 ASP A CA 1
ATOM 1805 C C . ASP A 1 231 ? 1.366 13.931 -4.360 1.00 77.44 231 ASP A C 1
ATOM 1807 O O . ASP A 1 231 ? 0.215 13.908 -3.916 1.00 77.44 231 ASP A O 1
ATOM 1811 N N . VAL A 1 232 ? 2.386 13.330 -3.739 1.00 88.50 232 VAL A N 1
ATOM 1812 C CA . VAL A 1 232 ? 2.326 12.599 -2.464 1.00 88.50 232 VAL A CA 1
ATOM 1813 C C . VAL A 1 232 ? 2.981 13.388 -1.330 1.00 88.50 232 VAL A C 1
ATOM 1815 O O . VAL A 1 232 ? 3.703 14.364 -1.565 1.00 88.50 232 VAL A O 1
ATOM 1818 N N . PHE A 1 233 ? 2.740 12.969 -0.091 1.00 94.50 233 PHE A N 1
ATOM 1819 C CA . PHE A 1 233 ? 3.473 13.449 1.074 1.00 94.50 233 PHE A CA 1
ATOM 1820 C C . PHE A 1 233 ? 4.429 12.371 1.575 1.00 94.50 233 PHE A C 1
ATOM 1822 O O . PHE A 1 233 ? 4.019 11.231 1.791 1.00 94.50 233 PHE A O 1
ATOM 1829 N N . THR A 1 234 ? 5.680 12.751 1.815 1.00 93.38 234 THR A N 1
ATOM 1830 C CA . THR A 1 234 ? 6.695 11.861 2.385 1.00 93.38 234 THR A CA 1
ATOM 1831 C C . THR A 1 234 ? 7.305 12.548 3.609 1.00 93.38 234 THR A C 1
ATOM 1833 O O . THR A 1 234 ? 7.841 13.652 3.464 1.00 93.38 234 THR A O 1
ATOM 1836 N N . PRO A 1 235 ? 7.219 11.960 4.816 1.00 95.00 235 PRO A N 1
ATOM 1837 C CA . PRO A 1 235 ? 7.897 12.492 5.990 1.00 95.00 235 PRO A CA 1
ATOM 1838 C C . PRO A 1 235 ? 9.419 12.359 5.827 1.00 95.00 235 PRO A C 1
ATOM 1840 O O . PRO A 1 235 ? 9.897 11.582 5.001 1.00 95.00 235 PRO A O 1
ATOM 1843 N N . ASP A 1 236 ? 10.194 13.100 6.619 1.00 96.31 236 ASP A N 1
ATOM 1844 C CA . ASP A 1 236 ? 11.649 12.924 6.642 1.00 96.31 236 ASP A CA 1
ATOM 1845 C C . ASP A 1 236 ? 12.006 11.476 7.010 1.00 96.31 236 ASP A C 1
ATOM 1847 O O . ASP A 1 236 ? 11.620 10.969 8.065 1.00 96.31 236 ASP A O 1
ATOM 1851 N N . GLU A 1 237 ? 12.747 10.812 6.125 1.00 92.56 237 GLU A N 1
ATOM 1852 C CA . GLU A 1 237 ? 13.040 9.384 6.225 1.00 92.56 237 GLU A CA 1
ATOM 1853 C C . GLU A 1 237 ? 13.803 9.024 7.497 1.00 92.56 237 GLU A C 1
ATOM 1855 O O . GLU A 1 237 ? 13.458 8.050 8.170 1.00 92.56 237 GLU A O 1
ATOM 1860 N N . LYS A 1 238 ? 14.825 9.808 7.851 1.00 92.94 238 LYS A N 1
ATOM 1861 C CA . LYS A 1 238 ? 15.685 9.507 9.000 1.00 92.94 238 LYS A CA 1
ATOM 1862 C C . LYS A 1 238 ? 14.919 9.689 10.301 1.00 92.94 238 LYS A C 1
ATOM 1864 O O . LYS A 1 238 ? 15.016 8.845 11.189 1.00 92.94 238 LYS A O 1
ATOM 1869 N N . LEU A 1 239 ? 14.152 10.769 10.413 1.00 93.88 239 LEU A N 1
ATOM 1870 C CA . LEU A 1 239 ? 13.354 11.057 11.601 1.00 93.88 239 LEU A CA 1
ATOM 1871 C C . LEU A 1 239 ? 12.201 10.070 11.754 1.00 93.88 239 LEU A C 1
ATOM 1873 O O . LEU A 1 239 ? 12.014 9.526 12.842 1.00 93.88 239 LEU A O 1
ATOM 1877 N N . PHE A 1 240 ? 11.482 9.772 10.669 1.00 95.00 240 PHE A N 1
ATOM 1878 C CA . PHE A 1 240 ? 10.383 8.814 10.719 1.00 95.00 240 PHE A CA 1
ATOM 1879 C C . PHE A 1 240 ? 10.882 7.410 11.061 1.00 95.00 240 PHE A C 1
ATOM 1881 O O . PHE A 1 240 ? 10.277 6.722 11.882 1.00 95.00 240 PHE A O 1
ATOM 1888 N N . SER A 1 241 ? 12.029 7.010 10.506 1.00 93.25 241 SER A N 1
ATOM 1889 C CA . SER A 1 241 ? 12.643 5.711 10.791 1.00 93.25 241 SER A CA 1
ATOM 1890 C C . SER A 1 241 ? 13.103 5.561 12.241 1.00 93.25 241 SER A C 1
ATOM 1892 O O . SER A 1 241 ? 13.311 4.431 12.670 1.00 93.25 241 SER A O 1
ATOM 1894 N N . ASN A 1 242 ? 13.216 6.639 13.019 1.00 92.81 242 ASN A N 1
ATOM 1895 C CA . ASN A 1 242 ? 13.512 6.568 14.454 1.00 92.81 242 ASN A CA 1
ATOM 1896 C C . ASN A 1 242 ? 12.268 6.323 15.328 1.00 92.81 242 ASN A C 1
ATOM 1898 O O . ASN A 1 242 ? 12.398 6.244 16.551 1.00 92.81 242 ASN A O 1
ATOM 1902 N N . ASN A 1 243 ? 11.072 6.215 14.736 1.00 95.62 243 ASN A N 1
ATOM 1903 C CA . ASN A 1 243 ? 9.869 5.849 15.478 1.00 95.62 243 ASN A CA 1
ATOM 1904 C C . ASN A 1 243 ? 9.972 4.450 16.098 1.00 95.62 243 ASN A C 1
ATOM 1906 O O . ASN A 1 243 ? 10.600 3.539 15.555 1.00 95.62 243 ASN A O 1
ATOM 1910 N N . GLU A 1 244 ? 9.283 4.282 17.227 1.00 95.56 244 GLU A N 1
ATOM 1911 C CA . GLU A 1 244 ? 9.032 2.965 17.808 1.00 95.56 244 GLU A CA 1
ATOM 1912 C C . GLU A 1 244 ? 8.102 2.169 16.880 1.00 95.56 244 GLU A C 1
ATOM 1914 O O . GLU A 1 244 ? 7.117 2.702 16.375 1.00 95.56 244 GLU A O 1
ATOM 1919 N N . ASP A 1 245 ? 8.419 0.893 16.662 1.00 95.06 245 ASP A N 1
ATOM 1920 C CA . ASP A 1 245 ? 7.593 -0.031 15.883 1.00 95.06 245 ASP A CA 1
ATOM 1921 C C . ASP A 1 245 ? 6.489 -0.609 16.785 1.00 95.06 245 ASP A C 1
ATOM 1923 O O . ASP A 1 245 ? 6.698 -1.602 17.487 1.00 95.06 245 ASP A O 1
ATOM 1927 N N . LEU A 1 246 ? 5.346 0.083 16.868 1.00 94.62 246 LEU A N 1
ATOM 1928 C CA . LEU A 1 246 ? 4.300 -0.205 17.856 1.00 94.62 246 LEU A CA 1
ATOM 1929 C C . LEU A 1 246 ? 2.892 -0.005 17.282 1.00 94.62 246 LEU A C 1
ATOM 1931 O O . LEU A 1 246 ? 2.617 0.976 16.589 1.00 94.62 246 LEU A O 1
ATOM 1935 N N . SER A 1 247 ? 1.970 -0.923 17.590 1.00 93.31 247 SER A N 1
ATOM 1936 C CA . SER A 1 247 ? 0.566 -0.755 17.207 1.00 93.31 247 SER A CA 1
ATOM 1937 C C . SER A 1 247 ? -0.126 0.296 18.073 1.00 93.31 247 SER A C 1
ATOM 1939 O O . SER A 1 247 ? 0.267 0.560 19.214 1.00 93.31 247 SER A O 1
ATOM 1941 N N . ILE A 1 248 ? -1.193 0.885 17.541 1.00 94.31 248 ILE A N 1
ATOM 1942 C CA . ILE A 1 248 ? -1.988 1.877 18.263 1.00 94.31 248 ILE A CA 1
ATOM 1943 C C . ILE A 1 248 ? -2.665 1.310 19.510 1.00 94.31 248 ILE A C 1
ATOM 1945 O O . ILE A 1 248 ? -2.797 2.021 20.509 1.00 94.31 248 ILE A O 1
ATOM 1949 N N . ASP A 1 249 ? -3.016 0.025 19.488 1.00 90.94 249 ASP A N 1
ATOM 1950 C CA . ASP A 1 249 ? -3.609 -0.671 20.625 1.00 90.94 249 ASP A CA 1
ATOM 1951 C C . ASP A 1 249 ? -2.688 -0.583 21.855 1.00 90.94 249 ASP A C 1
ATOM 1953 O O . ASP A 1 249 ? -3.107 -0.108 22.910 1.00 90.94 249 ASP A O 1
ATOM 1957 N N . TYR A 1 250 ? -1.395 -0.887 21.683 1.00 91.12 250 TYR A N 1
ATOM 1958 C CA . TYR A 1 250 ? -0.383 -0.794 22.744 1.00 91.12 250 TYR A CA 1
ATOM 1959 C C . TYR A 1 250 ? 0.108 0.632 23.014 1.00 91.12 250 TYR A C 1
ATOM 1961 O O . TYR A 1 250 ? 0.449 0.994 24.148 1.00 91.12 250 TYR A O 1
ATOM 1969 N N . ALA A 1 251 ? 0.215 1.459 21.974 1.00 93.56 251 ALA A N 1
ATOM 1970 C CA . ALA A 1 251 ? 0.702 2.827 22.109 1.00 93.56 251 ALA A CA 1
ATOM 1971 C C . ALA A 1 251 ? -0.290 3.709 22.885 1.00 93.56 251 ALA A C 1
ATOM 1973 O O . ALA A 1 251 ? 0.137 4.609 23.618 1.00 93.56 251 ALA A O 1
ATOM 1974 N N . LEU A 1 252 ? -1.592 3.448 22.736 1.00 94.94 252 LEU A N 1
ATOM 1975 C CA . LEU A 1 252 ? -2.648 4.351 23.180 1.00 94.94 252 LEU A CA 1
ATOM 1976 C C . LEU A 1 252 ? -3.857 3.640 23.796 1.00 94.94 252 LEU A C 1
ATOM 1978 O O . LEU A 1 252 ? -4.215 3.959 24.929 1.00 94.94 252 LEU A O 1
ATOM 1982 N N . MET A 1 253 ? -4.492 2.713 23.071 1.00 92.56 253 MET A N 1
ATOM 1983 C CA . MET A 1 253 ? -5.847 2.245 23.411 1.00 92.56 253 MET A CA 1
ATOM 1984 C C . MET A 1 253 ? -5.898 1.501 24.749 1.00 92.56 253 MET A C 1
ATOM 1986 O O . MET A 1 253 ? -6.807 1.736 25.537 1.00 92.56 253 MET A O 1
ATOM 1990 N N . GLU A 1 254 ? -4.893 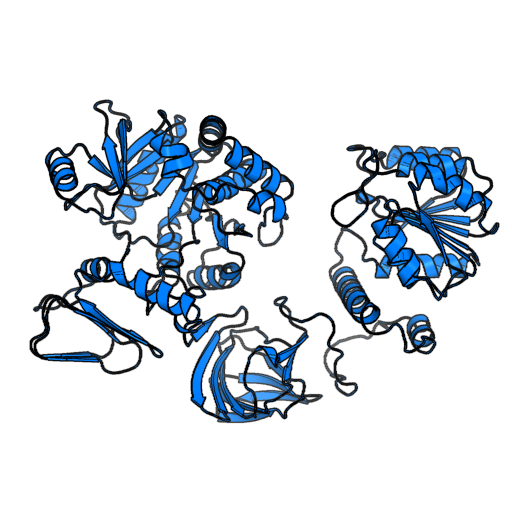0.678 25.055 1.00 90.12 254 GLU A N 1
ATOM 1991 C CA . GLU A 1 254 ? -4.780 -0.039 26.335 1.00 90.12 254 GLU A CA 1
ATOM 1992 C C . GLU A 1 254 ? -4.505 0.876 27.541 1.00 90.12 254 GLU A C 1
ATOM 1994 O O . GLU A 1 254 ? -4.676 0.460 28.685 1.00 90.12 254 GLU A O 1
ATOM 1999 N N . LYS A 1 255 ? -4.044 2.109 27.306 1.00 93.31 255 LYS A N 1
ATOM 2000 C CA . LYS A 1 255 ? -3.562 3.025 28.355 1.00 93.31 255 LYS A CA 1
ATOM 2001 C C . LYS A 1 255 ? -4.493 4.211 28.595 1.00 93.31 255 LYS A C 1
ATOM 2003 O O . LYS A 1 255 ? -4.456 4.815 29.668 1.00 93.31 255 LYS A O 1
ATOM 2008 N N . SER A 1 256 ? -5.261 4.598 27.581 1.00 93.50 256 SER A N 1
ATOM 2009 C CA . SER A 1 256 ? -6.131 5.766 27.629 1.00 93.50 256 SER A CA 1
ATOM 2010 C C . SER A 1 256 ? -7.419 5.472 28.396 1.00 93.50 256 SER A C 1
ATOM 2012 O O . SER A 1 256 ? -8.160 4.550 28.080 1.00 93.50 256 SER A O 1
ATOM 2014 N N . GLU A 1 257 ? -7.729 6.330 29.367 1.00 91.75 257 GLU A N 1
ATOM 2015 C CA . GLU A 1 257 ? -9.026 6.347 30.065 1.00 91.75 257 GLU A CA 1
ATOM 2016 C C . GLU A 1 257 ? -10.103 7.097 29.255 1.00 91.75 257 GLU A C 1
ATOM 2018 O O . GLU A 1 257 ? -11.262 7.210 29.655 1.00 91.75 257 GLU A O 1
ATOM 2023 N N . ASN A 1 258 ? -9.725 7.661 28.106 1.00 94.50 258 ASN A N 1
ATOM 2024 C CA . ASN A 1 258 ? -10.575 8.517 27.293 1.00 94.50 258 ASN A CA 1
ATOM 2025 C C . ASN A 1 258 ? -11.194 7.782 26.092 1.00 94.50 258 ASN A C 1
ATOM 2027 O O . ASN A 1 258 ? -11.572 8.406 25.094 1.00 94.50 258 ASN A O 1
ATOM 2031 N N . VAL A 1 259 ? -11.307 6.458 26.195 1.00 96.06 259 VAL A N 1
ATOM 2032 C CA . VAL A 1 259 ? -11.782 5.587 25.121 1.00 96.06 259 VAL A CA 1
ATOM 2033 C C . VAL A 1 259 ? -13.261 5.240 25.293 1.00 96.06 259 VAL A C 1
ATOM 2035 O O . VAL A 1 259 ? -13.755 4.966 26.388 1.00 96.06 259 VAL A O 1
ATOM 2038 N N . ALA A 1 260 ? -13.969 5.249 24.173 1.00 96.88 260 ALA A N 1
ATOM 2039 C CA . ALA A 1 260 ? -15.369 4.903 24.024 1.00 96.88 260 ALA A CA 1
ATOM 2040 C C . ALA A 1 260 ? -15.516 3.768 23.006 1.00 96.88 260 ALA A C 1
ATOM 2042 O O . ALA A 1 260 ? -14.836 3.770 21.984 1.00 96.88 260 ALA A O 1
ATOM 2043 N N . VAL A 1 261 ? -16.434 2.834 23.243 1.00 97.00 261 VAL A N 1
ATOM 2044 C CA . VAL A 1 261 ? -16.812 1.803 22.272 1.00 97.00 261 VAL A CA 1
ATOM 2045 C C . VAL A 1 261 ? -18.227 2.042 21.767 1.00 97.00 261 VAL A C 1
ATOM 2047 O O . VAL A 1 261 ? -19.172 2.158 22.552 1.00 97.00 261 VAL A O 1
ATOM 2050 N N . VAL A 1 262 ? -18.378 2.101 20.445 1.00 97.00 262 VAL A N 1
ATOM 2051 C CA . VAL A 1 262 ? -19.679 2.128 19.768 1.00 97.00 262 VAL A CA 1
ATOM 2052 C C . VAL A 1 262 ? -19.922 0.746 19.153 1.00 97.00 262 VAL A C 1
ATOM 2054 O O . VAL A 1 262 ? -19.129 0.315 18.313 1.00 97.00 262 VAL A O 1
ATOM 2057 N N . PRO A 1 263 ? -20.979 0.021 19.563 1.00 95.44 263 PRO A N 1
ATOM 2058 C CA . PRO A 1 263 ? -21.269 -1.298 19.017 1.00 95.44 263 PRO A CA 1
ATOM 2059 C C . PRO A 1 263 ? -21.664 -1.245 17.538 1.00 95.44 263 PRO A C 1
ATOM 2061 O O . PRO A 1 263 ? -22.488 -0.422 17.132 1.00 95.44 263 PRO A O 1
ATOM 2064 N N . PHE A 1 264 ? -21.144 -2.183 16.753 1.00 95.06 264 PHE A N 1
ATOM 2065 C CA . PHE A 1 264 ? -21.581 -2.460 15.390 1.00 95.06 264 PHE A CA 1
ATOM 2066 C C . PHE A 1 264 ? -22.164 -3.873 15.318 1.00 95.06 264 PHE A C 1
ATOM 2068 O O . PHE A 1 264 ? -21.503 -4.853 15.663 1.00 95.06 264 PHE A O 1
ATOM 2075 N N . ALA A 1 265 ? -23.425 -3.965 14.891 1.00 87.88 265 ALA A N 1
ATOM 2076 C CA . ALA A 1 265 ? -24.166 -5.225 14.792 1.00 87.88 265 ALA A CA 1
ATOM 2077 C C . ALA A 1 265 ? -24.145 -5.838 13.380 1.00 87.88 265 ALA A C 1
ATOM 2079 O O . ALA A 1 265 ? -24.742 -6.892 13.169 1.00 87.88 265 ALA A O 1
ATOM 2080 N N . GLY A 1 266 ? -23.502 -5.174 12.415 1.00 88.31 266 GLY A N 1
ATOM 2081 C CA . GLY A 1 266 ? -23.380 -5.682 11.054 1.00 88.31 266 GLY A CA 1
ATOM 2082 C C . GLY A 1 266 ? -22.293 -6.748 10.914 1.00 88.31 266 GLY A C 1
ATOM 2083 O O . GLY A 1 266 ? -21.535 -7.036 11.842 1.00 88.31 266 GLY A O 1
ATOM 2084 N N . HIS A 1 267 ? -22.219 -7.340 9.723 1.00 88.88 267 HIS A N 1
ATOM 2085 C CA . HIS A 1 267 ? -21.218 -8.354 9.408 1.00 88.88 267 HIS A CA 1
ATOM 2086 C C . HIS A 1 267 ? -19.843 -7.716 9.189 1.00 88.88 267 HIS A C 1
ATOM 2088 O O . HIS A 1 267 ? -19.701 -6.833 8.339 1.00 88.88 267 HIS A O 1
ATOM 2094 N N . TRP A 1 268 ? -18.839 -8.194 9.922 1.00 93.12 268 TRP A N 1
ATOM 2095 C CA . TRP A 1 268 ? -17.438 -7.797 9.800 1.00 93.12 268 TRP A CA 1
ATOM 2096 C C . TRP A 1 268 ? -16.544 -9.034 9.845 1.00 93.12 268 TRP A C 1
ATOM 2098 O O . TRP A 1 268 ? -16.794 -9.951 10.629 1.00 93.12 268 TRP A O 1
ATOM 2108 N N . ASN A 1 269 ? -15.497 -9.034 9.025 1.00 90.50 269 ASN A N 1
ATOM 2109 C CA . ASN A 1 269 ? -14.488 -10.084 8.996 1.00 90.50 269 ASN A CA 1
ATOM 2110 C C . ASN A 1 269 ? -13.123 -9.479 8.637 1.00 90.50 269 ASN A C 1
ATOM 2112 O O . ASN A 1 269 ? -13.010 -8.689 7.695 1.00 90.50 269 ASN A O 1
ATOM 2116 N N . ASP A 1 270 ? -12.080 -9.859 9.371 1.00 87.69 270 ASP A N 1
ATOM 2117 C CA . ASP A 1 270 ? -10.710 -9.412 9.122 1.00 87.69 270 ASP A CA 1
ATOM 2118 C C . ASP A 1 270 ? -10.018 -10.190 7.997 1.00 87.69 270 ASP A C 1
ATOM 2120 O O . ASP A 1 270 ? -8.898 -9.844 7.647 1.00 87.69 270 ASP A O 1
ATOM 2124 N N . ILE A 1 271 ? -10.623 -11.255 7.452 1.00 87.56 271 ILE A N 1
ATOM 2125 C CA . ILE A 1 271 ? -10.044 -12.163 6.441 1.00 87.56 271 ILE A CA 1
ATOM 2126 C C . IL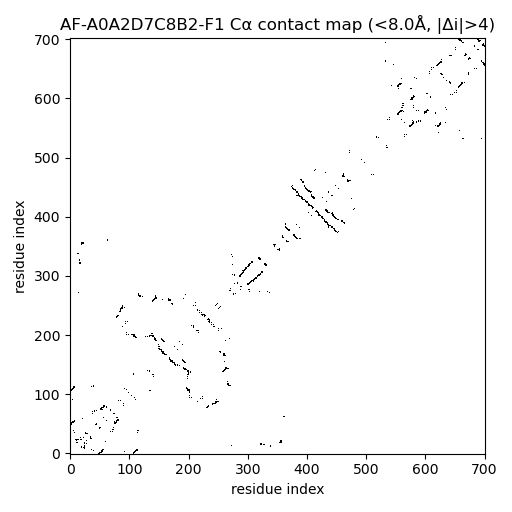E A 1 271 ? -8.582 -12.507 6.799 1.00 87.56 271 ILE A C 1
ATOM 2128 O O . ILE A 1 271 ? -7.642 -12.357 6.014 1.00 87.56 271 ILE A O 1
ATOM 2132 N N . GLY A 1 272 ? -8.356 -12.915 8.050 1.00 86.81 272 GLY A N 1
ATOM 2133 C CA . GLY A 1 272 ? -7.011 -13.170 8.573 1.00 86.81 272 GLY A CA 1
ATOM 2134 C C . GLY A 1 272 ? -6.375 -14.495 8.122 1.00 86.81 272 GLY A C 1
ATOM 2135 O O . GLY A 1 272 ? -5.193 -14.718 8.382 1.00 86.81 272 GLY A O 1
ATOM 2136 N N . SER A 1 273 ? -7.137 -15.401 7.498 1.00 90.62 273 SER A N 1
ATOM 2137 C CA . SER A 1 273 ? -6.684 -16.716 7.005 1.00 90.62 273 SER A CA 1
ATOM 2138 C C . SER A 1 273 ? -7.665 -17.300 5.980 1.00 90.62 273 SER A C 1
ATOM 2140 O O . SER A 1 273 ? -8.791 -16.818 5.863 1.00 90.62 273 SER A O 1
ATOM 2142 N N . PHE A 1 274 ? -7.299 -18.391 5.300 1.00 94.00 274 PHE A N 1
ATOM 2143 C CA . PHE A 1 274 ? -8.236 -19.106 4.418 1.00 94.00 274 PHE A CA 1
ATOM 2144 C C . PHE A 1 274 ? -9.449 -19.696 5.138 1.00 94.00 274 PHE A C 1
ATOM 2146 O O . PHE A 1 274 ? -10.495 -19.850 4.522 1.00 94.00 274 PHE A O 1
ATOM 2153 N N . ALA A 1 275 ? -9.346 -19.995 6.436 1.00 90.88 275 ALA A N 1
ATOM 2154 C CA . ALA A 1 275 ? -10.512 -20.398 7.215 1.00 90.88 275 ALA A CA 1
ATOM 2155 C C . ALA A 1 275 ? -11.520 -19.243 7.339 1.00 90.88 275 ALA A C 1
ATOM 2157 O O . ALA A 1 275 ? -12.713 -19.458 7.164 1.00 90.88 275 ALA A O 1
ATOM 2158 N N . ALA A 1 276 ? -11.032 -18.019 7.563 1.00 90.31 276 ALA A N 1
ATOM 2159 C CA . ALA A 1 276 ? -11.871 -16.822 7.607 1.00 90.31 276 ALA A CA 1
ATOM 2160 C C . ALA A 1 276 ? -12.449 -16.473 6.225 1.00 90.31 276 ALA A C 1
ATOM 2162 O O . ALA A 1 276 ? -13.588 -16.030 6.136 1.00 90.31 276 ALA A O 1
ATOM 2163 N N . LEU A 1 277 ? -11.685 -16.709 5.152 1.00 93.00 277 LEU A N 1
ATOM 2164 C CA . LEU A 1 277 ? -12.164 -16.530 3.780 1.00 93.00 277 LEU A CA 1
ATOM 2165 C C . LEU A 1 277 ? -13.230 -17.567 3.395 1.00 93.00 277 LEU A C 1
ATOM 2167 O O . LEU A 1 277 ? -14.204 -17.220 2.744 1.00 93.00 277 LEU A O 1
ATOM 2171 N N . TRP A 1 278 ? -13.083 -18.822 3.826 1.00 95.12 278 TRP A N 1
ATOM 2172 C CA . TRP A 1 278 ? -14.116 -19.847 3.654 1.00 95.12 278 TRP A CA 1
ATOM 2173 C C . TRP A 1 278 ? -15.435 -19.414 4.304 1.00 95.12 278 TRP A C 1
ATOM 2175 O O . TRP A 1 278 ? -16.466 -19.467 3.652 1.00 95.12 278 TRP A O 1
ATOM 2185 N N . GLU A 1 279 ? -15.400 -18.897 5.540 1.00 90.88 279 GLU A N 1
ATOM 2186 C CA . GLU A 1 279 ? -16.603 -18.394 6.231 1.00 90.88 279 GLU A CA 1
ATOM 2187 C C . GLU A 1 279 ? -17.293 -17.234 5.494 1.00 90.88 279 GLU A C 1
ATOM 2189 O O . GLU A 1 279 ? -18.511 -17.091 5.581 1.00 90.88 279 GLU A O 1
ATOM 2194 N N . GLU A 1 280 ? -16.516 -16.419 4.782 1.00 91.19 280 GLU A N 1
ATOM 2195 C CA . GLU A 1 280 ? -16.971 -15.229 4.060 1.00 91.19 280 GLU A CA 1
ATOM 2196 C C . GLU A 1 280 ? -17.655 -15.553 2.723 1.00 91.19 280 GLU A C 1
ATOM 2198 O O . GLU A 1 280 ? -18.479 -14.780 2.232 1.00 91.19 280 GLU A O 1
ATOM 2203 N N . LEU A 1 281 ? -17.289 -16.675 2.105 1.00 93.94 281 LEU A N 1
ATOM 2204 C CA . LEU A 1 281 ? -17.700 -17.015 0.750 1.00 93.94 281 LEU A CA 1
ATOM 2205 C C . LEU A 1 281 ? -19.004 -17.828 0.716 1.00 93.94 281 LEU A C 1
ATOM 2207 O O . LEU A 1 281 ? -19.346 -18.531 1.670 1.00 93.94 281 LEU A O 1
ATOM 2211 N N . PRO A 1 282 ? -19.742 -17.788 -0.409 1.00 93.88 282 PRO A N 1
ATOM 2212 C CA . PRO A 1 282 ? -20.878 -18.674 -0.617 1.00 93.88 282 PRO A CA 1
ATOM 2213 C C . PRO A 1 282 ? -20.463 -20.148 -0.562 1.00 93.88 282 PRO A C 1
ATOM 2215 O O . PRO A 1 282 ? -19.475 -20.553 -1.177 1.00 93.88 282 PRO A O 1
ATOM 2218 N N . HIS A 1 283 ? -21.269 -20.952 0.131 1.00 96.75 283 HIS A N 1
ATOM 2219 C CA . HIS A 1 283 ? -21.063 -22.390 0.252 1.00 96.75 283 HIS A CA 1
ATOM 2220 C C . HIS A 1 283 ? -21.983 -23.181 -0.681 1.00 96.75 283 HIS A C 1
ATOM 2222 O O . HIS A 1 283 ? -23.160 -22.847 -0.843 1.00 96.75 283 HIS A O 1
ATOM 2228 N N . ASP A 1 284 ? -21.463 -24.269 -1.244 1.00 96.56 284 ASP A N 1
ATOM 2229 C CA . ASP A 1 284 ? -22.271 -25.280 -1.922 1.00 96.56 284 ASP A CA 1
ATOM 2230 C C . ASP A 1 284 ? -23.063 -26.159 -0.923 1.00 96.56 284 ASP A C 1
ATOM 2232 O O . ASP A 1 284 ? -23.007 -25.993 0.299 1.00 96.56 284 ASP A O 1
ATOM 2236 N N . LYS A 1 285 ? -23.809 -27.138 -1.450 1.00 96.88 285 LYS A N 1
ATOM 2237 C CA . LYS A 1 285 ? -24.624 -28.080 -0.656 1.00 96.88 285 LYS A CA 1
ATOM 2238 C C . LYS A 1 285 ? -23.818 -28.947 0.327 1.00 96.88 285 LYS A C 1
ATOM 2240 O O . LYS A 1 285 ? -24.397 -29.475 1.274 1.00 96.88 285 LYS A O 1
ATOM 2245 N N . ASP A 1 286 ? -22.524 -29.124 0.082 1.00 97.50 286 ASP A N 1
ATOM 2246 C CA . ASP A 1 286 ? -21.603 -29.937 0.878 1.00 97.50 286 ASP A CA 1
ATOM 2247 C C . ASP A 1 286 ? -20.721 -29.058 1.795 1.00 97.50 286 ASP A C 1
ATOM 2249 O O . ASP A 1 286 ? -19.836 -29.555 2.504 1.00 97.50 286 ASP A O 1
ATOM 2253 N N . GLY A 1 287 ? -20.996 -27.748 1.835 1.00 97.69 287 GLY A N 1
ATOM 2254 C CA . GLY A 1 287 ? -20.301 -26.769 2.663 1.00 97.69 287 GLY A CA 1
ATOM 2255 C C . GLY A 1 287 ? -18.953 -26.323 2.096 1.00 97.69 287 GLY A C 1
ATOM 2256 O O . GLY A 1 287 ? -18.118 -25.831 2.854 1.00 97.69 287 GLY A O 1
ATOM 2257 N N . ASN A 1 288 ? -18.686 -26.523 0.805 1.00 98.19 288 ASN A N 1
ATOM 2258 C CA . ASN A 1 288 ? -17.444 -26.071 0.182 1.00 98.19 288 ASN A CA 1
ATOM 2259 C C . ASN A 1 288 ? -17.576 -24.638 -0.333 1.00 98.19 288 ASN A C 1
ATOM 2261 O O . ASN A 1 288 ? -18.605 -24.282 -0.901 1.00 98.19 288 ASN A O 1
ATOM 2265 N N . ALA A 1 289 ? -16.517 -23.846 -0.181 1.00 97.44 289 ALA A N 1
ATOM 2266 C CA . ALA A 1 289 ? -16.367 -22.570 -0.872 1.00 97.44 289 ALA A CA 1
ATOM 2267 C C . ALA A 1 289 ? -15.411 -22.781 -2.052 1.00 97.44 289 ALA A C 1
ATOM 2269 O O . ALA A 1 289 ? -14.265 -23.196 -1.853 1.00 97.44 289 ALA A O 1
ATOM 2270 N N . VAL A 1 290 ? -15.898 -22.551 -3.272 1.00 96.44 290 VAL A N 1
ATOM 2271 C CA . VAL A 1 290 ? -15.191 -22.899 -4.513 1.00 96.44 290 VAL A CA 1
ATOM 2272 C C . VAL A 1 290 ? -15.077 -21.677 -5.411 1.00 96.44 290 VAL A C 1
ATOM 2274 O O . VAL A 1 290 ? -16.078 -21.026 -5.709 1.00 96.44 290 VAL A O 1
ATOM 2277 N N . GLN A 1 291 ? -13.861 -21.384 -5.861 1.00 94.50 291 GLN A N 1
ATOM 2278 C CA . GLN A 1 291 ? -13.564 -20.312 -6.807 1.00 94.50 291 GLN A CA 1
ATOM 2279 C C . GLN A 1 291 ? -12.634 -20.844 -7.903 1.00 94.50 291 GLN A C 1
ATOM 2281 O O . GLN A 1 291 ? -11.609 -21.456 -7.610 1.00 94.50 291 GLN A O 1
ATOM 2286 N N . GLY A 1 292 ? -12.977 -20.591 -9.167 1.00 93.19 292 GLY A N 1
ATOM 2287 C CA . GLY A 1 292 ? -12.216 -21.081 -10.320 1.00 93.19 292 GLY A CA 1
ATOM 2288 C C . GLY A 1 292 ? -12.672 -22.447 -10.836 1.00 93.19 292 GLY A C 1
ATOM 2289 O O . GLY A 1 292 ? -13.739 -22.942 -10.474 1.00 93.19 292 GLY A O 1
ATOM 2290 N N . ASP A 1 293 ? -11.875 -23.038 -11.727 1.00 94.69 293 ASP A N 1
ATOM 2291 C CA . ASP A 1 293 ? -12.213 -24.293 -12.403 1.00 94.69 293 ASP A CA 1
ATOM 2292 C C . ASP A 1 293 ? -11.924 -25.491 -11.488 1.00 94.69 293 ASP A C 1
ATOM 2294 O O . ASP A 1 293 ? -10.772 -25.781 -11.144 1.00 94.69 293 ASP A O 1
ATOM 2298 N N . SER A 1 294 ? -12.975 -26.156 -11.002 1.00 96.50 294 SER A N 1
ATOM 2299 C CA . SER A 1 294 ? -12.843 -27.237 -10.025 1.00 96.50 294 SER A CA 1
ATOM 2300 C C . SER A 1 294 ? -13.904 -28.324 -10.166 1.00 96.50 294 SER A C 1
ATOM 2302 O O . SER A 1 294 ? -15.078 -28.045 -10.409 1.00 96.50 294 SER A O 1
ATOM 2304 N N . LEU A 1 295 ? -13.495 -29.576 -9.938 1.00 97.19 295 LEU A N 1
ATOM 2305 C CA . LEU A 1 295 ? -14.380 -30.743 -9.891 1.00 97.19 295 LEU A CA 1
ATOM 2306 C C . LEU A 1 295 ? -14.234 -31.462 -8.550 1.00 97.19 295 LEU A C 1
ATOM 2308 O O . LEU A 1 295 ? -13.196 -32.057 -8.256 1.00 97.19 295 LEU A O 1
ATOM 2312 N N . LEU A 1 296 ? -15.297 -31.436 -7.753 1.00 98.12 296 LEU A N 1
ATOM 2313 C CA . LEU A 1 296 ? -15.301 -32.006 -6.412 1.00 98.12 296 LEU A CA 1
ATOM 2314 C C . LEU A 1 296 ? -16.099 -33.313 -6.379 1.00 98.12 296 LEU A C 1
ATOM 2316 O O . LEU A 1 296 ? -17.287 -33.334 -6.703 1.00 98.12 296 LEU A O 1
ATOM 2320 N N . LEU A 1 297 ? -15.458 -34.397 -5.944 1.00 97.88 297 LEU A N 1
ATOM 2321 C CA . LEU A 1 297 ? -16.085 -35.689 -5.678 1.00 97.88 297 LEU A CA 1
ATOM 2322 C C . LEU A 1 297 ? -15.990 -35.990 -4.179 1.00 97.88 297 LEU A C 1
ATOM 2324 O O . LEU A 1 297 ? -14.904 -35.979 -3.600 1.00 97.88 297 LEU A O 1
ATOM 2328 N N . ASP A 1 298 ? -17.129 -36.219 -3.525 1.00 97.31 298 ASP A N 1
ATOM 2329 C CA . ASP A 1 298 ? -17.214 -36.526 -2.088 1.00 97.31 298 ASP A CA 1
ATOM 2330 C C . ASP A 1 298 ? -16.368 -35.595 -1.196 1.00 97.31 298 ASP A C 1
ATOM 2332 O O . ASP A 1 298 ? -15.689 -36.036 -0.268 1.00 97.31 298 ASP A O 1
ATOM 2336 N N . THR A 1 299 ? -16.382 -34.294 -1.504 1.00 98.31 299 THR A N 1
ATOM 2337 C CA . THR A 1 299 ? -15.607 -33.269 -0.792 1.00 98.31 299 THR A CA 1
ATOM 2338 C C . THR A 1 299 ? -16.515 -32.400 0.059 1.00 98.31 299 THR A C 1
ATOM 2340 O O . THR A 1 299 ? -17.574 -31.992 -0.412 1.00 98.31 299 THR A O 1
ATOM 2343 N N . LYS A 1 300 ? -16.130 -32.144 1.315 1.00 98.25 300 LYS A N 1
ATOM 2344 C CA . LYS A 1 300 ? -16.991 -31.450 2.289 1.00 98.25 300 LYS A CA 1
ATOM 2345 C C . LYS A 1 300 ? -16.252 -30.378 3.074 1.00 98.25 300 LYS A C 1
ATOM 2347 O O . LYS A 1 300 ? -15.090 -30.568 3.445 1.00 98.25 300 LYS A O 1
ATOM 2352 N N . GLY A 1 301 ? -16.943 -29.284 3.388 1.00 97.75 301 GLY A N 1
ATOM 2353 C CA . GLY A 1 301 ? -16.439 -28.241 4.287 1.00 97.75 301 GLY A CA 1
ATOM 2354 C C . GLY A 1 301 ? -15.108 -27.606 3.862 1.00 97.75 301 GLY A C 1
ATOM 2355 O O . GLY A 1 301 ? -14.381 -27.115 4.725 1.00 97.75 301 GLY A O 1
ATOM 2356 N N . SER A 1 302 ? -14.728 -27.678 2.585 1.00 98.19 302 SER A N 1
ATOM 2357 C CA . SER A 1 302 ? -13.386 -27.314 2.108 1.00 98.19 302 SER A CA 1
ATOM 2358 C C . SER A 1 302 ? -13.385 -25.989 1.342 1.00 98.19 302 SER A C 1
ATOM 2360 O O . SER A 1 302 ? -14.387 -25.601 0.750 1.00 98.19 302 SER A O 1
ATOM 2362 N N . TYR A 1 303 ? -12.255 -25.290 1.349 1.00 98.06 303 TYR A N 1
ATOM 2363 C CA . TYR A 1 303 ? -11.995 -24.145 0.482 1.00 98.06 303 TYR A CA 1
ATOM 2364 C C . TYR A 1 303 ? -11.124 -24.589 -0.689 1.00 98.06 303 TYR A C 1
ATOM 2366 O O . TYR A 1 303 ? -10.034 -25.126 -0.472 1.00 98.06 303 TYR A O 1
ATOM 2374 N N . VAL A 1 304 ? -11.606 -24.376 -1.912 1.00 97.88 304 VAL A N 1
ATOM 2375 C CA . VAL A 1 304 ? -10.906 -24.740 -3.146 1.00 97.88 304 VAL A CA 1
ATOM 2376 C C . VAL A 1 304 ? -10.822 -23.520 -4.050 1.00 97.88 304 VAL A C 1
ATOM 2378 O O . VAL A 1 304 ? -11.840 -22.967 -4.459 1.00 97.88 304 VAL A O 1
ATOM 2381 N N . PHE A 1 305 ? -9.598 -23.115 -4.366 1.00 97.00 305 PHE A N 1
ATOM 2382 C CA . PHE A 1 305 ? -9.303 -22.003 -5.253 1.00 97.00 305 PHE A CA 1
ATOM 2383 C C . PHE A 1 305 ? -8.415 -22.469 -6.405 1.00 97.00 305 PHE A C 1
ATOM 2385 O O . PHE A 1 305 ? -7.363 -23.074 -6.182 1.00 97.00 305 PHE A O 1
ATOM 2392 N N . SER A 1 306 ? -8.828 -22.143 -7.625 1.00 95.81 306 SER A N 1
ATOM 2393 C CA . SER A 1 306 ? -8.111 -22.408 -8.868 1.00 95.81 306 SER A CA 1
ATOM 2394 C C . SER A 1 306 ? -7.934 -21.109 -9.656 1.00 95.81 306 SER A C 1
ATOM 2396 O O . SER A 1 306 ? -8.908 -20.462 -10.039 1.00 95.81 306 SER A O 1
ATOM 2398 N N . GLU A 1 307 ? -6.684 -20.726 -9.914 1.00 91.06 307 GLU A N 1
ATOM 2399 C CA . GLU A 1 307 ? -6.368 -19.569 -10.758 1.00 91.06 307 GLU A CA 1
ATOM 2400 C C . GLU A 1 307 ? -6.172 -19.954 -12.229 1.00 91.06 307 GLU A C 1
ATOM 2402 O O . GLU A 1 307 ? -6.530 -19.196 -13.129 1.00 91.06 307 GLU A O 1
ATOM 2407 N N . SER A 1 308 ? -5.510 -21.086 -12.490 1.00 87.62 308 SER A N 1
ATOM 2408 C CA . SER A 1 308 ? -4.935 -21.367 -13.818 1.00 87.62 308 SER A CA 1
ATOM 2409 C C . SER A 1 308 ? -4.956 -22.828 -14.253 1.00 87.62 308 SER A C 1
ATOM 2411 O O . SER A 1 308 ? -4.717 -23.104 -15.428 1.00 87.62 308 SER A O 1
ATOM 2413 N N . ALA A 1 309 ? -5.243 -23.760 -13.349 1.00 90.81 309 ALA A N 1
ATOM 2414 C CA . ALA A 1 309 ? -5.379 -25.176 -13.656 1.00 90.81 309 ALA A CA 1
ATOM 2415 C C . ALA A 1 309 ? -6.605 -25.761 -12.956 1.00 90.81 309 ALA A C 1
ATOM 2417 O O . ALA A 1 309 ? -6.952 -25.344 -11.854 1.00 90.81 309 ALA A O 1
ATOM 2418 N N . VAL A 1 310 ? -7.228 -26.769 -13.567 1.00 96.00 310 VAL A N 1
ATOM 2419 C CA . VAL A 1 310 ? -8.356 -27.476 -12.951 1.00 96.00 310 VAL A CA 1
ATOM 2420 C C . VAL A 1 310 ? -7.908 -28.112 -11.635 1.00 96.00 310 VAL A C 1
ATOM 2422 O O . VAL A 1 310 ? -6.950 -28.890 -11.615 1.00 96.00 310 VAL A O 1
ATOM 2425 N N . VAL A 1 311 ? -8.620 -27.826 -10.545 1.00 98.00 311 VAL A N 1
ATOM 2426 C CA . VAL A 1 311 ? -8.401 -28.486 -9.250 1.00 98.00 311 VAL A CA 1
ATOM 2427 C C . VAL A 1 311 ? -9.469 -29.550 -9.041 1.00 98.00 311 VAL A C 1
ATOM 2429 O O . VAL A 1 311 ? -10.665 -29.277 -9.098 1.00 98.00 311 VAL A O 1
ATOM 2432 N N . THR A 1 312 ? -9.048 -30.787 -8.787 1.00 97.75 312 THR A N 1
ATOM 2433 C CA . THR A 1 312 ? -9.980 -31.888 -8.523 1.00 97.75 312 THR A CA 1
ATOM 2434 C C . THR A 1 312 ? -9.727 -32.505 -7.161 1.00 97.75 312 THR A C 1
ATOM 2436 O O . THR A 1 312 ? -8.581 -32.611 -6.719 1.00 97.75 312 THR A O 1
ATOM 2439 N N . THR A 1 313 ? -10.798 -32.900 -6.480 1.00 97.94 313 THR A N 1
ATOM 2440 C CA . THR A 1 313 ? -10.724 -33.522 -5.156 1.00 97.94 313 THR A CA 1
ATOM 2441 C C . THR A 1 313 ? -11.616 -34.753 -5.094 1.00 97.94 313 THR A C 1
ATOM 2443 O O . THR A 1 313 ? -12.680 -34.790 -5.707 1.00 97.94 313 THR A O 1
ATOM 2446 N N . ALA A 1 314 ? -11.184 -35.771 -4.348 1.00 97.75 314 ALA A N 1
ATOM 2447 C CA . ALA A 1 314 ? -11.926 -37.013 -4.162 1.00 97.75 314 ALA A CA 1
ATOM 2448 C C . ALA A 1 314 ? -11.826 -37.478 -2.702 1.00 97.75 314 ALA A C 1
ATOM 2450 O O . ALA A 1 314 ? -10.740 -37.823 -2.239 1.00 97.75 314 ALA A O 1
ATOM 2451 N N . GLY A 1 315 ? -12.946 -37.481 -1.973 1.00 97.56 315 GLY A N 1
ATOM 2452 C CA . GLY A 1 315 ? -13.026 -38.038 -0.615 1.00 97.56 315 GLY A CA 1
ATOM 2453 C C . GLY A 1 315 ? -12.289 -37.242 0.471 1.00 97.56 315 GLY A C 1
ATOM 2454 O O . GLY A 1 315 ? -11.875 -37.822 1.477 1.00 97.56 315 GLY A O 1
ATOM 2455 N N . VAL A 1 316 ? -12.099 -35.931 0.285 1.00 98.06 316 VAL A N 1
ATOM 2456 C CA . VAL A 1 316 ? -11.404 -35.055 1.249 1.00 98.06 316 VAL A CA 1
ATOM 2457 C C . VAL A 1 316 ? -12.382 -34.183 2.039 1.00 98.06 316 VAL A C 1
ATOM 2459 O O . VAL A 1 316 ? -13.507 -33.929 1.615 1.00 98.06 316 VAL A O 1
ATOM 2462 N N . LYS A 1 317 ? -11.974 -33.710 3.217 1.00 98.06 317 LYS A N 1
ATOM 2463 C CA . LYS A 1 317 ? -12.811 -32.859 4.071 1.00 98.06 317 LYS A CA 1
ATOM 2464 C C . LYS A 1 317 ? -11.980 -31.816 4.799 1.00 98.06 317 LYS A C 1
ATOM 2466 O O . LYS A 1 317 ? -10.836 -32.101 5.141 1.00 98.06 317 LYS A O 1
ATOM 2471 N N . ASP A 1 318 ? -12.587 -30.666 5.078 1.00 97.62 318 ASP A N 1
ATOM 2472 C CA . ASP A 1 318 ? -11.975 -29.570 5.838 1.00 97.62 318 ASP A CA 1
ATOM 2473 C C . ASP A 1 318 ? -10.586 -29.164 5.310 1.00 97.62 318 ASP A C 1
ATOM 2475 O O . ASP A 1 318 ? -9.682 -28.852 6.084 1.00 97.62 318 ASP A O 1
ATOM 2479 N N . MET A 1 319 ? -10.408 -29.172 3.987 1.00 97.88 319 MET A N 1
ATOM 2480 C CA . MET A 1 319 ? -9.152 -28.802 3.336 1.00 97.88 319 MET A CA 1
ATOM 2481 C C . MET A 1 319 ? -9.185 -27.358 2.838 1.00 97.88 319 MET A C 1
ATOM 2483 O O . MET A 1 319 ? -10.229 -26.836 2.461 1.00 97.88 319 MET A O 1
ATOM 2487 N N . VAL A 1 320 ? -8.017 -26.731 2.801 1.00 97.88 320 VAL A N 1
ATOM 2488 C CA . VAL A 1 320 ? -7.705 -25.505 2.067 1.00 97.88 320 VAL A CA 1
ATOM 2489 C C . VAL A 1 320 ? -6.803 -25.920 0.913 1.00 97.88 320 VAL A C 1
ATOM 2491 O O . VAL A 1 320 ? -5.699 -26.413 1.149 1.00 97.88 320 VAL A O 1
ATOM 2494 N N . ILE A 1 321 ? -7.283 -25.760 -0.317 1.00 98.00 321 ILE A N 1
ATOM 2495 C CA . ILE A 1 321 ? -6.557 -26.086 -1.545 1.00 98.00 321 ILE A CA 1
ATOM 2496 C C . ILE A 1 321 ? -6.536 -24.834 -2.407 1.00 98.00 321 ILE A C 1
ATOM 2498 O O . ILE A 1 321 ? -7.580 -24.374 -2.858 1.00 98.00 321 ILE A O 1
ATOM 2502 N N . VAL A 1 322 ? -5.353 -24.272 -2.618 1.00 97.31 322 VAL A N 1
ATOM 2503 C CA . VAL A 1 322 ? -5.178 -23.019 -3.354 1.00 97.31 322 VAL A CA 1
ATOM 2504 C C . VAL A 1 322 ? -4.129 -23.232 -4.422 1.00 97.31 322 VAL A C 1
ATOM 2506 O O . VAL A 1 322 ? -2.964 -23.459 -4.104 1.00 97.31 322 VAL A O 1
ATOM 2509 N N . GLN A 1 323 ? -4.551 -23.168 -5.678 1.00 95.75 323 GLN A N 1
ATOM 2510 C CA . GLN A 1 323 ? -3.695 -23.293 -6.847 1.00 95.75 323 GLN A CA 1
ATOM 2511 C C . GLN A 1 323 ? -3.557 -21.927 -7.520 1.00 95.75 323 GLN A C 1
ATOM 2513 O O . GLN A 1 323 ? -4.527 -21.396 -8.058 1.00 95.75 323 GLN A O 1
ATOM 2518 N N . THR A 1 324 ? -2.344 -21.381 -7.503 1.00 92.31 324 THR A N 1
ATOM 2519 C CA . THR A 1 324 ? -1.931 -20.233 -8.319 1.00 92.31 324 THR A CA 1
ATOM 2520 C C . THR A 1 324 ? -1.023 -20.695 -9.449 1.00 92.31 324 THR A C 1
ATOM 2522 O O . THR A 1 324 ? -0.593 -21.852 -9.506 1.00 92.31 324 THR A O 1
ATOM 2525 N N . LYS A 1 325 ? -0.705 -19.792 -10.376 1.00 86.31 325 LYS A N 1
ATOM 2526 C CA . LYS A 1 325 ? 0.158 -20.092 -11.536 1.00 86.31 325 LYS A CA 1
ATOM 2527 C C . LYS A 1 325 ? 1.539 -20.652 -11.180 1.00 86.31 325 LYS A C 1
ATOM 2529 O O . LYS A 1 325 ? 2.181 -21.276 -12.026 1.00 86.31 325 LYS A O 1
ATOM 2534 N N . ASP A 1 326 ? 2.041 -20.355 -9.991 1.00 84.88 326 ASP A N 1
ATOM 2535 C CA . ASP A 1 326 ? 3.391 -20.669 -9.516 1.00 84.88 326 ASP A CA 1
ATOM 2536 C C . ASP A 1 326 ? 3.428 -21.606 -8.307 1.00 84.88 326 ASP A C 1
ATOM 2538 O O . ASP A 1 326 ? 4.462 -22.220 -8.061 1.00 84.88 326 ASP A O 1
ATOM 2542 N N . ALA A 1 327 ? 2.331 -21.737 -7.561 1.00 91.75 327 ALA A N 1
ATOM 2543 C CA . ALA A 1 327 ? 2.325 -22.473 -6.308 1.00 91.75 327 ALA A CA 1
ATOM 2544 C C . ALA A 1 327 ? 1.001 -23.200 -6.059 1.00 91.75 327 ALA A C 1
ATOM 2546 O O . ALA A 1 327 ? -0.072 -22.790 -6.498 1.00 91.75 327 ALA A O 1
ATOM 2547 N N . VAL A 1 328 ? 1.089 -24.285 -5.290 1.00 95.94 328 VAL A N 1
ATOM 2548 C CA . VAL A 1 328 ? -0.073 -24.989 -4.747 1.00 95.94 328 VAL A CA 1
ATOM 2549 C C . VAL A 1 328 ? 0.089 -25.085 -3.239 1.00 95.94 328 VAL A C 1
ATOM 2551 O O . VAL A 1 328 ? 1.082 -25.622 -2.749 1.00 95.94 328 VAL A O 1
ATOM 2554 N N . LEU A 1 329 ? -0.900 -24.590 -2.502 1.00 96.62 329 LEU A N 1
ATOM 2555 C CA . LEU A 1 329 ? -1.038 -24.829 -1.072 1.00 96.62 329 LEU A CA 1
ATOM 2556 C C . LEU A 1 329 ? -2.126 -25.867 -0.841 1.00 96.62 329 LEU A C 1
ATOM 2558 O O . LEU A 1 329 ? -3.253 -25.705 -1.300 1.00 96.62 329 LEU A O 1
ATOM 2562 N N . VAL A 1 330 ? -1.791 -26.890 -0.061 1.00 97.38 330 VAL A N 1
ATOM 2563 C CA . VAL A 1 330 ? -2.750 -27.842 0.496 1.00 97.38 330 VAL A CA 1
ATOM 2564 C C . VAL A 1 330 ? -2.548 -27.872 2.004 1.00 97.38 330 VAL A C 1
ATOM 2566 O O . VAL A 1 330 ? -1.457 -28.185 2.478 1.00 97.38 330 VAL A O 1
ATOM 2569 N N . ALA A 1 331 ? -3.586 -27.539 2.762 1.00 96.38 331 ALA A N 1
ATOM 2570 C CA . ALA A 1 331 ? -3.541 -27.525 4.218 1.00 96.38 331 ALA A CA 1
ATOM 2571 C C . ALA A 1 331 ? -4.868 -27.995 4.817 1.00 96.38 331 ALA A C 1
ATOM 2573 O O . ALA A 1 331 ? -5.927 -27.818 4.225 1.00 96.38 331 ALA A O 1
ATOM 2574 N N . ASP A 1 332 ? -4.822 -28.558 6.020 1.00 96.12 332 ASP A N 1
ATOM 2575 C CA . ASP A 1 332 ? -6.025 -28.705 6.841 1.00 96.12 332 ASP A CA 1
ATOM 2576 C C . ASP A 1 332 ? -6.507 -27.304 7.255 1.00 96.12 332 ASP A C 1
ATOM 2578 O O . ASP A 1 332 ? -5.712 -26.477 7.720 1.00 96.12 332 ASP A O 1
ATOM 2582 N N . LYS A 1 333 ? -7.807 -27.031 7.108 1.00 93.81 333 LYS A N 1
ATOM 2583 C CA . LYS A 1 333 ? -8.429 -25.730 7.400 1.00 93.81 333 LYS A CA 1
ATOM 2584 C C . LYS A 1 333 ? -8.156 -25.256 8.831 1.00 93.81 333 LYS A C 1
ATOM 2586 O O . LYS A 1 333 ? -7.994 -24.058 9.050 1.00 93.81 333 LYS A O 1
ATOM 2591 N N . LYS A 1 334 ? -8.017 -26.164 9.805 1.00 91.19 334 LYS A N 1
ATOM 2592 C CA . LYS A 1 334 ? -7.680 -25.829 11.205 1.00 91.19 334 LYS A CA 1
ATOM 2593 C C . LYS A 1 334 ? -6.265 -25.282 11.369 1.00 91.19 334 LYS A C 1
ATOM 2595 O O . LYS A 1 334 ? -5.998 -24.566 12.328 1.00 91.19 334 LYS A O 1
ATOM 2600 N N . HIS A 1 335 ? -5.371 -25.605 10.440 1.00 90.00 335 HIS A N 1
ATOM 2601 C CA . HIS A 1 335 ? -3.980 -25.160 10.432 1.00 90.00 335 HIS A CA 1
ATOM 2602 C C . HIS A 1 335 ? -3.743 -24.009 9.444 1.00 90.00 335 HIS A C 1
ATOM 2604 O O . HIS A 1 335 ? -2.596 -23.637 9.209 1.00 90.00 335 HIS A O 1
ATOM 2610 N N . ALA A 1 336 ? -4.800 -23.398 8.891 1.00 86.75 336 ALA A N 1
ATOM 2611 C CA . ALA A 1 336 ? -4.684 -22.299 7.930 1.00 86.75 336 ALA A CA 1
ATOM 2612 C C . ALA A 1 336 ? -3.888 -21.091 8.470 1.00 86.75 336 ALA A C 1
ATOM 2614 O O . ALA A 1 336 ? -3.269 -20.361 7.703 1.00 86.75 336 ALA A O 1
ATOM 2615 N N . GLN A 1 337 ? -3.846 -20.890 9.791 1.00 85.38 337 GLN A N 1
ATOM 2616 C CA . GLN A 1 337 ? -3.038 -19.837 10.424 1.00 85.38 337 GLN A CA 1
ATOM 2617 C C . GLN A 1 337 ? -1.520 -20.083 10.307 1.00 85.38 337 GLN A C 1
ATOM 2619 O O . GLN A 1 337 ? -0.742 -19.126 10.337 1.00 85.38 337 GLN A O 1
ATOM 2624 N N . ASN A 1 338 ? -1.093 -21.339 10.140 1.00 90.12 338 ASN A N 1
ATOM 2625 C CA . ASN A 1 338 ? 0.317 -21.742 10.076 1.00 90.12 338 ASN A CA 1
ATOM 2626 C C . ASN A 1 338 ? 0.940 -21.490 8.693 1.00 90.12 338 ASN A C 1
ATOM 2628 O O . ASN A 1 338 ? 2.144 -21.649 8.522 1.00 90.12 338 ASN A O 1
ATOM 2632 N N . VAL A 1 339 ? 0.154 -21.059 7.699 1.00 91.56 339 VAL A N 1
ATOM 2633 C CA . VAL A 1 339 ? 0.655 -20.705 6.358 1.00 91.56 339 VAL A CA 1
ATOM 2634 C C . VAL A 1 339 ? 1.750 -19.635 6.431 1.00 91.56 339 VAL A C 1
ATOM 2636 O O . VAL A 1 339 ? 2.722 -19.696 5.683 1.00 91.56 339 VAL A O 1
ATOM 2639 N N . LYS A 1 340 ? 1.662 -18.707 7.395 1.00 89.88 340 LYS A N 1
ATOM 2640 C CA . LYS A 1 340 ? 2.720 -17.714 7.643 1.00 89.88 340 LYS A CA 1
ATOM 2641 C C . LYS A 1 340 ? 4.091 -18.361 7.892 1.00 89.88 340 LYS A C 1
ATOM 2643 O O . LYS A 1 340 ? 5.095 -17.818 7.454 1.00 89.88 340 LYS A O 1
ATOM 2648 N N . ASP A 1 341 ? 4.130 -19.524 8.545 1.00 92.75 341 ASP A N 1
ATOM 2649 C CA . ASP A 1 341 ? 5.376 -20.205 8.906 1.00 92.75 341 ASP A CA 1
ATOM 2650 C C . ASP A 1 341 ? 6.040 -20.815 7.658 1.00 92.75 341 ASP A C 1
ATOM 2652 O O . ASP A 1 341 ? 7.261 -20.932 7.595 1.00 92.75 341 ASP A O 1
ATOM 2656 N N . ILE A 1 342 ? 5.247 -21.168 6.637 1.00 91.31 342 ILE A N 1
ATOM 2657 C CA . ILE A 1 342 ? 5.752 -21.587 5.319 1.00 91.31 342 ILE A CA 1
ATOM 2658 C C . ILE A 1 342 ? 6.428 -20.402 4.624 1.00 91.31 342 ILE A C 1
ATOM 2660 O O . ILE A 1 342 ? 7.527 -20.547 4.094 1.00 91.31 342 ILE A O 1
ATOM 2664 N N . VAL A 1 343 ? 5.802 -19.223 4.668 1.00 89.62 343 VAL A N 1
ATOM 2665 C CA . VAL A 1 343 ? 6.366 -18.000 4.081 1.00 89.62 343 VAL A CA 1
ATOM 2666 C C . VAL A 1 343 ? 7.679 -17.614 4.763 1.00 89.62 343 VAL A C 1
ATOM 2668 O O . VAL A 1 343 ? 8.630 -17.269 4.068 1.00 89.62 343 VAL A O 1
ATOM 2671 N N . GLU A 1 344 ? 7.768 -17.701 6.094 1.00 90.19 344 GLU A N 1
ATOM 2672 C CA . GLU A 1 344 ? 9.031 -17.439 6.801 1.00 90.19 344 GLU A CA 1
ATOM 2673 C C . GLU A 1 344 ? 10.129 -18.423 6.385 1.00 90.19 344 GLU A C 1
ATOM 2675 O O . GLU A 1 344 ? 11.230 -17.995 6.048 1.00 90.19 344 GLU A O 1
ATOM 2680 N N . LYS A 1 345 ? 9.814 -19.718 6.267 1.00 92.25 345 LYS A N 1
ATOM 2681 C CA . LYS A 1 345 ? 10.773 -20.703 5.747 1.00 92.25 345 LYS A CA 1
ATOM 2682 C C . LYS A 1 345 ? 11.228 -20.383 4.329 1.00 92.25 345 LYS A C 1
ATOM 2684 O O . LYS A 1 345 ? 12.412 -20.500 4.050 1.00 92.25 345 LYS A O 1
ATOM 2689 N N . PHE A 1 346 ? 10.331 -19.960 3.435 1.00 90.12 346 PHE A N 1
ATOM 2690 C CA . PHE A 1 346 ? 10.728 -19.549 2.085 1.00 90.12 346 PHE A CA 1
ATOM 2691 C C . PHE A 1 346 ? 11.683 -18.357 2.083 1.00 90.12 346 PHE A C 1
ATOM 2693 O O . PHE A 1 346 ? 12.611 -18.352 1.282 1.00 90.12 346 PHE A O 1
ATOM 2700 N N . LYS A 1 347 ? 11.513 -17.393 2.994 1.00 84.25 347 LYS A N 1
ATOM 2701 C CA . LYS A 1 347 ? 12.473 -16.291 3.152 1.00 84.25 347 LYS A CA 1
ATOM 2702 C C . LYS A 1 347 ? 13.831 -16.782 3.653 1.00 84.25 347 LYS A C 1
ATOM 2704 O O . LYS A 1 347 ? 14.848 -16.295 3.179 1.00 84.25 347 LYS A O 1
ATOM 2709 N N . GLU A 1 348 ? 13.858 -17.739 4.583 1.00 88.81 348 GLU A N 1
ATOM 2710 C CA . GLU A 1 348 ? 15.108 -18.317 5.108 1.00 88.81 348 GLU A CA 1
ATOM 2711 C C . GLU A 1 348 ? 15.938 -19.014 4.021 1.00 88.81 348 GLU A C 1
ATOM 2713 O O . GLU A 1 348 ? 17.165 -18.999 4.088 1.00 88.81 348 GLU A O 1
ATOM 2718 N N . ILE A 1 349 ? 15.280 -19.603 3.018 1.00 88.56 349 ILE A N 1
ATOM 2719 C CA . ILE A 1 349 ? 15.933 -20.268 1.879 1.00 88.56 349 ILE A CA 1
ATOM 2720 C C . ILE A 1 349 ? 15.921 -19.428 0.589 1.00 88.56 349 ILE A C 1
ATOM 2722 O O . ILE A 1 349 ? 16.117 -19.984 -0.488 1.00 88.56 349 ILE A O 1
ATOM 2726 N N . ASP A 1 350 ? 15.664 -18.121 0.707 1.00 78.44 350 ASP A N 1
ATOM 2727 C CA . ASP A 1 350 ? 15.668 -17.119 -0.372 1.00 78.44 350 ASP A CA 1
ATOM 2728 C C . ASP A 1 350 ? 14.869 -17.517 -1.627 1.00 78.44 350 ASP A C 1
ATOM 2730 O O . ASP A 1 350 ? 15.315 -17.415 -2.769 1.00 78.44 350 ASP A O 1
ATOM 2734 N N . ARG A 1 351 ? 13.653 -18.025 -1.410 1.00 81.12 351 ARG A N 1
ATOM 2735 C CA . ARG A 1 351 ? 12.740 -18.417 -2.486 1.00 81.12 351 ARG A CA 1
ATOM 2736 C C . ARG A 1 351 ? 11.849 -17.265 -2.935 1.00 81.12 351 ARG A C 1
ATOM 2738 O O . ARG A 1 351 ? 11.157 -16.641 -2.125 1.00 81.12 351 ARG A O 1
ATOM 2745 N N . GLU A 1 352 ? 11.791 -17.043 -4.248 1.00 78.81 352 GLU A N 1
ATOM 2746 C CA . GLU A 1 352 ? 11.016 -15.957 -4.862 1.00 78.81 352 GLU A CA 1
ATOM 2747 C C . GLU A 1 352 ? 9.513 -16.028 -4.548 1.00 78.81 352 GLU A C 1
ATOM 2749 O O . GLU A 1 352 ? 8.860 -14.983 -4.450 1.00 78.81 352 GLU A O 1
ATOM 2754 N N . GLU A 1 353 ? 8.962 -17.224 -4.300 1.00 86.00 353 GLU A N 1
ATOM 2755 C CA . GLU A 1 353 ? 7.541 -17.414 -3.983 1.00 86.00 353 GLU A CA 1
ATOM 2756 C C . GLU A 1 353 ? 7.113 -16.755 -2.661 1.00 86.00 353 GLU A C 1
ATOM 2758 O O . GLU A 1 353 ? 5.917 -16.610 -2.411 1.00 86.00 353 GLU A O 1
ATOM 2763 N N . ALA A 1 354 ? 8.040 -16.322 -1.801 1.00 80.62 354 ALA A N 1
ATOM 2764 C CA . ALA A 1 354 ? 7.701 -15.493 -0.641 1.00 80.62 354 ALA A CA 1
ATOM 2765 C C . ALA A 1 354 ? 7.439 -14.022 -1.016 1.00 80.62 354 ALA A C 1
ATOM 2767 O O . ALA A 1 354 ? 6.694 -13.313 -0.328 1.00 80.62 354 ALA A O 1
ATOM 2768 N N . PHE A 1 355 ? 8.058 -13.543 -2.095 1.00 74.88 355 PHE A N 1
ATOM 2769 C CA . PHE A 1 355 ? 8.202 -12.117 -2.383 1.00 74.88 355 PHE A CA 1
ATOM 2770 C C . PHE A 1 355 ? 7.365 -11.658 -3.571 1.00 74.88 355 PHE A C 1
ATOM 2772 O O . PHE A 1 355 ? 6.739 -10.595 -3.492 1.00 74.88 355 PHE A O 1
ATOM 2779 N N . PHE A 1 356 ? 7.316 -12.463 -4.634 1.00 73.69 356 PHE A N 1
ATOM 2780 C CA . PHE A 1 356 ? 6.730 -12.084 -5.916 1.00 73.69 356 PHE A CA 1
ATOM 2781 C C . PHE A 1 356 ? 5.696 -13.101 -6.389 1.00 73.69 356 PHE A C 1
ATOM 2783 O O . PHE A 1 356 ? 5.822 -14.303 -6.173 1.00 73.69 356 PHE A O 1
ATOM 2790 N N . HIS A 1 357 ? 4.642 -12.594 -7.026 1.00 73.94 357 HIS A N 1
ATOM 2791 C CA . HIS A 1 357 ? 3.730 -13.427 -7.802 1.00 73.94 357 HIS A CA 1
ATOM 2792 C C . HIS A 1 357 ? 4.327 -13.558 -9.202 1.00 73.94 357 HIS A C 1
ATOM 2794 O O . HIS A 1 357 ? 5.047 -12.659 -9.645 1.00 73.94 357 HIS A O 1
ATOM 2800 N N . LYS A 1 358 ? 3.944 -14.593 -9.958 1.00 76.00 358 LYS A N 1
ATOM 2801 C CA . LYS A 1 358 ? 4.285 -14.672 -11.391 1.00 76.00 358 LYS A CA 1
ATOM 2802 C C . LYS A 1 358 ? 3.917 -13.410 -12.168 1.00 76.00 358 LYS A C 1
ATOM 2804 O O . LYS A 1 358 ? 4.579 -13.110 -13.153 1.00 76.00 358 LYS A O 1
ATOM 2809 N N . LYS A 1 359 ? 2.885 -12.686 -11.717 1.00 79.38 359 LYS A N 1
ATOM 2810 C CA . LYS A 1 359 ? 2.424 -11.419 -12.277 1.00 79.38 359 LYS A CA 1
ATOM 2811 C C . LYS A 1 359 ? 2.875 -10.274 -11.384 1.00 79.38 359 LYS A C 1
ATOM 2813 O O . LYS A 1 359 ? 2.555 -10.233 -10.201 1.00 79.38 359 LYS A O 1
ATOM 2818 N N . VAL A 1 360 ? 3.571 -9.318 -11.967 1.00 75.56 360 VAL A N 1
ATOM 2819 C CA . VAL A 1 360 ? 4.197 -8.213 -11.262 1.00 75.56 360 VAL A CA 1
ATOM 2820 C C . VAL A 1 360 ? 3.677 -6.896 -11.821 1.00 75.56 360 VAL A C 1
ATOM 2822 O O . VAL A 1 360 ? 3.750 -6.641 -13.024 1.00 75.56 360 VAL A O 1
ATOM 2825 N N . TYR A 1 361 ? 3.164 -6.045 -10.935 1.00 75.69 361 TYR A N 1
ATOM 2826 C CA . TYR A 1 361 ? 2.650 -4.726 -11.293 1.00 75.69 361 TYR A CA 1
ATOM 2827 C C . TYR A 1 361 ? 3.768 -3.680 -11.323 1.00 75.69 361 TYR A C 1
ATOM 2829 O O . TYR A 1 361 ? 4.732 -3.720 -10.545 1.00 75.69 361 TYR A O 1
ATOM 2837 N N . ARG A 1 362 ? 3.656 -2.759 -12.279 1.00 78.00 362 ARG A N 1
ATOM 2838 C CA . ARG A 1 362 ? 4.593 -1.666 -12.533 1.00 78.00 362 ARG A CA 1
ATOM 2839 C C . ARG A 1 362 ? 3.817 -0.391 -12.860 1.00 78.00 362 ARG A C 1
ATOM 2841 O O . ARG A 1 362 ? 2.686 -0.480 -13.322 1.00 78.00 362 ARG A O 1
ATOM 2848 N N . PRO A 1 363 ? 4.437 0.790 -12.721 1.00 68.38 363 PRO A N 1
ATOM 2849 C CA . PRO A 1 363 ? 3.778 2.053 -13.063 1.00 68.38 363 PRO A CA 1
ATOM 2850 C C . PRO A 1 363 ? 3.255 2.113 -14.510 1.00 68.38 363 PRO A C 1
ATOM 2852 O O . PRO A 1 363 ? 2.257 2.764 -14.788 1.00 68.38 363 PRO A O 1
ATOM 2855 N N . TRP A 1 364 ? 3.905 1.399 -15.436 1.00 82.88 364 TRP A N 1
ATOM 2856 C CA . TRP A 1 364 ? 3.497 1.331 -16.840 1.00 82.88 364 TRP A CA 1
ATOM 2857 C C . TRP A 1 364 ? 2.449 0.247 -17.154 1.00 82.88 364 TRP A C 1
ATOM 2859 O O . TRP A 1 364 ? 1.986 0.162 -18.294 1.00 82.88 364 TRP A O 1
ATOM 2869 N N . GLY A 1 365 ? 2.092 -0.608 -16.190 1.00 85.94 365 GLY A N 1
ATOM 2870 C CA . GLY A 1 365 ? 1.206 -1.757 -16.389 1.00 85.94 365 GLY A CA 1
ATOM 2871 C C . GLY A 1 365 ? 1.638 -2.989 -15.590 1.00 85.94 365 GLY A C 1
ATOM 2872 O O . GLY A 1 365 ? 1.729 -2.953 -14.365 1.00 85.94 365 GLY A O 1
ATOM 2873 N N . SER A 1 366 ? 1.872 -4.123 -16.250 1.00 86.88 366 SER A N 1
ATOM 2874 C CA . SER A 1 366 ? 2.331 -5.346 -15.571 1.00 86.88 366 SER A CA 1
ATOM 2875 C C . SER A 1 366 ? 3.085 -6.287 -16.504 1.00 86.88 366 SER A C 1
ATOM 2877 O O . SER A 1 366 ? 2.898 -6.229 -17.717 1.00 86.88 366 SER A O 1
ATOM 2879 N N . TYR A 1 367 ? 3.894 -7.182 -15.942 1.00 88.69 367 TYR A N 1
ATOM 2880 C CA . TYR A 1 367 ? 4.398 -8.353 -16.660 1.00 88.69 367 TYR A CA 1
ATOM 2881 C C . TYR A 1 367 ? 4.076 -9.641 -15.910 1.00 88.69 367 TYR A C 1
ATOM 2883 O O . TYR A 1 367 ? 3.871 -9.624 -14.700 1.00 88.69 367 TYR A O 1
ATOM 2891 N N . GLU A 1 368 ? 4.040 -10.760 -16.622 1.00 86.19 368 GLU A N 1
ATOM 2892 C CA . GLU A 1 368 ? 3.804 -12.083 -16.064 1.00 86.19 368 GLU A CA 1
ATOM 2893 C C . GLU A 1 368 ? 4.752 -13.120 -16.668 1.00 86.19 368 GLU A C 1
ATOM 2895 O O . GLU A 1 368 ? 4.808 -13.242 -17.886 1.00 86.19 368 GLU A O 1
ATOM 2900 N N . GLY A 1 369 ? 5.470 -13.883 -15.841 1.00 85.56 369 GLY A N 1
ATOM 2901 C CA . GLY A 1 369 ? 6.307 -14.996 -16.303 1.00 85.56 369 GLY A CA 1
ATOM 2902 C C . GLY A 1 369 ? 5.479 -16.225 -16.695 1.00 85.56 369 GLY A C 1
ATOM 2903 O O . GLY A 1 369 ? 4.734 -16.756 -15.872 1.00 85.56 369 GLY A O 1
ATOM 2904 N N . ILE A 1 370 ? 5.633 -16.699 -17.935 1.00 85.25 370 ILE A N 1
ATOM 2905 C CA . ILE A 1 370 ? 4.922 -17.864 -18.488 1.00 85.25 370 ILE A CA 1
ATOM 2906 C C . ILE A 1 370 ? 5.759 -19.137 -18.331 1.00 85.25 370 ILE A C 1
ATOM 2908 O O . ILE A 1 370 ? 5.286 -20.128 -17.777 1.00 85.25 370 ILE A O 1
ATOM 2912 N N . ALA A 1 371 ? 7.000 -19.101 -18.814 1.00 84.12 371 ALA A N 1
ATOM 2913 C CA . ALA A 1 371 ? 7.925 -20.229 -18.831 1.00 84.12 371 ALA A CA 1
ATOM 2914 C C . ALA A 1 371 ? 9.354 -19.726 -18.616 1.00 84.12 371 ALA A C 1
ATOM 2916 O O . ALA A 1 371 ? 9.688 -18.629 -19.058 1.00 84.12 371 ALA A O 1
ATOM 2917 N N . ALA A 1 372 ? 10.182 -20.510 -17.937 1.00 83.25 372 ALA A N 1
ATOM 2918 C CA . ALA A 1 372 ? 11.598 -20.227 -17.761 1.00 83.25 372 ALA A CA 1
ATOM 2919 C C . ALA A 1 372 ? 12.349 -21.550 -17.607 1.00 83.25 372 ALA A C 1
ATOM 2921 O O . ALA A 1 372 ? 11.990 -22.354 -16.746 1.00 83.25 372 ALA A O 1
ATOM 2922 N N . GLU A 1 373 ? 13.367 -21.763 -18.431 1.00 86.44 373 GLU A N 1
ATOM 2923 C CA . GLU A 1 373 ? 14.294 -22.894 -18.339 1.00 86.44 373 GLU A CA 1
ATOM 2924 C C . GLU A 1 373 ? 15.717 -22.410 -18.653 1.00 86.44 373 GLU A C 1
ATOM 2926 O O . GLU A 1 373 ? 15.951 -21.225 -18.905 1.00 86.44 373 GLU A O 1
ATOM 2931 N N . GLU A 1 374 ? 16.689 -23.322 -18.636 1.00 84.50 374 GLU A N 1
ATOM 2932 C CA . GLU A 1 374 ? 18.054 -23.001 -19.044 1.00 84.50 374 GLU A CA 1
ATOM 2933 C C . GLU A 1 374 ? 18.061 -22.454 -20.484 1.00 84.50 374 GLU A C 1
ATOM 2935 O O . GLU A 1 374 ? 17.628 -23.113 -21.429 1.00 84.50 374 GLU A O 1
ATOM 2940 N N . GLY A 1 375 ? 18.526 -21.213 -20.642 1.00 86.62 375 GLY A N 1
ATOM 2941 C CA . GLY A 1 375 ? 18.657 -20.548 -21.937 1.00 86.62 375 GLY A CA 1
ATOM 2942 C C . GLY A 1 375 ? 17.460 -19.709 -22.399 1.00 86.62 375 GLY A C 1
ATOM 2943 O O . GLY A 1 375 ? 17.619 -18.964 -23.372 1.00 86.62 375 GLY A O 1
ATOM 2944 N N . PHE A 1 376 ? 16.288 -19.767 -21.743 1.00 91.75 376 PHE A N 1
ATOM 2945 C CA . PHE A 1 376 ? 15.154 -18.908 -22.119 1.00 91.75 376 PHE A CA 1
ATOM 2946 C C . PHE A 1 376 ? 14.181 -18.553 -20.983 1.00 91.75 376 PHE A C 1
ATOM 2948 O O . PHE A 1 376 ? 13.972 -19.305 -20.034 1.00 91.75 376 PHE A O 1
ATOM 2955 N N . GLN A 1 377 ? 13.504 -17.413 -21.138 1.00 91.19 377 GLN A N 1
ATOM 2956 C CA . GLN A 1 377 ? 12.388 -16.979 -20.299 1.00 91.19 377 GLN A CA 1
ATOM 2957 C C . GLN A 1 377 ? 11.309 -16.334 -21.171 1.00 91.19 377 GLN A C 1
ATOM 2959 O O . GLN A 1 377 ? 11.611 -15.574 -22.081 1.00 91.19 377 GLN A O 1
ATOM 2964 N N . VAL A 1 378 ? 10.038 -16.607 -20.898 1.00 93.38 378 VAL A N 1
ATOM 2965 C CA . VAL A 1 378 ? 8.900 -16.013 -21.606 1.00 93.38 378 VAL A CA 1
ATOM 2966 C C . VAL A 1 378 ? 8.065 -15.203 -20.630 1.00 93.38 378 VAL A C 1
ATOM 2968 O O . VAL A 1 378 ? 7.664 -15.713 -19.581 1.00 93.38 378 VAL A O 1
ATOM 2971 N N . LYS A 1 379 ? 7.760 -13.958 -20.993 1.00 93.56 379 LYS A N 1
ATOM 2972 C CA . LYS A 1 379 ? 6.904 -13.041 -20.241 1.00 93.56 379 LYS A CA 1
ATOM 2973 C C . LYS A 1 379 ? 5.739 -12.558 -21.103 1.00 93.56 379 LYS A C 1
ATOM 2975 O O . LYS A 1 379 ? 5.868 -12.390 -22.309 1.00 93.56 379 LYS A O 1
ATOM 2980 N N . THR A 1 380 ? 4.595 -12.294 -20.484 1.00 94.31 380 THR A N 1
ATOM 2981 C CA . THR A 1 380 ? 3.526 -11.474 -21.071 1.00 94.31 380 THR A CA 1
ATOM 2982 C C . THR A 1 380 ? 3.555 -10.103 -20.424 1.00 94.31 380 THR A C 1
ATOM 2984 O O . THR A 1 380 ? 3.475 -10.010 -19.207 1.00 94.31 380 THR A O 1
ATOM 2987 N N . LEU A 1 381 ? 3.628 -9.041 -21.213 1.00 95.44 381 LEU A N 1
ATOM 2988 C CA . LEU A 1 381 ? 3.561 -7.655 -20.776 1.00 95.44 381 LEU A CA 1
ATOM 2989 C C . LEU A 1 381 ? 2.189 -7.080 -21.133 1.00 95.44 381 LEU A C 1
ATOM 2991 O O . LEU A 1 381 ? 1.724 -7.212 -22.266 1.00 95.44 381 LEU A O 1
ATOM 2995 N N . ILE A 1 382 ? 1.565 -6.400 -20.176 1.00 94.00 382 ILE A N 1
ATOM 2996 C CA . ILE A 1 382 ? 0.411 -5.527 -20.385 1.00 94.00 382 ILE A CA 1
ATOM 2997 C C . ILE A 1 382 ? 0.885 -4.096 -20.184 1.00 94.00 382 ILE A C 1
ATOM 2999 O O . ILE A 1 382 ? 1.271 -3.733 -19.074 1.00 94.00 382 ILE A O 1
ATOM 3003 N N . VAL A 1 383 ? 0.853 -3.292 -21.244 1.00 92.81 383 VAL A N 1
ATOM 3004 C CA . VAL A 1 383 ? 1.245 -1.879 -21.200 1.00 92.81 383 VAL A CA 1
ATOM 3005 C C . VAL A 1 383 ? -0.016 -1.024 -21.212 1.00 92.81 383 VAL A C 1
ATOM 3007 O O . VAL A 1 383 ? -0.797 -1.066 -22.169 1.00 92.81 383 VAL A O 1
ATOM 3010 N N . ASN A 1 384 ? -0.228 -0.267 -20.138 1.00 87.94 384 ASN A N 1
ATOM 3011 C CA . ASN A 1 384 ? -1.403 0.583 -19.967 1.00 87.94 384 ASN A CA 1
ATOM 3012 C C . ASN A 1 384 ? -1.410 1.751 -20.977 1.00 87.94 384 ASN A C 1
ATOM 3014 O O . ASN A 1 384 ? -0.351 2.120 -21.493 1.00 87.94 384 ASN A O 1
ATOM 3018 N N . PRO A 1 385 ? -2.583 2.339 -21.273 1.00 88.31 385 PRO A N 1
ATOM 3019 C CA . PRO A 1 385 ? -2.703 3.499 -22.156 1.00 88.31 385 PRO A CA 1
ATOM 3020 C C . PRO A 1 385 ? -1.759 4.644 -21.775 1.00 88.31 385 PRO A C 1
ATOM 3022 O O . PRO A 1 385 ? -1.630 4.986 -20.601 1.00 88.31 385 PRO A O 1
ATOM 3025 N N . GLY A 1 386 ? -1.091 5.237 -22.763 1.00 86.88 386 GLY A N 1
ATOM 3026 C CA . GLY A 1 386 ? -0.161 6.357 -22.574 1.00 86.88 386 GLY A CA 1
ATOM 3027 C C . GLY A 1 386 ? 1.140 6.034 -21.824 1.00 86.88 386 GLY A C 1
ATOM 3028 O O . GLY A 1 386 ? 1.970 6.928 -21.658 1.00 86.88 386 GLY A O 1
ATOM 3029 N N . GLN A 1 387 ? 1.343 4.794 -21.373 1.00 86.44 387 GLN A N 1
ATOM 3030 C CA . GLN A 1 387 ? 2.501 4.420 -20.564 1.00 86.44 387 GLN A CA 1
ATOM 3031 C C . GLN A 1 387 ? 3.699 3.962 -21.403 1.00 86.44 387 GLN A C 1
ATOM 3033 O O . GLN A 1 387 ? 3.583 3.547 -22.562 1.00 86.44 387 GLN A O 1
ATOM 3038 N N . VAL A 1 388 ? 4.883 4.026 -20.796 1.00 87.69 388 VAL A N 1
ATOM 3039 C CA . VAL A 1 388 ? 6.161 3.743 -21.452 1.00 87.69 388 VAL A CA 1
ATOM 3040 C C . VAL A 1 388 ? 7.074 2.950 -20.532 1.00 87.69 388 VAL A C 1
ATOM 3042 O O . VAL A 1 388 ? 7.174 3.252 -19.354 1.00 87.69 388 VAL A O 1
ATOM 3045 N N . LEU A 1 389 ? 7.754 1.934 -21.053 1.00 88.69 389 LEU A N 1
ATOM 3046 C CA . LEU A 1 389 ? 8.804 1.231 -20.323 1.00 88.69 389 LEU A CA 1
ATOM 3047 C C . LEU A 1 389 ? 10.104 2.046 -20.340 1.00 88.69 389 LEU A C 1
ATOM 3049 O O . LEU A 1 389 ? 10.313 2.923 -21.183 1.00 88.69 389 LEU A O 1
ATOM 3053 N N . SER A 1 390 ? 11.009 1.743 -19.413 1.00 83.56 390 SER A N 1
ATOM 3054 C CA . SER A 1 390 ? 12.344 2.341 -19.398 1.00 83.56 390 SER A CA 1
ATOM 3055 C C . SER A 1 390 ? 13.045 2.116 -20.745 1.00 83.56 390 SER A C 1
ATOM 3057 O O . SER A 1 390 ? 12.880 1.073 -21.372 1.00 83.56 390 SER A O 1
ATOM 3059 N N . LEU A 1 391 ? 13.816 3.102 -21.204 1.00 85.56 391 LEU A N 1
ATOM 3060 C CA . LEU A 1 391 ? 14.753 2.908 -22.306 1.00 85.56 391 LEU A CA 1
ATOM 3061 C C . LEU A 1 391 ? 15.908 2.106 -21.739 1.00 85.56 391 LEU A C 1
ATOM 3063 O O . LEU A 1 391 ? 16.553 2.560 -20.790 1.00 85.56 391 LEU A O 1
ATOM 3067 N N . GLN A 1 392 ? 16.125 0.914 -22.266 1.00 90.12 392 GLN A N 1
ATOM 3068 C CA . GLN A 1 392 ? 17.016 -0.058 -21.654 1.00 90.12 392 GLN A CA 1
ATOM 3069 C C . GLN A 1 392 ? 17.762 -0.879 -22.702 1.00 90.12 392 GLN A C 1
ATOM 3071 O O . GLN A 1 392 ? 17.426 -0.851 -23.880 1.00 90.12 392 GLN A O 1
ATOM 3076 N N . SER A 1 393 ? 18.786 -1.595 -22.269 1.00 90.81 393 SER A N 1
ATOM 3077 C CA . SER A 1 393 ? 19.445 -2.663 -23.016 1.00 90.81 393 SER A CA 1
ATOM 3078 C C . SER A 1 393 ? 19.767 -3.795 -22.052 1.00 90.81 393 SER A C 1
ATOM 3080 O O . SER A 1 393 ? 19.715 -3.621 -20.830 1.00 90.81 393 SER A O 1
ATOM 3082 N N . HIS A 1 394 ? 20.113 -4.949 -22.607 1.00 90.38 394 HIS A N 1
ATOM 3083 C CA . HIS A 1 394 ? 20.501 -6.121 -21.838 1.00 90.38 394 HIS A CA 1
ATOM 3084 C C . HIS A 1 394 ? 21.923 -6.528 -22.177 1.00 90.38 394 HIS A C 1
ATOM 3086 O O . HIS A 1 394 ? 22.311 -6.504 -23.347 1.00 90.38 394 HIS A O 1
ATOM 3092 N N . LYS A 1 395 ? 22.702 -6.914 -21.165 1.00 85.69 395 LYS A N 1
ATOM 3093 C CA . LYS A 1 395 ? 24.093 -7.351 -21.362 1.00 85.69 395 LYS A CA 1
ATOM 3094 C C . LYS A 1 395 ? 24.206 -8.783 -21.883 1.00 85.69 395 LYS A C 1
ATOM 3096 O O . LYS A 1 395 ? 25.159 -9.072 -22.600 1.00 85.69 395 LYS A O 1
ATOM 3101 N N . HIS A 1 396 ? 23.264 -9.654 -21.519 1.00 86.81 396 HIS A N 1
ATOM 3102 C CA . HIS A 1 396 ? 23.412 -11.104 -21.686 1.00 86.81 396 HIS A CA 1
ATOM 3103 C C . HIS A 1 396 ? 22.298 -11.764 -22.505 1.00 86.81 396 HIS A C 1
ATOM 3105 O O . HIS A 1 396 ? 22.464 -12.883 -22.990 1.00 86.81 396 HIS A O 1
ATOM 3111 N N . ARG A 1 397 ? 21.173 -11.074 -22.717 1.00 90.25 397 ARG A N 1
ATOM 3112 C CA . ARG A 1 397 ? 20.009 -11.654 -23.395 1.00 90.25 397 ARG A CA 1
ATOM 3113 C C . ARG A 1 397 ? 19.589 -10.889 -24.641 1.00 90.25 397 ARG A C 1
ATOM 3115 O O . ARG A 1 397 ? 19.721 -9.671 -24.735 1.00 90.25 397 ARG A O 1
ATOM 3122 N N . ASN A 1 398 ? 19.051 -11.642 -25.587 1.00 94.12 398 ASN A N 1
ATOM 3123 C CA . ASN A 1 398 ? 18.249 -11.131 -26.689 1.00 94.12 398 ASN A CA 1
ATOM 3124 C C . ASN A 1 398 ? 16.774 -11.235 -26.306 1.00 94.12 398 ASN A C 1
ATOM 3126 O O . ASN A 1 398 ? 16.413 -12.081 -25.484 1.00 94.12 398 ASN A O 1
ATOM 3130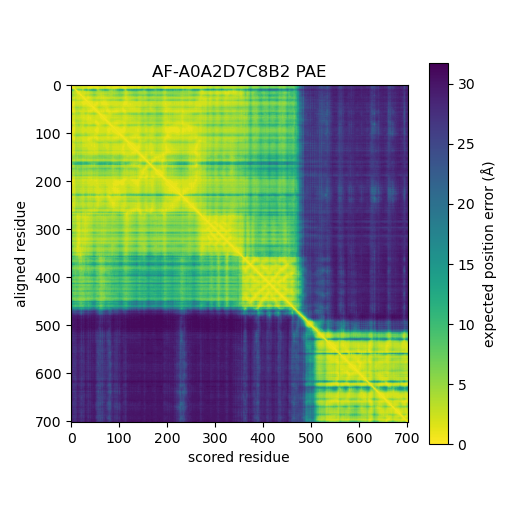 N N . GLU A 1 399 ? 15.924 -10.445 -26.952 1.00 96.19 399 GLU A N 1
ATOM 3131 C CA . GLU A 1 399 ? 14.479 -10.518 -26.757 1.00 96.19 399 GLU A CA 1
ATOM 3132 C C . GLU A 1 399 ? 13.735 -10.604 -28.092 1.00 96.19 399 GLU A C 1
ATOM 3134 O O . GLU A 1 399 ? 14.143 -10.044 -29.108 1.00 96.19 399 GLU A O 1
ATOM 3139 N N . HIS A 1 400 ? 12.604 -11.297 -28.103 1.00 97.31 400 HIS A N 1
ATOM 3140 C CA . HIS A 1 400 ? 11.663 -11.323 -29.215 1.00 97.31 400 HIS A CA 1
ATOM 3141 C C . HIS A 1 400 ? 10.304 -10.898 -28.692 1.00 97.31 400 HIS A C 1
ATOM 3143 O O . HIS A 1 400 ? 9.720 -11.563 -27.839 1.00 97.31 400 HIS A O 1
ATOM 3149 N N . TRP A 1 401 ? 9.786 -9.793 -29.212 1.00 97.94 401 TRP A N 1
ATOM 3150 C CA . TRP A 1 401 ? 8.495 -9.254 -28.810 1.00 97.94 401 TRP A CA 1
ATOM 3151 C C . TRP A 1 401 ? 7.447 -9.541 -29.872 1.00 97.94 401 TRP A C 1
ATOM 3153 O O . TRP A 1 401 ? 7.645 -9.225 -31.044 1.00 97.94 401 TRP A O 1
ATOM 3163 N N . VAL A 1 402 ? 6.311 -10.092 -29.463 1.00 97.75 402 VAL A N 1
ATOM 3164 C CA . VAL A 1 402 ? 5.141 -10.330 -30.310 1.00 97.75 402 VAL A CA 1
ATOM 3165 C C . VAL A 1 402 ? 3.974 -9.538 -29.741 1.00 97.75 402 VAL A C 1
ATOM 3167 O O . VAL A 1 402 ? 3.542 -9.794 -28.620 1.00 97.75 402 VAL A O 1
ATOM 3170 N N . CYS A 1 403 ? 3.439 -8.576 -30.494 1.00 97.38 403 CYS A N 1
ATOM 3171 C CA . CYS A 1 403 ? 2.221 -7.884 -30.085 1.00 97.38 403 CYS A CA 1
ATOM 3172 C C . CYS A 1 403 ? 1.029 -8.822 -30.301 1.00 97.38 403 CYS A C 1
ATOM 3174 O O . CYS A 1 403 ? 0.700 -9.173 -31.432 1.00 97.38 403 CYS A O 1
ATOM 3176 N N . VAL A 1 404 ? 0.385 -9.247 -29.217 1.00 96.31 404 VAL A N 1
ATOM 3177 C CA . VAL A 1 404 ? -0.760 -10.170 -29.255 1.00 96.31 404 VAL A CA 1
ATOM 3178 C C . VAL A 1 404 ? -2.075 -9.400 -29.357 1.00 96.31 404 VAL A C 1
ATOM 3180 O O . VAL A 1 404 ? -2.999 -9.826 -30.048 1.00 96.31 404 VAL A O 1
ATOM 3183 N N . LYS A 1 405 ? -2.166 -8.241 -28.696 1.00 95.69 405 LYS A N 1
ATOM 3184 C CA . LYS A 1 405 ? -3.372 -7.403 -28.680 1.00 95.69 405 LYS A CA 1
ATOM 3185 C C . LYS A 1 405 ? -3.009 -5.923 -28.671 1.00 95.69 405 LYS A C 1
ATOM 3187 O O . LYS A 1 405 ? -2.118 -5.508 -27.935 1.00 95.69 405 LYS A O 1
ATOM 3192 N N . GLY A 1 406 ? -3.770 -5.127 -29.419 1.00 94.69 406 GLY A N 1
ATOM 3193 C CA . GLY A 1 406 ? -3.614 -3.675 -29.469 1.00 94.69 406 GLY A CA 1
ATOM 3194 C C . GLY A 1 406 ? -2.502 -3.236 -30.419 1.00 94.69 406 GLY A C 1
ATOM 3195 O O . GLY A 1 406 ? -2.258 -3.861 -31.456 1.00 94.69 406 GLY A O 1
ATOM 3196 N N . THR A 1 407 ? -1.874 -2.109 -30.102 1.00 96.00 407 THR A N 1
ATOM 3197 C CA . THR A 1 407 ? -0.730 -1.570 -30.840 1.00 96.00 407 THR A CA 1
ATOM 3198 C C . THR A 1 407 ? 0.258 -0.980 -29.847 1.00 96.00 407 THR A C 1
ATOM 3200 O O . THR A 1 407 ? -0.135 -0.255 -28.936 1.00 96.00 407 THR A O 1
ATOM 3203 N N . VAL A 1 408 ? 1.535 -1.300 -30.022 1.00 97.44 408 VAL A N 1
ATOM 3204 C CA . VAL A 1 408 ? 2.641 -0.773 -29.216 1.00 97.44 408 VAL A CA 1
ATOM 3205 C C . VAL A 1 408 ? 3.650 -0.096 -30.124 1.00 97.44 408 VAL A C 1
ATOM 3207 O O . VAL A 1 408 ? 3.916 -0.581 -31.220 1.00 97.44 408 VAL A O 1
ATOM 3210 N N . THR A 1 409 ? 4.242 1.000 -29.668 1.00 97.56 409 THR A N 1
ATOM 3211 C CA . THR A 1 409 ? 5.360 1.641 -30.356 1.00 97.56 409 THR A CA 1
ATOM 3212 C C . THR A 1 409 ? 6.662 1.141 -29.750 1.00 97.56 409 THR A C 1
ATOM 3214 O O . THR A 1 409 ? 6.906 1.320 -28.551 1.00 97.56 409 THR A O 1
ATOM 3217 N N . VAL A 1 410 ? 7.496 0.532 -30.587 1.00 97.31 410 VAL A N 1
ATOM 3218 C CA . VAL A 1 410 ? 8.825 0.034 -30.243 1.00 97.31 410 VAL A CA 1
ATOM 3219 C C . VAL A 1 410 ? 9.871 1.042 -30.694 1.00 97.31 410 VAL A C 1
ATOM 3221 O O . VAL A 1 410 ? 9.883 1.459 -31.850 1.00 97.31 410 VAL A O 1
ATOM 3224 N N . THR A 1 411 ? 10.775 1.390 -29.788 1.00 95.12 411 THR A N 1
ATOM 3225 C CA . THR A 1 411 ? 12.087 1.942 -30.124 1.00 95.12 411 THR A CA 1
ATOM 3226 C C . THR A 1 411 ? 13.084 0.789 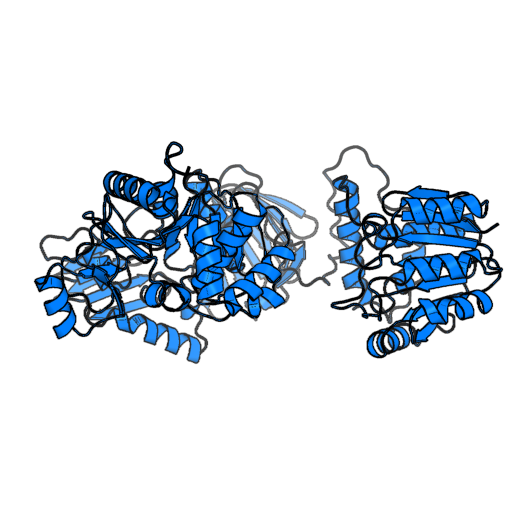-30.104 1.00 95.12 411 THR A C 1
ATOM 3228 O O . THR A 1 411 ? 13.137 0.071 -29.108 1.00 95.12 411 THR A O 1
ATOM 3231 N N . ARG A 1 412 ? 13.863 0.606 -31.171 1.00 95.44 412 ARG A N 1
ATOM 3232 C CA . ARG A 1 412 ? 14.973 -0.355 -31.255 1.00 95.44 412 ARG A CA 1
ATOM 3233 C C . ARG A 1 412 ? 16.130 0.317 -31.985 1.00 95.44 412 ARG A C 1
ATOM 3235 O O . ARG A 1 412 ? 16.059 0.522 -33.197 1.00 95.44 412 ARG A O 1
ATOM 3242 N N . GLY A 1 413 ? 17.167 0.685 -31.247 1.00 90.88 413 GLY A N 1
ATOM 3243 C CA . GLY A 1 413 ? 18.222 1.544 -31.756 1.00 90.88 413 GLY A CA 1
ATOM 3244 C C . GLY A 1 413 ? 17.632 2.843 -32.292 1.00 90.88 413 GLY A C 1
ATOM 3245 O O . GLY A 1 413 ? 16.802 3.492 -31.652 1.00 90.88 413 GLY A O 1
ATOM 3246 N N . SER A 1 414 ? 18.039 3.225 -33.501 1.00 87.31 414 SER A N 1
ATOM 3247 C CA . SER A 1 414 ? 17.520 4.415 -34.183 1.00 87.31 414 SER A CA 1
ATOM 3248 C C . SER A 1 414 ? 16.084 4.269 -34.695 1.00 87.31 414 SER A C 1
ATOM 3250 O O . SER A 1 414 ? 15.459 5.279 -35.024 1.00 87.31 414 SER A O 1
ATOM 3252 N N . ASP A 1 415 ? 15.565 3.044 -34.788 1.00 90.94 415 ASP A N 1
ATOM 3253 C CA . ASP A 1 415 ? 14.259 2.782 -35.381 1.00 90.94 415 ASP A CA 1
ATOM 3254 C C . ASP A 1 415 ? 13.147 2.986 -34.350 1.00 90.94 415 ASP A C 1
ATOM 3256 O O . ASP A 1 415 ? 13.202 2.464 -33.236 1.00 90.94 415 ASP A O 1
ATOM 3260 N N . VAL A 1 416 ? 12.095 3.705 -34.746 1.00 94.38 416 VAL A N 1
ATOM 3261 C CA . VAL A 1 416 ? 10.850 3.819 -33.977 1.00 94.38 416 VAL A CA 1
ATOM 3262 C C . VAL A 1 416 ? 9.691 3.431 -34.881 1.00 94.38 416 VAL A C 1
ATOM 3264 O O . VAL A 1 416 ? 9.464 4.072 -35.907 1.00 94.38 416 VAL A O 1
ATOM 3267 N N . PHE A 1 417 ? 8.962 2.381 -34.518 1.00 97.19 417 PHE A N 1
ATOM 3268 C CA . PHE A 1 417 ? 7.880 1.839 -35.336 1.00 97.19 417 PHE A CA 1
ATOM 3269 C C . PHE A 1 417 ? 6.793 1.192 -34.480 1.00 97.19 417 PHE A C 1
ATOM 3271 O O . PHE A 1 417 ? 7.029 0.784 -33.345 1.00 97.19 417 PHE A O 1
ATOM 3278 N N . ASP A 1 418 ? 5.593 1.085 -35.042 1.00 97.44 418 ASP A N 1
ATOM 3279 C CA . ASP A 1 418 ? 4.466 0.442 -34.375 1.00 97.44 418 ASP A CA 1
ATOM 3280 C C . ASP A 1 418 ? 4.412 -1.054 -34.703 1.00 97.44 418 ASP A C 1
ATOM 3282 O O . ASP A 1 418 ? 4.517 -1.455 -35.864 1.00 97.44 418 ASP A O 1
ATOM 3286 N N . LEU A 1 419 ? 4.186 -1.873 -33.677 1.00 96.69 419 LEU A N 1
ATOM 3287 C CA . LEU A 1 419 ? 3.760 -3.262 -33.797 1.00 96.69 419 LEU A CA 1
ATOM 3288 C C . LEU A 1 419 ? 2.265 -3.355 -33.509 1.00 96.69 419 LEU A C 1
ATOM 3290 O O . LEU A 1 419 ? 1.806 -3.034 -32.412 1.00 96.69 419 LEU A O 1
ATOM 3294 N N . LYS A 1 420 ? 1.512 -3.828 -34.497 1.00 96.25 420 LYS A N 1
ATOM 3295 C CA . LYS A 1 420 ? 0.102 -4.204 -34.364 1.00 96.25 420 LYS A CA 1
ATOM 3296 C C . LYS A 1 420 ? -0.018 -5.671 -33.959 1.00 96.25 420 LYS A C 1
ATOM 3298 O O . LYS A 1 420 ? 0.937 -6.436 -34.076 1.00 96.25 420 LYS A O 1
ATOM 3303 N N . ALA A 1 421 ? -1.216 -6.073 -33.543 1.00 95.19 421 ALA A N 1
ATOM 3304 C CA . ALA A 1 421 ? -1.525 -7.469 -33.247 1.00 95.19 421 ALA A CA 1
ATOM 3305 C C . ALA A 1 421 ? -1.037 -8.429 -34.358 1.00 95.19 421 ALA A C 1
ATOM 3307 O O . ALA A 1 421 ? -1.230 -8.165 -35.548 1.00 95.19 421 ALA A O 1
ATOM 3308 N N . ASN A 1 422 ? -0.424 -9.542 -33.948 1.00 93.06 422 ASN A N 1
ATOM 3309 C CA . ASN A 1 422 ? 0.246 -10.558 -34.771 1.00 93.06 422 ASN A CA 1
ATOM 3310 C C . ASN A 1 422 ? 1.531 -10.106 -35.487 1.00 93.06 422 ASN A C 1
ATOM 3312 O O . ASN A 1 422 ? 2.044 -10.836 -36.335 1.00 93.06 422 ASN A O 1
ATOM 3316 N N . GLN A 1 423 ? 2.074 -8.933 -35.159 1.00 97.75 423 GLN A N 1
ATOM 3317 C CA . GLN A 1 423 ? 3.400 -8.512 -35.612 1.00 97.75 423 GLN A CA 1
ATOM 3318 C C . GLN A 1 423 ? 4.435 -8.713 -34.508 1.00 97.75 423 GLN A C 1
ATOM 3320 O O . GLN A 1 423 ? 4.111 -8.730 -33.318 1.00 97.75 423 GLN A O 1
ATOM 3325 N N . SER A 1 424 ? 5.698 -8.846 -34.905 1.00 97.75 424 SER A N 1
ATOM 3326 C CA . SER A 1 424 ? 6.788 -9.089 -33.969 1.00 97.75 424 SER A CA 1
ATOM 3327 C C . SER A 1 424 ? 8.066 -8.356 -34.337 1.00 97.75 424 SER A C 1
ATOM 3329 O O . SER A 1 424 ? 8.276 -8.011 -35.499 1.00 97.75 424 SER A O 1
ATOM 3331 N N . THR A 1 425 ? 8.950 -8.199 -33.362 1.00 97.81 425 THR A N 1
ATOM 3332 C CA . THR A 1 425 ? 10.306 -7.693 -33.557 1.00 97.81 425 THR A CA 1
ATOM 3333 C C . THR A 1 425 ? 11.309 -8.485 -32.730 1.00 97.81 425 THR A C 1
ATOM 3335 O O . THR A 1 425 ? 10.978 -9.008 -31.671 1.00 97.81 425 THR A O 1
ATOM 3338 N N . TYR A 1 426 ? 12.544 -8.528 -33.217 1.00 97.00 426 TYR A N 1
ATOM 3339 C CA . TYR A 1 426 ? 13.703 -9.037 -32.498 1.00 97.00 426 TYR A CA 1
ATOM 3340 C C . TYR A 1 426 ? 14.527 -7.866 -31.954 1.00 97.00 426 TYR A C 1
ATOM 3342 O O . TYR A 1 426 ? 14.748 -6.882 -32.675 1.00 97.00 426 TYR A O 1
ATOM 3350 N N . ILE A 1 427 ? 14.966 -7.985 -30.707 1.00 97.00 427 ILE A N 1
ATOM 3351 C CA . ILE A 1 427 ? 15.817 -7.059 -29.967 1.00 97.00 427 ILE A CA 1
ATOM 3352 C C . ILE A 1 427 ? 17.147 -7.781 -29.687 1.00 97.00 427 ILE A C 1
ATOM 3354 O O . ILE A 1 427 ? 17.200 -8.673 -28.837 1.00 97.00 427 ILE A O 1
ATOM 3358 N N . PRO A 1 428 ? 18.222 -7.444 -30.415 1.00 94.56 428 PRO A N 1
ATOM 3359 C CA . PRO A 1 428 ? 19.540 -8.014 -30.160 1.00 94.56 428 PRO A CA 1
ATOM 3360 C C . PRO A 1 428 ? 20.084 -7.648 -28.771 1.00 94.56 428 PRO A C 1
ATOM 3362 O O . PRO A 1 428 ? 19.787 -6.581 -28.235 1.00 94.56 428 PRO A O 1
ATOM 3365 N N . VAL A 1 429 ? 20.945 -8.502 -28.220 1.00 92.06 429 VAL A N 1
ATOM 3366 C CA . VAL A 1 429 ? 21.723 -8.205 -27.010 1.00 92.06 429 VAL A CA 1
ATOM 3367 C C . VAL A 1 429 ? 22.516 -6.906 -27.183 1.00 92.06 429 VAL A C 1
ATOM 3369 O O . VAL A 1 429 ? 23.069 -6.633 -28.250 1.00 92.06 429 VAL A O 1
ATOM 3372 N N . GLY A 1 430 ? 22.541 -6.075 -26.142 1.00 90.12 430 GLY A N 1
ATOM 3373 C CA . GLY A 1 430 ? 23.158 -4.746 -26.153 1.00 90.12 430 GLY A CA 1
ATOM 3374 C C . GLY A 1 430 ? 22.393 -3.674 -26.940 1.00 90.12 430 GLY A C 1
ATOM 3375 O O . GLY A 1 430 ? 22.725 -2.494 -26.812 1.00 90.12 430 GLY A O 1
ATOM 3376 N N . GLU A 1 431 ? 21.362 -4.036 -27.711 1.00 93.88 431 GLU A N 1
ATOM 3377 C CA . GLU A 1 431 ? 20.541 -3.067 -28.433 1.00 93.88 431 GLU A CA 1
ATOM 3378 C C . GLU A 1 431 ? 19.705 -2.261 -27.444 1.00 93.88 431 GLU A C 1
ATOM 3380 O O . GLU A 1 431 ? 19.028 -2.813 -26.570 1.00 93.88 431 GLU A O 1
ATOM 3385 N N . VAL A 1 432 ? 19.723 -0.939 -27.588 1.00 92.44 432 VAL A N 1
ATOM 3386 C CA . VAL A 1 432 ? 18.891 -0.085 -26.747 1.00 92.44 432 VAL A CA 1
ATOM 3387 C C . VAL A 1 432 ? 17.494 -0.037 -27.318 1.00 92.44 432 VAL A C 1
ATOM 3389 O O . VAL A 1 432 ? 17.285 0.256 -28.494 1.00 92.44 432 VAL A O 1
ATOM 3392 N N . HIS A 1 433 ? 16.523 -0.301 -26.469 1.00 94.75 433 HIS A N 1
ATOM 3393 C CA . HIS A 1 433 ? 15.151 -0.462 -26.877 1.00 94.75 433 HIS A CA 1
ATOM 3394 C C . HIS A 1 433 ? 14.190 0.047 -25.807 1.00 94.75 433 HIS A C 1
ATOM 3396 O O . HIS A 1 433 ? 14.543 0.263 -24.645 1.00 94.75 433 HIS A O 1
ATOM 3402 N N . ARG A 1 434 ? 12.950 0.285 -26.226 1.00 94.12 434 ARG A N 1
ATOM 3403 C CA . ARG A 1 434 ? 11.849 0.723 -25.367 1.00 94.12 434 ARG A CA 1
ATOM 3404 C C . ARG A 1 434 ? 10.529 0.281 -25.967 1.00 94.12 434 ARG A C 1
ATOM 3406 O O . ARG A 1 434 ? 10.312 0.404 -27.170 1.00 94.12 434 ARG A O 1
ATOM 3413 N N . LEU A 1 435 ? 9.625 -0.153 -25.101 1.00 95.88 435 LEU A N 1
ATOM 3414 C CA . LEU A 1 435 ? 8.235 -0.412 -25.442 1.00 95.88 435 LEU A CA 1
ATOM 3415 C C . LEU A 1 435 ? 7.361 0.726 -24.905 1.00 95.88 435 LEU A C 1
ATOM 3417 O O . LEU A 1 435 ? 7.527 1.155 -23.766 1.00 95.88 435 LEU A O 1
ATOM 3421 N N . SER A 1 436 ? 6.426 1.226 -25.704 1.00 94.25 436 SER A N 1
ATOM 3422 C CA . SER A 1 436 ? 5.444 2.221 -25.260 1.00 94.25 436 SER A CA 1
ATOM 3423 C C . SER A 1 436 ? 4.066 1.924 -25.828 1.00 94.25 436 SER A C 1
ATOM 3425 O O . SER A 1 436 ? 3.943 1.367 -26.918 1.00 94.25 436 SER A O 1
ATOM 3427 N N . ASN A 1 437 ? 3.022 2.312 -25.106 1.00 95.50 437 ASN A N 1
ATOM 3428 C CA . ASN A 1 437 ? 1.656 2.279 -25.598 1.00 95.50 437 ASN A CA 1
ATOM 3429 C C . ASN A 1 437 ? 1.150 3.715 -25.746 1.00 95.50 437 ASN A C 1
ATOM 3431 O O . ASN A 1 437 ? 0.830 4.378 -24.767 1.00 95.50 437 ASN A O 1
ATOM 3435 N N . ARG A 1 438 ? 1.082 4.204 -26.986 1.00 92.56 438 ARG A N 1
ATOM 3436 C CA . ARG A 1 438 ? 0.600 5.561 -27.305 1.00 92.56 438 ARG A CA 1
ATOM 3437 C C . ARG A 1 438 ? -0.909 5.619 -27.555 1.00 92.56 438 ARG A C 1
ATOM 3439 O O . ARG A 1 438 ? -1.413 6.657 -27.975 1.00 92.56 438 ARG A O 1
ATOM 3446 N N . THR A 1 439 ? -1.608 4.504 -27.360 1.00 91.62 439 THR A N 1
ATOM 3447 C CA . THR A 1 439 ? -3.052 4.392 -27.577 1.00 91.62 439 THR A CA 1
ATOM 3448 C C . THR A 1 439 ? -3.828 4.620 -26.280 1.00 91.62 439 THR A C 1
ATOM 3450 O O . THR A 1 439 ? -3.246 4.787 -25.207 1.00 91.62 439 THR A O 1
ATOM 3453 N N . ASP A 1 440 ? -5.152 4.630 -26.394 1.00 89.19 440 ASP A N 1
ATOM 3454 C CA . ASP A 1 440 ? -6.127 4.789 -25.314 1.00 89.19 440 ASP A CA 1
ATOM 3455 C C . ASP A 1 440 ? -6.610 3.450 -24.721 1.00 89.19 440 ASP A C 1
ATOM 3457 O O . ASP A 1 440 ? -7.411 3.441 -23.788 1.00 89.19 440 ASP A O 1
ATOM 3461 N N . THR A 1 441 ? -6.115 2.308 -25.217 1.00 87.38 441 THR A N 1
ATOM 3462 C CA . THR A 1 441 ? -6.476 0.970 -24.716 1.00 87.38 441 THR A CA 1
ATOM 3463 C C . THR A 1 441 ? -5.239 0.157 -24.325 1.00 87.38 441 THR A C 1
ATOM 3465 O O . THR A 1 441 ? -4.176 0.335 -24.919 1.00 87.38 441 THR A O 1
ATOM 3468 N N . PRO A 1 442 ? -5.317 -0.735 -23.316 1.00 91.62 442 PRO A N 1
ATOM 3469 C CA . PRO A 1 442 ? -4.178 -1.568 -22.940 1.00 91.62 442 PRO A CA 1
ATOM 3470 C C . PRO A 1 442 ? -3.711 -2.467 -24.092 1.00 91.62 442 PRO A C 1
ATOM 3472 O O . PRO A 1 442 ? -4.528 -3.096 -24.773 1.00 91.62 442 PRO A O 1
ATOM 3475 N N . ALA A 1 443 ? -2.395 -2.581 -24.260 1.00 95.06 443 ALA A N 1
ATOM 3476 C CA . ALA A 1 443 ? -1.775 -3.452 -25.252 1.00 95.06 443 ALA A CA 1
ATOM 3477 C C . ALA A 1 443 ? -1.076 -4.643 -24.583 1.00 95.06 443 ALA A C 1
ATOM 3479 O O . ALA A 1 443 ? -0.567 -4.525 -23.468 1.00 95.06 443 ALA A O 1
ATOM 3480 N N . MET A 1 444 ? -1.052 -5.788 -25.269 1.00 96.88 444 MET A N 1
ATOM 3481 C CA . MET A 1 444 ? -0.441 -7.029 -24.788 1.00 96.88 444 MET A CA 1
ATOM 3482 C C . MET A 1 444 ? 0.705 -7.448 -25.703 1.00 96.88 444 MET A C 1
ATOM 3484 O O . MET A 1 444 ? 0.521 -7.564 -26.919 1.00 96.88 444 MET A O 1
ATOM 3488 N N . VAL A 1 445 ? 1.859 -7.725 -25.106 1.00 97.56 445 VAL A N 1
ATOM 3489 C CA . VAL A 1 445 ? 3.064 -8.202 -25.790 1.00 97.56 445 VAL A CA 1
ATOM 3490 C C . VAL A 1 445 ? 3.548 -9.478 -25.118 1.00 97.56 445 VAL A C 1
ATOM 3492 O O . VAL A 1 445 ? 3.607 -9.539 -23.898 1.00 97.56 445 VAL A O 1
ATOM 3495 N N . VAL A 1 446 ? 3.901 -10.493 -25.897 1.00 97.12 446 VAL A N 1
ATOM 3496 C CA . VAL A 1 446 ? 4.672 -11.640 -25.406 1.00 97.12 446 VAL A CA 1
ATOM 3497 C C . VAL A 1 446 ? 6.137 -11.376 -25.707 1.00 97.12 446 VAL A C 1
ATOM 3499 O O . VAL A 1 446 ? 6.495 -11.110 -26.851 1.00 97.12 446 VAL A O 1
ATOM 3502 N N . GLU A 1 447 ? 6.964 -11.429 -24.677 1.00 96.75 447 GLU A N 1
ATOM 3503 C CA . GLU A 1 447 ? 8.407 -11.246 -24.718 1.00 96.75 447 GLU A CA 1
ATOM 3504 C C . GLU A 1 447 ? 9.081 -12.594 -24.473 1.00 96.75 447 GLU A C 1
ATOM 3506 O O . GLU A 1 447 ? 8.887 -13.215 -23.430 1.00 96.75 447 GLU A O 1
ATOM 3511 N N . VAL A 1 448 ? 9.865 -13.057 -25.439 1.00 96.44 448 VAL A N 1
ATOM 3512 C CA . VAL A 1 448 ? 10.714 -14.242 -25.312 1.00 96.44 448 VAL A CA 1
ATOM 3513 C C . VAL A 1 448 ? 12.149 -13.768 -25.163 1.00 96.44 448 VAL A C 1
ATOM 3515 O O . VAL A 1 448 ? 12.697 -13.177 -26.085 1.00 96.44 448 VAL A O 1
ATOM 3518 N N . GLN A 1 449 ? 12.751 -14.024 -24.014 1.00 95.00 449 GLN A N 1
ATOM 3519 C CA . GLN A 1 449 ? 14.139 -13.722 -23.703 1.00 95.00 449 GLN A CA 1
ATOM 3520 C C . GLN A 1 449 ? 14.988 -14.977 -23.903 1.00 95.00 449 GLN A C 1
ATOM 3522 O O . GLN A 1 449 ? 14.607 -16.056 -23.449 1.00 95.00 449 GLN A O 1
ATOM 3527 N N . THR A 1 450 ? 16.139 -14.848 -24.557 1.00 93.44 450 THR A N 1
ATOM 3528 C CA . THR A 1 450 ? 17.088 -15.954 -24.772 1.00 93.44 450 THR A CA 1
ATOM 3529 C C . THR A 1 450 ? 18.514 -15.483 -24.530 1.00 93.44 450 THR A C 1
ATOM 3531 O O . THR A 1 450 ? 18.916 -14.456 -25.088 1.00 93.44 450 THR A O 1
ATOM 3534 N N . GLY A 1 451 ? 19.286 -16.228 -23.746 1.00 88.94 451 GLY A N 1
ATOM 3535 C CA . GLY A 1 451 ? 20.636 -15.837 -23.338 1.00 88.94 451 GLY A CA 1
ATOM 3536 C C . GLY A 1 451 ? 21.244 -16.806 -22.329 1.00 88.94 451 GLY A C 1
ATOM 3537 O O . GLY A 1 451 ? 20.568 -17.713 -21.849 1.00 88.94 451 GLY A O 1
ATOM 3538 N N . ASP A 1 452 ? 22.520 -16.606 -22.018 1.00 83.19 452 ASP A N 1
ATOM 3539 C CA . ASP A 1 452 ? 23.253 -17.347 -20.983 1.00 83.19 452 ASP A CA 1
ATOM 3540 C C . ASP A 1 452 ? 22.906 -16.870 -19.561 1.00 83.19 452 ASP A C 1
ATOM 3542 O O . ASP A 1 452 ? 23.040 -17.628 -18.601 1.00 83.19 452 ASP A O 1
ATOM 3546 N N . TYR A 1 453 ? 22.406 -15.638 -19.433 1.00 84.50 453 TYR A N 1
ATOM 3547 C CA . TYR A 1 453 ? 21.921 -15.057 -18.187 1.00 84.50 453 TYR A CA 1
ATOM 3548 C C . TYR A 1 453 ? 20.663 -14.209 -18.419 1.00 84.50 453 TYR A C 1
ATOM 3550 O O . TYR A 1 453 ? 20.616 -13.395 -19.340 1.00 84.50 453 TYR A O 1
ATOM 3558 N N . LEU A 1 454 ? 19.634 -14.409 -17.585 1.00 81.31 454 LEU A N 1
ATOM 3559 C CA . LEU A 1 454 ? 18.294 -13.814 -17.746 1.00 81.31 454 LEU A CA 1
ATOM 3560 C C . LEU A 1 454 ? 17.815 -13.038 -16.502 1.00 81.31 454 LEU A C 1
ATOM 3562 O O . LEU A 1 454 ? 16.640 -12.684 -16.407 1.00 81.31 454 LEU A O 1
ATOM 3566 N N . GLY A 1 455 ? 18.711 -12.775 -15.545 1.00 76.81 455 GLY A N 1
ATOM 3567 C CA . GLY A 1 455 ? 18.406 -11.970 -14.359 1.00 76.81 455 GLY A CA 1
ATOM 3568 C C . GLY A 1 455 ? 18.079 -10.512 -14.705 1.00 76.81 455 GLY A C 1
ATOM 3569 O O . GLY A 1 455 ? 18.551 -9.971 -15.699 1.00 76.81 455 GLY A O 1
ATOM 3570 N N . GLU A 1 456 ? 17.254 -9.857 -13.883 1.00 76.81 456 GLU A N 1
ATOM 3571 C CA . GLU A 1 456 ? 16.837 -8.453 -14.080 1.00 76.81 456 GLU A CA 1
ATOM 3572 C C . GLU A 1 456 ? 17.939 -7.423 -13.739 1.00 76.81 456 GLU A C 1
ATOM 3574 O O . GLU A 1 456 ? 17.776 -6.226 -13.986 1.00 76.81 456 GLU A O 1
ATOM 3579 N N . ASP A 1 457 ? 19.054 -7.865 -13.164 1.00 76.62 457 ASP A N 1
ATOM 3580 C CA . ASP A 1 457 ? 20.272 -7.083 -12.916 1.00 76.62 457 ASP A CA 1
ATOM 3581 C C . ASP A 1 457 ? 21.168 -6.963 -14.164 1.00 76.62 457 ASP A C 1
ATOM 3583 O O . ASP A 1 457 ? 22.101 -6.157 -14.190 1.00 76.62 457 ASP A O 1
ATOM 3587 N N . ASP A 1 458 ? 20.852 -7.693 -15.241 1.00 81.75 458 ASP A N 1
ATOM 3588 C CA . ASP A 1 458 ? 21.479 -7.520 -16.557 1.00 81.75 458 ASP A CA 1
ATOM 3589 C C . ASP A 1 458 ? 21.006 -6.255 -17.294 1.00 81.75 458 ASP A C 1
ATOM 3591 O O . ASP A 1 458 ? 21.599 -5.856 -18.306 1.00 81.75 458 ASP A O 1
ATOM 3595 N N . ILE A 1 459 ? 19.937 -5.640 -16.777 1.00 81.06 459 ILE A N 1
ATOM 3596 C CA . ILE A 1 459 ? 19.226 -4.534 -17.396 1.00 81.06 459 ILE A CA 1
ATOM 3597 C C . ILE A 1 459 ? 19.984 -3.245 -17.147 1.00 81.06 459 ILE A C 1
ATOM 3599 O O . ILE A 1 459 ? 20.098 -2.746 -16.027 1.00 81.06 459 ILE A O 1
ATOM 3603 N N . VAL A 1 460 ? 20.407 -2.635 -18.239 1.00 81.88 460 VAL A N 1
ATOM 3604 C CA . VAL A 1 460 ? 21.031 -1.327 -18.238 1.00 81.88 460 VAL A CA 1
ATOM 3605 C C . VAL A 1 460 ? 19.979 -0.302 -18.647 1.00 81.88 460 VAL A C 1
ATOM 3607 O O . VAL A 1 460 ? 19.513 -0.304 -19.782 1.00 81.88 460 VAL A O 1
ATOM 3610 N N . ARG A 1 461 ? 19.575 0.577 -17.726 1.00 79.12 461 ARG A N 1
ATOM 3611 C CA . ARG A 1 461 ? 18.526 1.585 -17.966 1.00 79.12 461 ARG A CA 1
ATOM 3612 C C . ARG A 1 461 ? 19.149 2.941 -18.304 1.00 79.12 461 ARG A C 1
ATOM 3614 O O . ARG A 1 461 ? 19.918 3.477 -17.517 1.00 79.12 461 ARG A O 1
ATOM 3621 N N . TYR A 1 462 ? 18.783 3.492 -19.458 1.00 72.69 462 TYR A N 1
ATOM 3622 C CA . TYR A 1 462 ? 19.274 4.767 -19.996 1.00 72.69 462 TYR A CA 1
ATOM 3623 C C . TYR A 1 462 ? 18.315 5.930 -19.723 1.00 72.69 462 TYR A C 1
ATOM 3625 O O . TYR A 1 462 ? 18.748 7.061 -19.540 1.00 72.69 462 TYR A O 1
ATOM 3633 N N . ASP A 1 463 ? 17.007 5.660 -19.718 1.00 66.81 463 ASP A N 1
ATOM 3634 C CA . ASP A 1 463 ? 15.967 6.653 -19.431 1.00 66.81 463 ASP A CA 1
ATOM 3635 C C . ASP A 1 463 ? 14.785 5.954 -18.744 1.00 66.81 463 ASP A C 1
ATOM 3637 O O . ASP A 1 463 ? 14.067 5.160 -19.358 1.00 66.81 463 ASP A O 1
ATOM 3641 N N . ASP A 1 464 ? 14.608 6.203 -17.447 1.00 53.50 464 ASP A N 1
ATOM 3642 C CA . ASP A 1 464 ? 13.518 5.650 -16.645 1.00 53.50 464 ASP A CA 1
ATOM 3643 C C . ASP A 1 464 ? 12.791 6.761 -15.886 1.00 53.50 464 ASP A C 1
ATOM 3645 O O . ASP A 1 464 ? 13.298 7.294 -14.899 1.00 53.50 464 ASP A O 1
ATOM 3649 N N . ILE A 1 465 ? 11.560 7.060 -16.302 1.00 55.75 465 ILE A N 1
ATOM 3650 C CA . ILE A 1 465 ? 10.703 8.055 -15.640 1.00 55.75 465 ILE A CA 1
ATOM 3651 C C . ILE A 1 465 ? 10.208 7.596 -14.258 1.00 55.75 465 ILE A C 1
ATOM 3653 O O . ILE A 1 465 ? 9.607 8.383 -13.532 1.00 55.75 465 ILE A O 1
ATOM 3657 N N . TYR A 1 466 ? 10.471 6.335 -13.893 1.00 51.34 466 TYR A N 1
ATOM 3658 C CA . TYR A 1 466 ? 10.063 5.716 -12.631 1.00 51.34 466 TYR A CA 1
ATOM 3659 C C . TYR A 1 466 ? 11.214 5.555 -11.622 1.00 51.34 466 TYR A C 1
ATOM 3661 O O . TYR A 1 466 ? 11.036 4.898 -10.599 1.00 51.34 466 TYR A O 1
ATOM 3669 N N . GLY A 1 467 ? 12.385 6.145 -11.895 1.00 48.41 467 GLY A N 1
ATOM 3670 C CA . GLY A 1 467 ? 13.455 6.304 -10.904 1.00 48.41 467 GLY A CA 1
ATOM 3671 C C . GLY A 1 467 ? 14.308 5.064 -10.606 1.00 48.41 467 GLY A C 1
ATOM 3672 O O . GLY A 1 467 ? 14.928 5.016 -9.550 1.00 48.41 467 GLY A O 1
ATOM 3673 N N . ARG A 1 468 ? 14.364 4.063 -11.497 1.00 48.22 468 ARG A N 1
ATOM 3674 C CA . ARG A 1 468 ? 15.151 2.819 -11.314 1.00 48.22 468 ARG A CA 1
ATOM 3675 C C . ARG A 1 468 ? 16.408 2.752 -12.187 1.00 48.22 468 ARG A C 1
ATOM 3677 O O . ARG A 1 468 ? 17.023 1.691 -12.289 1.00 48.22 468 ARG A O 1
ATOM 3684 N N . ALA A 1 469 ? 16.762 3.835 -12.877 1.00 34.94 469 ALA A N 1
ATOM 3685 C CA . ALA A 1 469 ? 17.971 3.876 -13.689 1.00 34.94 469 ALA A CA 1
ATOM 3686 C C . ALA A 1 469 ? 19.215 4.106 -12.825 1.00 34.94 469 ALA A C 1
ATOM 3688 O O . ALA A 1 469 ? 19.256 5.032 -12.018 1.00 34.94 469 ALA A O 1
ATOM 3689 N N . GLU A 1 470 ? 20.250 3.288 -13.024 1.00 33.56 470 GLU A N 1
ATOM 3690 C CA . GLU A 1 470 ? 21.578 3.599 -12.506 1.00 33.56 470 GLU A CA 1
ATOM 3691 C C . GLU A 1 470 ? 22.118 4.804 -13.278 1.00 33.56 470 GLU A C 1
ATOM 3693 O O . GLU A 1 470 ? 22.190 4.774 -14.502 1.00 33.56 470 GLU A O 1
ATOM 3698 N N . GLU A 1 471 ? 22.498 5.876 -12.582 1.00 38.78 471 GLU A N 1
ATOM 3699 C CA . GLU A 1 471 ? 22.628 7.213 -13.193 1.00 38.78 471 GLU A CA 1
ATOM 3700 C C . GLU A 1 471 ? 23.766 7.386 -14.249 1.00 38.78 471 GLU A C 1
ATOM 3702 O O . GLU A 1 471 ? 24.113 8.514 -14.578 1.00 38.78 471 GLU A O 1
ATOM 3707 N N . ASN A 1 472 ? 24.399 6.321 -14.771 1.00 34.19 472 ASN A N 1
ATOM 3708 C CA . ASN A 1 472 ? 25.654 6.387 -15.545 1.00 34.19 472 ASN A CA 1
ATOM 3709 C C . ASN A 1 472 ? 25.659 5.692 -16.912 1.00 34.19 472 ASN A C 1
ATOM 3711 O O . ASN A 1 472 ? 26.724 5.307 -17.400 1.00 34.19 472 ASN A O 1
ATOM 3715 N N . VAL A 1 473 ? 24.507 5.511 -17.551 1.00 31.56 473 VAL A N 1
ATOM 3716 C CA . VAL A 1 473 ? 24.465 4.793 -18.826 1.00 31.56 473 VAL A CA 1
ATOM 3717 C C . VAL A 1 473 ? 24.345 5.761 -20.008 1.00 31.56 473 VAL A C 1
ATOM 3719 O O . VAL A 1 473 ? 23.272 6.278 -20.307 1.00 31.56 473 VAL A O 1
ATOM 3722 N N . GLN A 1 474 ? 25.462 6.003 -20.702 1.00 37.81 474 GLN A N 1
ATOM 3723 C CA . GLN A 1 474 ? 25.478 6.756 -21.964 1.00 37.81 474 GLN A CA 1
ATOM 3724 C C . GLN A 1 474 ? 24.748 5.993 -23.077 1.00 37.81 474 GLN A C 1
ATOM 3726 O O . GLN A 1 474 ? 25.073 4.840 -23.350 1.00 37.81 474 GLN A O 1
ATOM 3731 N N . LEU A 1 475 ? 23.810 6.655 -23.765 1.00 38.75 475 LEU A N 1
ATOM 3732 C CA . LEU A 1 475 ? 23.159 6.127 -24.969 1.00 38.75 475 LEU A CA 1
ATOM 3733 C C . LEU A 1 475 ? 24.191 5.866 -26.089 1.00 38.75 475 LEU A C 1
ATOM 3735 O O . LEU A 1 475 ? 25.057 6.713 -26.316 1.00 38.75 475 LEU A O 1
ATOM 3739 N N . PRO A 1 476 ? 24.095 4.747 -26.833 1.00 34.50 476 PRO A N 1
ATOM 3740 C CA . PRO A 1 476 ? 24.889 4.505 -28.032 1.00 34.50 476 PRO A CA 1
ATOM 3741 C C . PRO A 1 476 ? 24.801 5.667 -29.028 1.00 34.50 476 PRO A C 1
ATOM 3743 O O . PRO A 1 476 ? 23.716 6.162 -29.339 1.00 34.50 476 PRO A O 1
ATOM 3746 N N . ILE A 1 477 ? 25.961 6.044 -29.572 1.00 37.44 477 ILE A N 1
ATOM 3747 C CA . ILE A 1 477 ? 26.249 7.243 -30.388 1.00 37.44 477 ILE A CA 1
ATOM 3748 C C . ILE A 1 477 ? 25.372 7.380 -31.660 1.00 37.44 477 ILE A C 1
ATOM 3750 O O . ILE A 1 477 ? 25.342 8.440 -32.278 1.00 37.44 477 ILE A O 1
ATOM 3754 N N . ASN A 1 478 ? 24.587 6.359 -32.023 1.00 31.80 478 ASN A N 1
ATOM 3755 C CA . ASN A 1 478 ? 23.790 6.319 -33.256 1.00 31.80 478 ASN A CA 1
ATOM 3756 C C . ASN A 1 478 ? 22.273 6.537 -33.074 1.00 31.80 478 ASN A C 1
ATOM 3758 O O . ASN A 1 478 ? 21.543 6.541 -34.064 1.00 31.80 478 ASN A O 1
ATOM 3762 N N . MET A 1 479 ? 21.771 6.766 -31.856 1.00 33.31 479 MET A N 1
ATOM 3763 C CA . MET A 1 479 ? 20.350 7.075 -31.629 1.00 33.31 479 MET A CA 1
ATOM 3764 C C . MET A 1 479 ? 20.071 8.578 -31.605 1.00 33.31 479 MET A C 1
ATOM 3766 O O . MET A 1 479 ? 19.789 9.176 -30.569 1.00 33.31 479 MET A O 1
ATOM 3770 N N . HIS A 1 480 ? 20.100 9.200 -32.780 1.00 32.31 480 HIS A N 1
ATOM 3771 C CA . HIS A 1 480 ? 19.445 10.488 -32.987 1.00 32.31 480 HIS A CA 1
ATOM 3772 C C . HIS A 1 480 ? 18.052 10.242 -33.570 1.00 32.31 480 HIS A C 1
ATOM 3774 O O . HIS A 1 480 ? 17.903 10.073 -34.780 1.00 32.31 480 HIS A O 1
ATOM 3780 N N . SER A 1 481 ? 17.013 10.228 -32.729 1.00 29.89 481 SER A N 1
ATOM 3781 C CA . SER A 1 481 ? 15.641 10.249 -33.236 1.00 29.89 481 SER A CA 1
ATOM 3782 C C . SER A 1 481 ? 15.354 11.618 -33.857 1.00 29.89 481 SER A C 1
ATOM 3784 O O . SER A 1 481 ? 15.253 12.659 -33.206 1.00 29.89 481 SER A O 1
ATOM 3786 N N . SER A 1 482 ? 15.266 11.609 -35.181 1.00 29.55 482 SER A N 1
ATOM 3787 C CA . SER A 1 482 ? 14.618 12.653 -35.956 1.00 29.55 482 SER A CA 1
ATOM 3788 C C . SER A 1 482 ? 13.097 12.459 -35.874 1.00 29.55 482 SER A C 1
ATOM 3790 O O . SER A 1 482 ? 12.624 11.328 -35.866 1.00 29.55 482 SER A O 1
ATOM 3792 N N . HIS A 1 483 ? 12.353 13.571 -35.886 1.00 28.62 483 HIS A N 1
ATOM 3793 C CA . HIS A 1 483 ? 10.883 13.686 -35.972 1.00 28.62 483 HIS A CA 1
ATOM 3794 C C . HIS A 1 483 ? 10.094 13.636 -34.652 1.00 28.62 483 HIS A C 1
ATOM 3796 O O . HIS A 1 483 ? 9.367 12.694 -34.378 1.00 28.62 483 HIS A O 1
ATOM 3802 N N . TYR A 1 484 ? 10.173 14.722 -33.878 1.00 28.30 484 TYR A N 1
ATOM 3803 C CA . TYR A 1 484 ? 9.033 15.581 -33.501 1.00 28.30 484 TYR A CA 1
ATOM 3804 C C . TYR A 1 484 ? 9.610 16.776 -32.733 1.00 28.30 484 TYR A C 1
ATOM 3806 O O . TYR A 1 484 ? 10.066 16.582 -31.625 1.00 28.30 484 TYR A O 1
ATOM 3814 N N . TYR A 1 485 ? 9.651 17.974 -33.327 1.00 29.30 485 TYR A N 1
ATOM 3815 C CA . TYR A 1 485 ? 9.525 19.278 -32.646 1.00 29.30 485 TYR A CA 1
ATOM 3816 C C . TYR A 1 485 ? 9.468 20.384 -33.716 1.00 29.30 485 TYR A C 1
ATOM 3818 O O . TYR A 1 485 ? 10.369 20.519 -34.547 1.00 29.30 485 TYR A O 1
ATOM 3826 N N . GLY A 1 486 ? 8.388 21.175 -33.691 1.00 25.78 486 GLY A N 1
ATOM 3827 C CA . GLY A 1 486 ? 8.321 22.494 -34.330 1.00 25.78 486 GLY A CA 1
ATOM 3828 C C . GLY A 1 486 ? 9.339 23.479 -33.726 1.00 25.78 486 GLY A C 1
ATOM 3829 O O . GLY A 1 486 ? 10.161 23.098 -32.897 1.00 25.78 486 GLY A O 1
ATOM 3830 N N . PRO A 1 487 ? 9.326 24.746 -34.170 1.00 27.42 487 PRO A N 1
ATOM 3831 C CA . PRO A 1 487 ? 10.510 25.467 -34.631 1.00 27.42 487 PRO A CA 1
ATOM 3832 C C . PRO A 1 487 ? 11.688 25.451 -33.641 1.00 27.42 487 PRO A C 1
ATOM 3834 O O . PRO A 1 487 ? 11.577 25.860 -32.486 1.00 27.42 487 PRO A O 1
ATOM 3837 N N . LYS A 1 488 ? 12.848 25.026 -34.161 1.00 31.23 488 LYS A N 1
ATOM 3838 C CA . LYS A 1 488 ? 14.157 24.996 -33.496 1.00 31.23 488 LYS A CA 1
ATOM 3839 C C . LYS A 1 488 ? 14.485 26.341 -32.834 1.00 31.23 488 LYS A C 1
ATOM 3841 O O . LYS A 1 488 ? 14.742 27.325 -33.525 1.00 31.23 488 LYS A O 1
ATOM 3846 N N . LYS A 1 489 ? 14.614 26.352 -31.506 1.00 30.44 489 LYS A N 1
ATOM 3847 C CA . LYS A 1 489 ? 15.589 27.217 -30.827 1.00 30.44 489 LYS A CA 1
ATOM 3848 C C . LYS A 1 489 ? 16.828 26.379 -30.545 1.00 30.44 489 LYS A C 1
ATOM 3850 O O . LYS A 1 489 ? 16.725 25.243 -30.103 1.00 30.44 489 LYS A O 1
ATOM 3855 N N . GLN A 1 490 ? 17.990 26.926 -30.875 1.00 30.91 490 GLN A N 1
ATOM 3856 C CA . GLN A 1 490 ? 19.296 26.308 -30.675 1.00 30.91 490 GLN A CA 1
ATOM 3857 C C . GLN A 1 490 ? 19.474 26.015 -29.171 1.00 30.91 490 GLN A C 1
ATOM 3859 O O . GLN A 1 490 ? 19.564 26.941 -28.370 1.00 30.91 490 GLN A O 1
ATOM 3864 N N . LEU A 1 491 ? 19.414 24.734 -28.786 1.00 38.31 491 LEU A N 1
ATOM 3865 C CA . LEU A 1 491 ? 19.301 24.281 -27.387 1.00 38.31 491 LEU A CA 1
ATOM 3866 C C . LEU A 1 491 ? 20.650 24.143 -26.659 1.00 38.31 491 LEU A C 1
ATOM 3868 O O . LEU A 1 491 ? 20.661 23.844 -25.470 1.00 38.31 491 LEU A O 1
ATOM 3872 N N . ILE A 1 492 ? 21.779 24.375 -27.337 1.00 35.53 492 ILE A N 1
ATOM 3873 C CA . ILE A 1 492 ? 23.122 24.275 -26.747 1.00 35.53 492 ILE A CA 1
ATOM 3874 C C . ILE A 1 492 ? 23.971 25.461 -27.241 1.00 35.53 492 ILE A C 1
ATOM 3876 O O . ILE A 1 492 ? 24.126 25.617 -28.456 1.00 35.53 492 ILE A O 1
ATOM 3880 N N . PRO A 1 493 ? 24.512 26.319 -26.352 1.00 39.53 493 PRO A N 1
ATOM 3881 C CA . PRO A 1 493 ? 25.445 27.375 -26.741 1.00 39.53 493 PRO A CA 1
ATOM 3882 C C . PRO A 1 493 ? 26.721 26.771 -27.342 1.00 39.53 493 PRO A C 1
ATOM 3884 O O . PRO A 1 493 ? 27.277 25.838 -26.774 1.00 39.53 493 PRO A O 1
ATOM 3887 N N . GLN A 1 494 ? 27.233 27.318 -28.447 1.00 42.19 494 GLN A N 1
ATOM 3888 C CA . GLN A 1 494 ? 28.440 26.803 -29.119 1.00 42.19 494 GLN A CA 1
ATOM 3889 C C . GLN A 1 494 ? 29.653 26.677 -28.172 1.00 42.19 494 GLN A C 1
ATOM 3891 O O . GLN A 1 494 ? 30.421 25.726 -28.269 1.00 42.19 494 GLN A O 1
ATOM 3896 N N . SER A 1 495 ? 29.738 27.553 -27.165 1.00 40.44 495 SER A N 1
ATOM 3897 C CA . SER A 1 495 ? 30.759 27.522 -26.111 1.00 40.44 495 SER A CA 1
ATOM 3898 C C . SER A 1 495 ? 30.794 26.226 -25.288 1.00 40.44 495 SER A C 1
ATOM 3900 O O . SER A 1 495 ? 31.799 25.944 -24.649 1.00 40.44 495 SER A O 1
ATOM 3902 N N . TRP A 1 496 ? 29.709 25.448 -25.278 1.00 42.50 496 TRP A N 1
ATOM 3903 C CA . TRP A 1 496 ? 29.633 24.141 -24.618 1.00 42.50 496 TRP A CA 1
ATOM 3904 C C . TRP A 1 496 ? 30.252 23.022 -25.466 1.00 42.50 496 TRP A C 1
ATOM 3906 O O . TRP A 1 496 ? 30.890 22.123 -24.929 1.00 42.50 496 TRP A O 1
ATOM 3916 N N . ILE A 1 497 ? 30.095 23.092 -26.791 1.00 45.88 497 ILE A N 1
ATOM 3917 C CA . ILE A 1 497 ? 30.646 22.106 -27.734 1.00 45.88 497 ILE A CA 1
ATOM 3918 C C . ILE A 1 497 ? 32.173 22.216 -27.790 1.00 45.88 497 ILE A C 1
ATOM 3920 O O . ILE A 1 497 ? 32.860 21.205 -27.919 1.00 45.88 497 ILE A O 1
ATOM 3924 N N . ASP A 1 498 ? 32.696 23.434 -27.663 1.00 44.22 498 ASP A N 1
ATOM 3925 C CA . ASP A 1 498 ? 34.133 23.694 -27.725 1.00 44.22 498 ASP A CA 1
ATOM 3926 C C . ASP A 1 498 ? 34.843 23.287 -26.418 1.00 44.22 498 ASP A C 1
ATOM 3928 O O . ASP A 1 498 ? 35.936 22.736 -26.460 1.00 44.22 498 ASP A O 1
ATOM 3932 N N . TYR A 1 499 ? 34.179 23.437 -25.266 1.00 39.41 499 TYR A N 1
ATOM 3933 C CA . TYR A 1 499 ? 34.690 23.028 -23.950 1.00 39.41 499 TYR A CA 1
ATOM 3934 C C . TYR A 1 499 ? 34.776 21.500 -23.768 1.00 39.41 499 TYR A C 1
ATOM 3936 O O . TYR A 1 499 ? 35.702 20.991 -23.143 1.00 39.41 499 TYR A O 1
ATOM 3944 N N . LEU A 1 500 ? 33.832 20.745 -24.343 1.00 39.66 500 LEU A N 1
ATOM 3945 C CA . LEU A 1 500 ? 33.789 19.278 -24.237 1.00 39.66 500 LEU A CA 1
ATOM 3946 C C . LEU A 1 500 ? 34.907 18.566 -25.014 1.00 39.66 500 LEU A C 1
ATOM 3948 O O . LEU A 1 500 ? 35.167 17.393 -24.762 1.00 39.66 500 LEU A O 1
ATOM 3952 N N . LYS A 1 501 ? 35.563 19.255 -25.954 1.00 41.72 501 LYS A N 1
ATOM 3953 C CA . LYS A 1 501 ? 36.646 18.690 -26.770 1.00 41.72 501 LYS A CA 1
ATOM 3954 C C . LYS A 1 501 ? 38.013 18.706 -26.082 1.00 41.72 501 LYS A C 1
ATOM 3956 O O . LYS A 1 501 ? 38.922 18.060 -26.591 1.00 41.72 501 LYS A O 1
ATOM 3961 N N . GLU A 1 502 ? 38.163 19.410 -24.958 1.00 39.84 502 GLU A N 1
ATOM 3962 C CA . GLU A 1 502 ? 39.474 19.646 -24.328 1.00 39.84 502 GLU A CA 1
ATOM 3963 C C . GLU A 1 502 ? 39.690 18.928 -22.981 1.00 39.84 502 GLU A C 1
ATOM 3965 O O . GLU A 1 502 ? 40.696 19.167 -22.319 1.00 39.84 502 GLU A O 1
ATOM 3970 N N . LEU A 1 503 ? 38.792 18.030 -22.551 1.00 38.50 503 LEU A N 1
ATOM 3971 C CA . LEU A 1 503 ? 38.909 17.370 -21.239 1.00 38.50 503 LEU A CA 1
ATOM 3972 C C . LEU A 1 503 ? 39.723 16.050 -21.282 1.00 38.50 503 LEU A C 1
ATOM 3974 O O . LEU A 1 503 ? 39.452 15.207 -22.142 1.00 38.50 503 LEU A O 1
ATOM 3978 N N . PRO A 1 504 ? 40.682 15.826 -20.353 1.00 43.75 504 PRO A N 1
ATOM 3979 C CA . PRO A 1 504 ? 41.451 14.580 -20.256 1.00 43.75 504 PRO A CA 1
ATOM 3980 C C . PRO A 1 504 ? 40.622 13.367 -19.805 1.00 43.75 504 PRO A C 1
ATOM 3982 O O . PRO A 1 504 ? 39.628 13.482 -19.092 1.00 43.75 504 PRO A O 1
ATOM 3985 N N . PHE A 1 505 ? 41.075 12.172 -20.194 1.00 41.16 505 PHE A N 1
ATOM 3986 C CA . PHE A 1 505 ? 40.322 10.916 -20.076 1.00 41.16 505 PHE A CA 1
ATOM 3987 C C . PHE A 1 505 ? 40.218 10.339 -18.644 1.00 41.16 505 PHE A C 1
ATOM 3989 O O . PHE A 1 505 ? 39.453 9.404 -18.413 1.00 41.16 505 PHE A O 1
ATOM 3996 N N . SER A 1 506 ? 40.980 10.863 -17.680 1.00 38.81 506 SER A N 1
ATOM 3997 C CA . SER A 1 506 ? 41.140 10.281 -16.336 1.00 38.81 506 SER A CA 1
ATOM 3998 C C . SER A 1 506 ? 40.015 10.590 -15.341 1.00 38.81 506 SER A C 1
ATOM 4000 O O . SER A 1 506 ? 39.895 9.870 -14.356 1.00 38.81 506 SER A O 1
ATOM 4002 N N . ASP A 1 507 ? 39.142 11.564 -15.608 1.00 46.28 507 ASP A N 1
ATOM 4003 C CA . ASP A 1 507 ? 38.144 12.038 -14.627 1.00 46.28 507 ASP A CA 1
ATOM 4004 C C . ASP A 1 507 ? 36.692 11.668 -14.969 1.00 46.28 507 ASP A C 1
ATOM 4006 O O . ASP A 1 507 ? 35.737 12.243 -14.457 1.00 46.28 507 ASP A O 1
ATOM 4010 N N . ILE A 1 508 ? 36.476 10.700 -15.858 1.00 41.81 508 ILE A N 1
ATOM 4011 C CA . ILE A 1 508 ? 35.207 10.596 -16.591 1.00 41.81 508 ILE A CA 1
ATOM 4012 C C . ILE A 1 508 ? 34.067 9.927 -15.788 1.00 41.81 508 ILE A C 1
ATOM 4014 O O . ILE A 1 508 ? 32.918 10.342 -15.912 1.00 41.81 508 ILE A O 1
ATOM 4018 N N . LEU A 1 509 ? 34.307 8.929 -14.928 1.00 37.91 509 LEU A N 1
ATOM 4019 C CA . LEU A 1 509 ? 33.199 8.063 -14.469 1.00 37.91 509 LEU A CA 1
ATOM 4020 C C . LEU A 1 509 ? 32.319 8.617 -13.328 1.00 37.91 509 LEU A C 1
ATOM 4022 O O . LEU A 1 509 ? 31.104 8.424 -13.355 1.00 37.91 509 LEU A O 1
ATOM 4026 N N . SER A 1 510 ? 32.882 9.292 -12.321 1.00 36.88 510 SER A N 1
ATOM 4027 C CA . SER A 1 510 ? 32.096 9.904 -11.224 1.00 36.88 510 SER A CA 1
ATOM 4028 C C . SER A 1 510 ? 31.560 11.293 -11.598 1.00 36.88 510 SER A C 1
ATOM 4030 O O . SER A 1 510 ? 30.542 11.749 -11.072 1.00 36.88 510 SER A O 1
ATOM 4032 N N . PHE A 1 511 ? 32.227 11.931 -12.558 1.00 38.84 511 PHE A N 1
ATOM 4033 C CA . PHE A 1 511 ? 31.958 13.268 -13.061 1.00 38.84 511 PHE A CA 1
ATOM 4034 C C . PHE A 1 511 ? 30.842 13.281 -14.114 1.00 38.84 511 PHE A C 1
ATOM 4036 O O . PHE A 1 511 ? 29.984 14.158 -14.083 1.00 38.84 511 PHE A O 1
ATOM 4043 N N . VAL A 1 512 ? 30.780 12.285 -15.007 1.00 44.62 512 VAL A N 1
ATOM 4044 C CA . VAL A 1 512 ? 29.728 12.193 -16.039 1.00 44.62 512 VAL A CA 1
ATOM 4045 C C . VAL A 1 512 ? 28.353 11.868 -15.435 1.00 44.62 512 VAL A C 1
ATOM 4047 O O . VAL A 1 512 ? 27.361 12.458 -15.864 1.00 44.62 512 VAL A O 1
ATOM 4050 N N . LYS A 1 513 ? 28.307 11.043 -14.375 1.00 40.03 513 LYS A N 1
ATOM 4051 C CA . LYS A 1 513 ? 27.090 10.652 -13.634 1.00 40.03 513 LYS A CA 1
ATOM 4052 C C . LYS A 1 513 ? 26.338 11.858 -13.057 1.00 40.03 513 LYS A C 1
ATOM 4054 O O . LYS A 1 513 ? 25.180 12.106 -13.382 1.00 40.03 513 LYS A O 1
ATOM 4059 N N . ARG A 1 514 ? 27.039 12.670 -12.252 1.00 45.06 514 ARG A N 1
ATOM 4060 C CA . ARG A 1 514 ? 26.472 13.859 -11.580 1.00 45.06 514 ARG A CA 1
ATOM 4061 C C . ARG A 1 514 ? 26.133 14.983 -12.561 1.00 45.06 514 ARG A C 1
ATOM 4063 O O . ARG A 1 514 ? 25.126 15.661 -12.383 1.00 45.06 514 ARG A O 1
ATOM 4070 N N . ARG A 1 515 ? 26.917 15.152 -13.635 1.00 52.25 515 ARG A N 1
ATOM 4071 C CA . ARG A 1 515 ? 26.662 16.192 -14.648 1.00 52.25 515 ARG A CA 1
ATOM 4072 C C . ARG A 1 515 ? 25.448 15.901 -15.525 1.00 52.25 515 ARG A C 1
ATOM 4074 O O . ARG A 1 515 ? 24.774 16.845 -15.924 1.00 52.25 515 ARG A O 1
ATOM 4081 N N . ALA A 1 516 ? 25.138 14.635 -15.807 1.00 52.31 516 ALA A N 1
ATOM 4082 C CA . ALA A 1 516 ? 23.929 14.265 -16.545 1.00 52.31 516 ALA A CA 1
ATOM 4083 C C . ALA A 1 516 ? 22.653 14.579 -15.745 1.00 52.31 516 ALA A C 1
ATOM 4085 O O . ALA A 1 516 ? 21.713 15.147 -16.302 1.00 52.31 516 ALA A O 1
ATOM 4086 N N . VAL A 1 517 ? 22.656 14.298 -14.435 1.00 50.56 517 VAL A N 1
ATOM 4087 C CA . VAL A 1 517 ? 21.576 14.685 -13.508 1.00 50.56 517 VAL A CA 1
ATOM 4088 C C . VAL A 1 517 ? 21.409 16.205 -13.477 1.00 50.56 517 VAL A C 1
ATOM 4090 O O . VAL A 1 517 ? 20.311 16.697 -13.710 1.00 50.56 517 VAL A O 1
ATOM 4093 N N . ASP A 1 518 ? 22.499 16.960 -13.324 1.00 52.91 518 ASP A N 1
ATOM 4094 C CA . ASP A 1 518 ? 22.465 18.430 -13.321 1.00 52.91 518 ASP A CA 1
ATOM 4095 C C . ASP A 1 518 ? 21.972 19.027 -14.664 1.00 52.91 518 ASP A C 1
ATOM 4097 O O . ASP A 1 518 ? 21.316 20.075 -14.689 1.00 52.91 518 ASP A O 1
ATOM 4101 N N . VAL A 1 519 ? 22.250 18.361 -15.794 1.00 56.59 519 VAL A N 1
ATOM 4102 C CA . VAL A 1 519 ? 21.740 18.715 -17.133 1.00 56.59 519 VAL A CA 1
ATOM 4103 C C . VAL A 1 519 ? 20.244 18.425 -17.251 1.00 56.59 519 VAL A C 1
ATOM 4105 O O . VAL A 1 519 ? 19.495 19.278 -17.733 1.00 56.59 519 VAL A O 1
ATOM 4108 N N . LEU A 1 520 ? 19.783 17.264 -16.790 1.00 58.75 520 LEU A N 1
ATOM 4109 C CA . LEU A 1 520 ? 18.362 16.911 -16.774 1.00 58.75 520 LEU A CA 1
ATOM 4110 C C . LEU A 1 520 ? 17.569 17.824 -15.836 1.00 58.75 520 LEU A C 1
ATOM 4112 O O . LEU A 1 520 ? 16.503 18.305 -16.221 1.00 58.75 520 LEU A O 1
ATOM 4116 N N . ASP A 1 521 ? 18.112 18.147 -14.664 1.00 55.38 521 ASP A N 1
ATOM 4117 C CA . ASP A 1 521 ? 17.534 19.110 -13.729 1.00 55.38 521 ASP A CA 1
ATOM 4118 C C . ASP A 1 521 ? 17.463 20.509 -14.342 1.00 55.38 521 ASP A C 1
ATOM 4120 O O . ASP A 1 521 ? 16.432 21.179 -14.234 1.00 55.38 521 ASP A O 1
ATOM 4124 N N . TYR A 1 522 ? 18.498 20.936 -15.072 1.00 62.19 522 TYR A N 1
ATOM 4125 C CA . TYR A 1 522 ? 18.470 22.175 -15.849 1.00 62.19 522 TYR A CA 1
ATOM 4126 C C . TYR A 1 522 ? 17.388 22.166 -16.935 1.00 62.19 522 TYR A C 1
ATOM 4128 O O . TYR A 1 522 ? 16.641 23.142 -17.072 1.00 62.19 522 TYR A O 1
ATOM 4136 N N . PHE A 1 523 ? 17.256 21.082 -17.701 1.00 60.50 523 PHE A N 1
ATOM 4137 C CA . PHE A 1 523 ? 16.240 20.965 -18.751 1.00 60.50 523 PHE A CA 1
ATOM 4138 C C . PHE A 1 523 ? 14.825 20.913 -18.178 1.00 60.50 523 PHE A C 1
ATOM 4140 O O . PHE A 1 523 ? 13.942 21.639 -18.639 1.00 60.50 523 PHE A O 1
ATOM 4147 N N . LYS A 1 524 ? 14.607 20.138 -17.117 1.00 62.97 524 LYS A N 1
ATOM 4148 C CA . LYS A 1 524 ? 13.336 20.074 -16.391 1.00 62.97 524 LYS A CA 1
ATOM 4149 C C . LYS A 1 524 ? 12.974 21.440 -15.815 1.00 62.97 524 LYS A C 1
ATOM 4151 O O . LYS A 1 524 ? 11.847 21.897 -15.980 1.00 62.97 524 LYS A O 1
ATOM 4156 N N . TRP A 1 525 ? 13.919 22.141 -15.193 1.00 68.75 525 TRP A N 1
ATOM 4157 C CA . TRP A 1 525 ? 13.694 23.477 -14.636 1.00 68.75 525 TRP A CA 1
ATOM 4158 C C . TRP A 1 525 ? 13.431 24.541 -15.717 1.00 68.75 525 TRP A C 1
ATOM 4160 O O . TRP A 1 525 ? 12.513 25.350 -15.573 1.00 68.75 525 TRP A O 1
ATOM 4170 N N . SER A 1 526 ? 14.175 24.519 -16.827 1.00 56.53 526 SER A N 1
ATOM 4171 C CA . SER A 1 526 ? 14.048 25.500 -17.919 1.00 56.53 526 SER A CA 1
ATOM 4172 C C . SER A 1 526 ? 12.780 25.331 -18.763 1.00 56.53 526 SER A C 1
ATOM 4174 O O . SER A 1 526 ? 12.258 26.325 -19.270 1.00 56.53 526 SER A O 1
ATOM 4176 N N . THR A 1 527 ? 12.247 24.112 -18.876 1.00 51.69 527 THR A N 1
ATOM 4177 C CA . THR A 1 527 ? 11.025 23.807 -19.646 1.00 51.69 527 THR A CA 1
ATOM 4178 C C . THR A 1 527 ? 9.738 23.957 -18.834 1.00 51.69 527 THR A C 1
ATOM 4180 O O . THR A 1 527 ? 8.699 24.289 -19.396 1.00 51.69 527 THR A O 1
ATOM 4183 N N . THR A 1 528 ? 9.798 23.776 -17.510 1.00 53.00 528 THR A N 1
ATOM 4184 C CA . THR A 1 528 ? 8.615 23.834 -16.627 1.00 53.00 528 THR A CA 1
ATOM 4185 C C . THR A 1 528 ? 8.314 25.226 -16.064 1.00 53.00 528 THR A C 1
ATOM 4187 O O . THR A 1 528 ? 7.278 25.418 -15.433 1.00 53.00 528 THR A O 1
ATOM 4190 N N . GLY A 1 529 ? 9.198 26.214 -16.256 1.00 51.31 529 GLY A N 1
ATOM 4191 C CA . GLY A 1 529 ? 8.987 27.594 -15.791 1.00 51.31 529 GLY A CA 1
ATOM 4192 C C . GLY A 1 529 ? 8.895 27.762 -14.263 1.00 51.31 529 GLY A C 1
ATOM 4193 O O . GLY A 1 529 ? 8.420 28.798 -13.792 1.00 51.31 529 GLY A O 1
ATOM 4194 N N . LYS A 1 530 ? 9.332 26.762 -13.484 1.00 49.81 530 LYS A N 1
ATOM 4195 C CA . LYS A 1 530 ? 9.198 26.701 -12.018 1.00 49.81 530 LYS A CA 1
ATOM 4196 C C . LYS A 1 530 ? 9.815 27.912 -11.295 1.00 49.81 530 LYS A C 1
ATOM 4198 O O . LYS A 1 530 ? 10.895 28.390 -11.644 1.00 49.81 530 LYS A O 1
ATOM 4203 N N . LYS A 1 531 ? 9.156 28.361 -10.217 1.00 52.94 531 LYS A N 1
ATOM 4204 C CA . LYS A 1 531 ? 9.732 29.237 -9.178 1.00 52.94 531 LYS A CA 1
ATOM 4205 C C . LYS A 1 531 ? 10.306 28.337 -8.075 1.00 52.94 531 LYS A C 1
ATOM 4207 O O . LYS A 1 531 ? 9.543 27.646 -7.413 1.00 52.94 531 LYS A O 1
ATOM 4212 N N . GLY A 1 532 ? 11.627 28.295 -7.918 1.00 61.56 532 GLY A N 1
ATOM 4213 C CA . GLY A 1 532 ? 12.318 27.415 -6.966 1.00 61.56 532 GLY A CA 1
ATOM 4214 C C . GLY A 1 532 ? 13.840 27.522 -7.087 1.00 61.56 532 GLY A C 1
ATOM 4215 O O . GLY A 1 532 ? 14.323 28.384 -7.823 1.00 61.56 532 GLY A O 1
ATOM 4216 N N . ALA A 1 533 ? 14.571 26.650 -6.381 1.00 67.38 533 ALA A N 1
ATOM 4217 C CA . ALA A 1 533 ? 16.034 26.592 -6.427 1.00 67.38 533 ALA A CA 1
ATOM 4218 C C . ALA A 1 533 ? 16.543 26.509 -7.872 1.00 67.38 533 ALA A C 1
ATOM 4220 O O . ALA A 1 533 ? 16.001 25.755 -8.685 1.00 67.38 533 ALA A O 1
ATOM 4221 N N . VAL A 1 534 ? 17.563 27.303 -8.195 1.00 78.62 534 VAL A N 1
ATOM 4222 C CA . VAL A 1 534 ? 18.203 27.233 -9.511 1.00 78.62 534 VAL A CA 1
ATOM 4223 C C . VAL A 1 534 ? 19.109 25.997 -9.574 1.00 78.62 534 VAL A C 1
ATOM 4225 O O . VAL A 1 534 ? 19.880 25.773 -8.640 1.00 78.62 534 VAL A O 1
ATOM 4228 N N . PRO A 1 535 ? 19.050 25.195 -10.651 1.00 80.88 535 PRO A N 1
ATOM 4229 C CA . PRO A 1 535 ? 19.942 24.052 -10.818 1.00 80.88 535 PRO A CA 1
ATOM 4230 C C . PRO A 1 535 ? 21.408 24.483 -10.828 1.00 80.88 535 PRO A C 1
ATOM 4232 O O . PRO A 1 535 ? 21.747 25.546 -11.359 1.00 80.88 535 PRO A O 1
ATOM 4235 N N . ARG A 1 536 ? 22.301 23.634 -10.320 1.00 78.00 536 ARG A N 1
ATOM 4236 C CA . ARG A 1 536 ? 23.740 23.926 -10.242 1.00 78.00 536 ARG A CA 1
ATOM 4237 C C . ARG A 1 536 ? 24.349 24.260 -11.602 1.00 78.00 536 ARG A C 1
ATOM 4239 O O . ARG A 1 536 ? 25.166 25.171 -11.707 1.00 78.00 536 ARG A O 1
ATOM 4246 N N . LEU A 1 537 ? 23.877 23.607 -12.663 1.00 76.38 537 LEU A N 1
ATOM 4247 C CA . LEU A 1 537 ? 24.313 23.896 -14.027 1.00 76.38 537 LEU A CA 1
ATOM 4248 C C . LEU A 1 537 ? 23.952 25.314 -14.489 1.00 76.38 537 LEU A C 1
ATOM 4250 O O . LEU A 1 537 ? 24.726 25.947 -15.210 1.00 76.38 537 LEU A O 1
ATOM 4254 N N . PHE A 1 538 ? 22.794 25.833 -14.061 1.00 84.06 538 PHE A N 1
ATOM 4255 C CA . PHE A 1 538 ? 22.410 27.220 -14.325 1.00 84.06 538 PHE A CA 1
ATOM 4256 C C . PHE A 1 538 ? 23.384 28.173 -13.629 1.00 84.06 538 PHE A C 1
ATOM 4258 O O . PHE A 1 538 ? 23.887 29.097 -14.268 1.00 84.06 538 PHE A O 1
ATOM 4265 N N . VAL A 1 539 ? 23.687 27.913 -12.352 1.00 86.56 539 VAL A N 1
ATOM 4266 C CA . VAL A 1 539 ? 24.637 28.704 -11.556 1.00 86.56 539 VAL A CA 1
ATOM 4267 C C . VAL A 1 539 ? 26.015 28.706 -12.213 1.00 86.56 539 VAL A C 1
ATOM 4269 O O . VAL A 1 539 ? 26.525 29.773 -12.540 1.00 86.56 539 VAL A O 1
ATOM 4272 N N . ALA A 1 540 ? 26.572 27.533 -12.519 1.00 86.38 540 ALA A N 1
ATOM 4273 C CA . ALA A 1 540 ? 27.868 27.401 -13.181 1.00 86.38 540 ALA A CA 1
ATOM 4274 C C . ALA A 1 540 ? 27.927 28.163 -14.515 1.00 86.38 540 ALA A C 1
ATOM 4276 O O . ALA A 1 540 ? 28.856 28.935 -14.751 1.00 86.38 540 ALA A O 1
ATOM 4277 N N . CYS A 1 541 ? 26.912 28.017 -15.376 1.00 83.38 541 CYS A N 1
ATOM 4278 C CA . CYS A 1 541 ? 26.853 28.757 -16.639 1.00 83.38 541 CYS A CA 1
ATOM 4279 C C . CYS A 1 541 ? 26.837 30.274 -16.418 1.00 83.38 541 CYS A C 1
ATOM 4281 O O . CYS A 1 541 ? 27.437 31.015 -17.200 1.00 83.38 541 CYS A O 1
ATOM 4283 N N . LYS A 1 542 ? 26.172 30.745 -15.359 1.00 88.94 542 LYS A N 1
ATOM 4284 C CA . LYS A 1 542 ? 26.133 32.167 -15.020 1.00 88.94 542 LYS A CA 1
ATOM 4285 C C . LYS A 1 542 ? 27.464 32.690 -14.509 1.00 88.94 542 LYS A C 1
ATOM 4287 O O . LYS A 1 542 ? 27.889 33.746 -14.972 1.00 88.94 542 LYS A O 1
ATOM 4292 N N . LEU A 1 543 ? 28.156 31.940 -13.657 1.00 91.06 543 LEU A N 1
ATOM 4293 C CA . LEU A 1 543 ? 29.496 32.310 -13.196 1.00 91.06 543 LEU A CA 1
ATOM 4294 C C . LEU A 1 543 ? 30.472 32.450 -14.371 1.00 91.06 543 LEU A C 1
ATOM 4296 O O . LEU A 1 543 ? 31.134 33.479 -14.487 1.00 91.06 543 LEU A O 1
ATOM 4300 N N . LYS A 1 544 ? 30.469 31.494 -15.312 1.00 89.62 544 LYS A N 1
ATOM 4301 C CA . LYS A 1 544 ? 31.293 31.559 -16.536 1.00 89.62 544 LYS A CA 1
ATOM 4302 C C . LYS A 1 544 ? 30.969 32.776 -17.404 1.00 89.62 544 LYS A C 1
ATOM 4304 O O . LYS A 1 544 ? 31.869 33.441 -17.915 1.00 89.62 544 LYS A O 1
ATOM 4309 N N . GLN A 1 545 ? 29.681 33.090 -17.577 1.00 87.88 545 GLN A N 1
ATOM 4310 C CA . GLN A 1 545 ? 29.248 34.267 -18.341 1.00 87.88 545 GLN A CA 1
ATOM 4311 C C . GLN A 1 545 ? 29.759 35.568 -17.713 1.00 87.88 545 GLN A C 1
ATOM 4313 O O . GLN A 1 545 ? 30.275 36.425 -18.430 1.00 87.88 545 GLN A O 1
ATOM 4318 N N . ILE A 1 546 ? 29.649 35.701 -16.389 1.00 91.00 546 ILE A N 1
ATOM 4319 C CA . ILE A 1 546 ? 30.122 36.873 -15.642 1.00 91.00 546 ILE A CA 1
ATOM 4320 C C . ILE A 1 546 ? 31.646 36.986 -15.737 1.00 91.00 546 ILE A C 1
ATOM 4322 O O . ILE A 1 546 ? 32.153 38.051 -16.094 1.00 91.00 546 ILE A O 1
ATOM 4326 N N . ALA A 1 547 ? 32.364 35.889 -15.479 1.00 90.12 547 ALA A N 1
ATOM 4327 C CA . ALA A 1 547 ? 33.821 35.843 -15.527 1.00 90.12 547 ALA A CA 1
ATOM 4328 C C . ALA A 1 547 ? 34.356 36.284 -16.891 1.00 90.12 547 ALA A C 1
ATOM 4330 O O . ALA A 1 547 ? 35.177 37.197 -16.970 1.00 90.12 547 ALA A O 1
ATOM 4331 N N . LYS A 1 548 ? 33.800 35.733 -17.978 1.00 88.81 548 LYS A N 1
ATOM 4332 C CA . LYS A 1 548 ? 34.182 36.099 -19.346 1.00 88.81 548 LYS A CA 1
ATOM 4333 C C . LYS A 1 548 ? 33.839 37.549 -19.688 1.00 88.81 548 LYS A C 1
ATOM 4335 O O . LYS A 1 548 ? 34.644 38.234 -20.310 1.00 88.81 548 LYS A O 1
ATOM 4340 N N . ALA A 1 549 ? 32.659 38.031 -19.295 1.00 88.56 549 ALA A N 1
ATOM 4341 C CA . ALA A 1 549 ? 32.223 39.395 -19.602 1.00 88.56 549 ALA A CA 1
ATOM 4342 C C . ALA A 1 549 ? 33.048 40.471 -18.876 1.00 88.56 549 ALA A C 1
ATOM 4344 O O . ALA A 1 549 ? 33.166 41.592 -19.372 1.00 88.56 549 ALA A O 1
ATOM 4345 N N . LYS A 1 550 ? 33.602 40.142 -17.704 1.00 87.88 550 LYS A N 1
ATOM 4346 C CA . LYS A 1 550 ? 34.361 41.064 -16.844 1.00 87.88 550 LYS A CA 1
ATOM 4347 C C . LYS A 1 550 ? 35.864 40.766 -16.799 1.00 87.88 550 LYS A C 1
ATOM 4349 O O . LYS A 1 550 ? 36.597 41.455 -16.095 1.00 87.88 550 LYS A O 1
ATOM 4354 N N . ASN A 1 551 ? 36.314 39.779 -17.575 1.00 88.62 551 ASN A N 1
ATOM 4355 C CA . ASN A 1 551 ? 37.696 39.306 -17.623 1.00 88.62 551 ASN A CA 1
ATOM 4356 C C . ASN A 1 551 ? 38.255 38.966 -16.226 1.00 88.62 551 ASN A C 1
ATOM 4358 O O . ASN A 1 551 ? 39.360 39.385 -15.878 1.00 88.62 551 ASN A O 1
ATOM 4362 N N . LEU A 1 552 ? 37.448 38.282 -15.409 1.00 91.69 552 LEU A N 1
ATOM 4363 C CA . LEU A 1 552 ? 37.819 37.885 -14.048 1.00 91.69 552 LEU A CA 1
ATOM 4364 C C . LEU A 1 552 ? 38.801 36.715 -14.107 1.00 91.69 552 LEU A C 1
ATOM 4366 O O . LEU A 1 552 ? 38.622 35.798 -14.904 1.00 91.69 552 LEU A O 1
ATOM 4370 N N . GLU A 1 553 ? 39.829 36.756 -13.269 1.00 89.69 553 GLU A N 1
ATOM 4371 C CA . GLU A 1 553 ? 40.935 35.797 -13.298 1.00 89.69 553 GLU A CA 1
ATOM 4372 C C . GLU A 1 553 ? 40.955 34.866 -12.084 1.00 89.69 553 GLU A C 1
ATOM 4374 O O . GLU A 1 553 ? 41.468 33.754 -12.197 1.00 89.69 553 GLU A O 1
ATOM 4379 N N . SER A 1 554 ? 40.372 35.284 -10.956 1.00 93.19 554 SER A N 1
ATOM 4380 C CA . SER A 1 554 ? 40.289 34.487 -9.729 1.00 93.19 554 SER A CA 1
ATOM 4381 C C . SER A 1 554 ? 38.847 34.124 -9.360 1.00 93.19 554 SER A C 1
ATOM 4383 O O . SER A 1 554 ? 37.917 34.884 -9.637 1.00 93.19 554 SER A O 1
ATOM 4385 N N . PHE A 1 555 ? 38.654 32.969 -8.725 1.00 94.94 555 PHE A N 1
ATOM 4386 C CA . PHE A 1 555 ? 37.370 32.513 -8.187 1.00 94.94 555 PHE A CA 1
ATOM 4387 C C . PHE A 1 555 ? 37.520 32.093 -6.728 1.00 94.94 555 PHE A C 1
ATOM 4389 O O . PHE A 1 555 ? 38.426 31.338 -6.388 1.00 94.94 555 PHE A O 1
ATOM 4396 N N . ILE A 1 556 ? 36.627 32.584 -5.873 1.00 94.62 556 ILE A N 1
ATOM 4397 C CA . ILE A 1 556 ? 36.530 32.185 -4.472 1.00 94.62 556 ILE A CA 1
ATOM 4398 C C . ILE A 1 556 ? 35.140 31.597 -4.249 1.00 94.62 556 ILE A C 1
ATOM 4400 O O . ILE A 1 556 ? 34.144 32.285 -4.475 1.00 94.62 556 ILE A O 1
ATOM 4404 N N . GLU A 1 557 ? 35.075 30.354 -3.787 1.00 93.44 557 GLU A N 1
ATOM 4405 C CA . GLU A 1 557 ? 33.836 29.680 -3.396 1.00 93.44 557 GLU A CA 1
ATOM 4406 C C . GLU A 1 557 ? 33.775 29.533 -1.871 1.00 93.44 557 GLU A C 1
ATOM 4408 O O . GLU A 1 557 ? 34.718 29.024 -1.256 1.00 93.44 557 GLU A O 1
ATOM 4413 N N . THR A 1 558 ? 32.672 29.963 -1.253 1.00 88.06 558 THR A N 1
ATOM 4414 C CA . THR A 1 558 ? 32.417 29.714 0.170 1.00 88.06 558 THR A CA 1
ATOM 4415 C C . THR A 1 558 ? 31.279 28.722 0.365 1.00 88.06 558 THR A C 1
ATOM 4417 O O . THR A 1 558 ? 30.166 28.926 -0.119 1.00 88.06 558 THR A O 1
ATOM 4420 N N . GLY A 1 559 ? 31.582 27.647 1.101 1.00 67.75 559 GLY A N 1
ATOM 4421 C CA . GLY A 1 559 ? 30.627 26.602 1.446 1.00 67.75 559 GLY A CA 1
ATOM 4422 C C . GLY A 1 559 ? 30.330 25.687 0.266 1.00 67.75 559 GLY A C 1
ATOM 4423 O O . GLY A 1 559 ? 29.562 26.037 -0.626 1.00 67.75 559 GLY A O 1
ATOM 4424 N N . THR A 1 560 ? 30.907 24.485 0.271 1.00 63.81 560 THR A N 1
ATOM 4425 C CA . THR A 1 560 ? 30.669 23.536 -0.813 1.00 63.81 560 THR A CA 1
ATOM 4426 C C . THR A 1 560 ? 30.354 22.131 -0.308 1.00 63.81 560 THR A C 1
ATOM 4428 O O . THR A 1 560 ? 30.638 21.726 0.820 1.00 63.81 560 THR A O 1
ATOM 4431 N N . HIS A 1 561 ? 29.706 21.369 -1.184 1.00 65.19 561 HIS A N 1
ATOM 4432 C CA . HIS A 1 561 ? 29.563 19.931 -1.053 1.00 65.19 561 HIS A CA 1
ATOM 4433 C C . HIS A 1 561 ? 30.677 19.277 -1.882 1.00 65.19 561 HIS A C 1
ATOM 4435 O O . HIS A 1 561 ? 30.517 19.057 -3.082 1.00 65.19 561 HIS A O 1
ATOM 4441 N N . TYR A 1 562 ? 31.829 19.011 -1.258 1.00 67.56 562 TYR A N 1
ATOM 4442 C CA . TYR A 1 562 ? 32.992 18.330 -1.854 1.00 67.56 562 TYR A CA 1
ATOM 4443 C C . TYR A 1 562 ? 33.716 19.081 -3.000 1.00 67.56 562 TYR A C 1
ATOM 4445 O O . TYR A 1 562 ? 34.481 18.470 -3.743 1.00 67.56 562 TYR A O 1
ATOM 4453 N N . GLY A 1 563 ? 33.477 20.372 -3.214 1.00 70.69 563 GLY A N 1
ATOM 4454 C CA . GLY A 1 563 ? 34.053 21.162 -4.314 1.00 70.69 563 GLY A CA 1
ATOM 4455 C C . GLY A 1 563 ? 33.314 21.002 -5.648 1.00 70.69 563 GLY A C 1
ATOM 4456 O O . GLY A 1 563 ? 33.888 21.152 -6.725 1.00 70.69 563 GLY A O 1
ATOM 4457 N N . GLU A 1 564 ? 32.038 20.613 -5.620 1.00 76.56 564 GLU A N 1
ATOM 4458 C CA . GLU A 1 564 ? 31.288 20.288 -6.839 1.00 76.56 564 GLU A CA 1
ATOM 4459 C C . GLU A 1 564 ? 31.119 21.460 -7.810 1.00 76.56 564 GLU A C 1
ATOM 4461 O O . GLU A 1 564 ? 31.310 21.265 -9.011 1.00 76.56 564 GLU A O 1
ATOM 4466 N N . LEU A 1 565 ? 30.778 22.663 -7.340 1.00 85.38 565 LEU A N 1
ATOM 4467 C CA . LEU A 1 565 ? 30.619 23.823 -8.223 1.00 85.38 565 LEU A CA 1
ATOM 4468 C C . LEU A 1 565 ? 31.971 24.299 -8.764 1.00 85.38 565 LEU A C 1
ATOM 4470 O O . LEU A 1 565 ? 32.067 24.530 -9.970 1.00 85.38 565 LEU A O 1
ATOM 4474 N N . THR A 1 566 ? 33.016 24.339 -7.932 1.00 87.75 566 THR A N 1
ATOM 4475 C CA . THR A 1 566 ? 34.402 24.557 -8.380 1.00 87.75 566 THR A CA 1
ATOM 4476 C C . THR A 1 566 ? 34.761 23.648 -9.555 1.00 87.75 566 THR A C 1
ATOM 4478 O O . THR A 1 566 ? 35.281 24.119 -10.565 1.00 87.75 566 THR A O 1
ATOM 4481 N N . SER A 1 567 ? 34.372 22.370 -9.514 1.00 82.44 567 SER A N 1
ATOM 4482 C CA . SER A 1 567 ? 34.644 21.439 -10.615 1.00 82.44 567 SER A CA 1
ATOM 4483 C C . SER A 1 567 ? 34.029 21.877 -11.956 1.00 82.44 567 SER A C 1
ATOM 4485 O O . SER A 1 567 ? 34.567 21.579 -13.026 1.00 82.44 567 SER A O 1
ATOM 4487 N N . TYR A 1 568 ? 32.894 22.589 -11.936 1.00 79.81 568 TYR A N 1
ATOM 4488 C CA . TYR A 1 568 ? 32.230 23.103 -13.138 1.00 79.81 568 TYR A CA 1
ATOM 4489 C C . TYR A 1 568 ? 32.932 24.302 -13.753 1.00 79.81 568 TYR A C 1
ATOM 4491 O O . TYR A 1 568 ? 32.789 24.507 -14.960 1.00 79.81 568 TYR A O 1
ATOM 4499 N N . VAL A 1 569 ? 33.656 25.076 -12.952 1.00 85.19 569 VAL A N 1
ATOM 4500 C CA . VAL A 1 569 ? 34.346 26.300 -13.378 1.00 85.19 569 VAL A CA 1
ATOM 4501 C C . VAL A 1 569 ? 35.871 26.154 -13.385 1.00 85.19 569 VAL A C 1
ATOM 4503 O O . VAL A 1 569 ? 36.585 27.136 -13.562 1.00 85.19 569 VAL A O 1
ATOM 4506 N N . LEU A 1 570 ? 36.364 24.923 -13.225 1.00 86.12 570 LEU A N 1
ATOM 4507 C CA . LEU A 1 570 ? 37.772 24.578 -13.020 1.00 86.12 570 LEU A CA 1
ATOM 4508 C C . LEU A 1 570 ? 38.730 25.201 -14.046 1.00 86.12 570 LEU A C 1
ATOM 4510 O O . LEU A 1 570 ? 39.815 25.635 -13.680 1.00 86.12 570 LEU A O 1
ATOM 4514 N N . ASN A 1 571 ? 38.313 25.279 -15.313 1.00 85.12 571 ASN A N 1
ATOM 4515 C CA . ASN A 1 571 ? 39.146 25.781 -16.414 1.00 85.12 571 ASN A CA 1
ATOM 4516 C C . ASN A 1 571 ? 38.813 27.230 -16.807 1.00 85.12 571 ASN A C 1
ATOM 4518 O O . ASN A 1 571 ? 39.327 27.730 -17.806 1.00 85.12 571 ASN A O 1
ATOM 4522 N N . ASP A 1 572 ? 37.907 27.890 -16.084 1.00 89.44 572 ASP A N 1
ATOM 4523 C CA . ASP A 1 572 ? 37.435 29.238 -16.414 1.00 89.44 572 ASP A CA 1
ATOM 4524 C C . ASP A 1 572 ? 38.178 30.334 -15.630 1.00 89.44 572 ASP A C 1
ATOM 4526 O O . ASP A 1 572 ? 38.034 31.514 -15.948 1.00 89.44 572 ASP A O 1
ATOM 4530 N N . PHE A 1 573 ? 38.990 29.956 -14.638 1.00 90.69 573 PHE A N 1
ATOM 4531 C CA . PHE A 1 573 ? 39.749 30.862 -13.776 1.00 90.69 573 PHE A CA 1
ATOM 4532 C C . PHE A 1 573 ? 41.208 30.409 -13.657 1.00 90.69 573 PHE A C 1
ATOM 4534 O O . PHE A 1 573 ? 41.501 29.217 -13.678 1.00 90.69 573 PHE A O 1
ATOM 4541 N N . LYS A 1 574 ? 42.130 31.369 -13.526 1.00 90.19 574 LYS A N 1
ATOM 4542 C CA . LYS A 1 574 ? 43.572 31.112 -13.355 1.00 90.19 574 LYS A CA 1
ATOM 4543 C C . LYS A 1 574 ? 43.933 30.726 -11.927 1.00 90.19 574 LYS A C 1
ATOM 4545 O O . LYS A 1 574 ? 44.961 30.099 -11.711 1.00 90.19 574 LYS A O 1
ATOM 4550 N N . GLU A 1 575 ? 43.126 31.166 -10.971 1.00 92.75 575 GLU A N 1
ATOM 4551 C CA . GLU A 1 575 ? 43.325 30.943 -9.547 1.00 92.75 575 GLU A CA 1
ATOM 4552 C C . GLU A 1 575 ? 41.969 30.636 -8.913 1.00 92.75 575 GLU A C 1
ATOM 4554 O O . GLU A 1 575 ? 41.029 31.422 -9.052 1.00 92.75 575 GLU A O 1
ATOM 4559 N N . ILE A 1 576 ? 41.851 29.500 -8.231 1.00 93.94 576 ILE A N 1
ATOM 4560 C CA . ILE A 1 576 ? 40.623 29.104 -7.544 1.00 93.94 576 ILE A CA 1
ATOM 4561 C C . ILE A 1 576 ? 40.927 28.837 -6.077 1.00 93.94 576 ILE A C 1
ATOM 4563 O O . ILE A 1 576 ? 41.859 28.108 -5.748 1.00 93.94 576 ILE A O 1
ATOM 4567 N N . GLN A 1 577 ? 40.110 29.392 -5.191 1.00 93.75 577 GLN A N 1
ATOM 4568 C CA . GLN A 1 577 ? 40.136 29.094 -3.767 1.00 93.75 577 GLN A CA 1
ATOM 4569 C C . GLN A 1 577 ? 38.752 28.603 -3.340 1.00 93.75 577 GLN A C 1
ATOM 4571 O O . GLN A 1 577 ? 37.747 29.247 -3.634 1.00 93.75 577 GLN A O 1
ATOM 4576 N N . THR A 1 578 ? 38.686 27.469 -2.650 1.00 92.75 578 THR A N 1
ATOM 4577 C CA . THR A 1 578 ? 37.424 26.907 -2.143 1.00 92.75 578 THR A CA 1
ATOM 4578 C C . THR A 1 578 ? 37.556 26.604 -0.659 1.00 92.75 578 THR A C 1
ATOM 4580 O O . THR A 1 578 ? 38.541 25.998 -0.227 1.00 92.75 578 THR A O 1
ATOM 4583 N N . ILE A 1 579 ? 36.603 27.085 0.138 1.00 92.50 579 ILE A N 1
ATOM 4584 C CA . ILE A 1 579 ? 36.638 26.977 1.599 1.00 92.50 579 ILE A CA 1
ATOM 4585 C C . ILE A 1 579 ? 35.693 25.863 2.053 1.00 92.50 579 ILE A C 1
ATOM 4587 O O . ILE A 1 579 ? 34.480 25.943 1.849 1.00 92.50 579 ILE A O 1
ATOM 4591 N N . GLU A 1 580 ? 36.261 24.845 2.699 1.00 90.06 580 GLU A N 1
ATOM 4592 C CA . GLU A 1 580 ? 35.571 23.641 3.156 1.00 90.06 580 GLU A CA 1
ATOM 4593 C C . GLU A 1 580 ? 35.550 23.556 4.680 1.00 90.06 580 GLU A C 1
ATOM 4595 O O . GLU A 1 580 ? 36.590 23.507 5.340 1.00 90.06 580 GLU A O 1
ATOM 4600 N N . LEU A 1 581 ? 34.344 23.485 5.239 1.00 85.69 581 LEU A N 1
ATOM 4601 C CA . LEU A 1 581 ? 34.128 23.652 6.673 1.00 85.69 581 LEU A CA 1
ATOM 4602 C C . LEU A 1 581 ? 34.681 22.507 7.531 1.00 85.69 581 LEU A C 1
ATOM 4604 O O . LEU A 1 581 ? 35.211 22.740 8.616 1.00 85.69 581 LEU A O 1
ATOM 4608 N N . THR A 1 582 ? 34.541 21.263 7.073 1.00 83.56 582 THR A N 1
ATOM 4609 C CA . THR A 1 582 ? 34.901 20.067 7.850 1.00 83.56 582 THR A CA 1
ATOM 4610 C C . THR A 1 582 ? 36.133 19.382 7.277 1.00 83.56 582 THR A C 1
ATOM 4612 O O . THR A 1 582 ? 36.421 19.487 6.087 1.00 83.56 582 THR A O 1
ATOM 4615 N N . GLU A 1 583 ? 36.844 18.623 8.116 1.00 84.50 583 GLU A N 1
ATOM 4616 C CA . GLU A 1 583 ? 37.991 17.811 7.683 1.00 84.50 583 GLU A CA 1
ATOM 4617 C C . GLU A 1 583 ? 37.623 16.842 6.555 1.00 84.50 583 GLU A C 1
ATOM 4619 O O . GLU A 1 583 ? 38.394 16.644 5.622 1.00 84.50 583 GLU A O 1
ATOM 4624 N N . GLU A 1 584 ? 36.425 16.263 6.622 1.00 78.94 584 GLU A N 1
ATOM 4625 C CA . GLU A 1 584 ? 35.924 15.336 5.614 1.00 78.94 584 GLU A CA 1
ATOM 4626 C C . GLU A 1 584 ? 35.727 16.037 4.263 1.00 78.94 584 GLU A C 1
ATOM 4628 O O . GLU A 1 584 ? 36.297 15.607 3.260 1.00 78.94 584 GLU A O 1
ATOM 4633 N N . LEU A 1 585 ? 34.990 17.155 4.232 1.00 79.25 585 LEU A N 1
ATOM 4634 C CA . LEU A 1 585 ? 34.768 17.932 3.006 1.00 79.25 585 LEU A CA 1
ATOM 4635 C C . LEU A 1 585 ? 36.079 18.454 2.421 1.00 79.25 585 LEU A C 1
ATOM 4637 O O . LEU A 1 585 ? 36.299 18.359 1.214 1.00 79.25 585 LEU A O 1
ATOM 4641 N N . TYR A 1 586 ? 36.967 18.938 3.287 1.00 88.25 586 TYR A N 1
ATOM 4642 C CA . TYR A 1 586 ? 38.301 19.373 2.910 1.00 88.25 586 TYR A CA 1
ATOM 4643 C C . TYR A 1 586 ? 39.116 18.239 2.284 1.00 88.25 586 TYR A C 1
ATOM 4645 O O . TYR A 1 586 ? 39.697 18.423 1.216 1.00 88.25 586 TYR A O 1
ATOM 4653 N N . SER A 1 587 ? 39.116 17.052 2.895 1.00 77.88 587 SER A N 1
ATOM 4654 C CA . SER A 1 587 ? 39.829 15.877 2.384 1.00 77.88 587 SER A CA 1
ATOM 4655 C C . SER A 1 587 ? 39.304 15.446 1.015 1.00 77.88 587 SER A C 1
ATOM 4657 O O . SER A 1 587 ? 40.088 15.163 0.109 1.00 77.88 587 SER A O 1
ATOM 4659 N N . PHE A 1 588 ? 37.983 15.452 0.826 1.00 74.38 588 PHE A N 1
ATOM 4660 C CA . PHE A 1 588 ? 37.367 15.157 -0.468 1.00 74.38 588 PHE A CA 1
ATOM 4661 C C . PHE A 1 588 ? 37.666 16.226 -1.525 1.00 74.38 588 PHE A C 1
ATOM 4663 O O . PHE A 1 588 ? 37.969 15.866 -2.660 1.00 74.38 588 PHE A O 1
ATOM 4670 N N . CYS A 1 589 ? 37.632 17.514 -1.166 1.00 83.19 589 CYS A N 1
ATOM 4671 C CA . CYS A 1 589 ? 38.037 18.612 -2.050 1.00 83.19 589 CYS A CA 1
ATOM 4672 C C . CYS A 1 589 ? 39.494 18.456 -2.491 1.00 83.19 589 CYS A C 1
ATOM 4674 O O . CYS A 1 589 ? 39.800 18.508 -3.680 1.00 83.19 589 CYS A O 1
ATOM 4676 N N . ARG A 1 590 ? 40.393 18.207 -1.533 1.00 86.69 590 ARG A N 1
ATOM 4677 C CA . ARG A 1 590 ? 41.826 18.027 -1.781 1.00 86.69 590 ARG A CA 1
ATOM 4678 C C . ARG A 1 590 ? 42.107 16.847 -2.694 1.00 86.69 590 ARG A C 1
ATOM 4680 O O . ARG A 1 590 ? 42.936 16.980 -3.579 1.00 86.69 590 ARG A O 1
ATOM 4687 N N . ASN A 1 591 ? 41.422 15.726 -2.484 1.00 78.31 591 ASN A N 1
ATOM 4688 C CA . ASN A 1 591 ? 41.546 14.547 -3.337 1.00 78.31 591 ASN A CA 1
ATOM 4689 C C . ASN A 1 591 ? 41.013 14.838 -4.751 1.00 78.31 591 ASN A C 1
ATOM 4691 O O . ASN A 1 591 ? 41.684 14.570 -5.741 1.00 78.31 591 ASN A O 1
ATOM 4695 N N . ARG A 1 592 ? 39.845 15.485 -4.852 1.00 82.00 592 ARG A N 1
ATOM 4696 C CA . ARG A 1 592 ? 39.233 15.844 -6.139 1.00 82.00 592 ARG A CA 1
ATOM 4697 C C . ARG A 1 592 ? 40.124 16.732 -7.003 1.00 82.00 592 ARG A C 1
ATOM 4699 O O . ARG A 1 592 ? 40.128 16.549 -8.212 1.00 82.00 592 ARG A O 1
ATOM 4706 N N . PHE A 1 593 ? 40.831 17.676 -6.392 1.00 86.69 593 PHE A N 1
ATOM 4707 C CA . PHE A 1 593 ? 41.670 18.652 -7.089 1.00 86.69 593 PHE A CA 1
ATOM 4708 C C . PHE A 1 593 ? 43.167 18.406 -6.876 1.00 86.69 593 PHE A C 1
ATOM 4710 O O . PHE A 1 593 ? 43.974 19.326 -6.987 1.00 86.69 593 PHE A O 1
ATOM 4717 N N . GLU A 1 594 ? 43.568 17.171 -6.556 1.00 83.38 594 GLU A N 1
ATOM 4718 C CA . GLU A 1 594 ? 44.974 16.830 -6.296 1.00 83.38 594 GLU A CA 1
ATOM 4719 C C . GLU A 1 594 ? 45.875 17.126 -7.508 1.00 83.38 594 GLU A C 1
ATOM 4721 O O . GLU A 1 594 ? 47.033 17.514 -7.347 1.00 83.38 594 GLU A O 1
ATOM 4726 N N . ASN A 1 595 ? 45.319 17.009 -8.718 1.00 82.94 595 ASN A N 1
ATOM 4727 C CA . ASN A 1 595 ? 46.016 17.248 -9.981 1.00 82.94 595 ASN A CA 1
ATOM 4728 C C . ASN A 1 595 ? 45.833 18.674 -10.535 1.00 82.94 595 ASN A C 1
ATOM 4730 O O . ASN A 1 595 ? 46.349 18.969 -11.613 1.00 82.94 595 ASN A O 1
ATOM 4734 N N . ASP A 1 596 ? 45.146 19.560 -9.807 1.00 88.56 596 ASP A N 1
ATOM 4735 C CA . ASP A 1 596 ? 44.818 20.920 -10.242 1.00 88.56 596 ASP A CA 1
ATOM 4736 C C . ASP A 1 596 ? 45.570 21.958 -9.388 1.00 88.56 596 ASP A C 1
ATOM 4738 O O . ASP A 1 596 ? 45.037 22.474 -8.402 1.00 88.56 596 ASP A O 1
ATOM 4742 N N . PRO A 1 597 ? 46.826 22.304 -9.733 1.00 89.38 597 PRO A N 1
ATOM 4743 C CA . PRO A 1 597 ? 47.688 23.133 -8.885 1.00 89.38 597 PRO A CA 1
ATOM 4744 C C . PRO A 1 597 ? 47.209 24.584 -8.737 1.00 89.38 597 PRO A C 1
ATOM 4746 O O . PRO A 1 597 ? 47.695 25.300 -7.862 1.00 89.38 597 PRO A O 1
ATOM 4749 N N . HIS A 1 598 ? 46.278 25.036 -9.583 1.00 92.12 598 HIS A N 1
ATOM 4750 C CA . HIS A 1 598 ? 45.641 26.350 -9.475 1.00 92.12 598 HIS A CA 1
ATOM 4751 C C . HIS A 1 598 ? 44.435 26.372 -8.524 1.00 92.12 598 HIS A C 1
ATOM 4753 O O . HIS A 1 598 ? 43.874 27.448 -8.305 1.00 92.12 598 HIS A O 1
ATOM 4759 N N . VAL A 1 599 ? 44.045 25.227 -7.949 1.00 93.38 599 VAL A N 1
ATOM 4760 C CA . VAL A 1 599 ? 42.970 25.116 -6.955 1.00 93.38 599 VAL A CA 1
ATOM 4761 C C . VAL A 1 599 ? 43.552 24.978 -5.550 1.00 93.38 599 VAL A C 1
ATOM 4763 O O . VAL A 1 599 ? 44.250 24.021 -5.215 1.00 93.38 599 VAL A O 1
ATOM 4766 N N . THR A 1 600 ? 43.210 25.920 -4.678 1.00 93.88 600 THR A N 1
ATOM 4767 C CA . THR A 1 600 ? 43.560 25.893 -3.256 1.00 93.88 600 THR A CA 1
ATOM 4768 C C . THR A 1 600 ? 42.319 25.575 -2.424 1.00 93.88 600 THR A C 1
ATOM 4770 O O . THR A 1 600 ? 41.473 26.440 -2.208 1.00 93.88 600 THR A O 1
ATOM 4773 N N . CYS A 1 601 ? 42.204 24.339 -1.923 1.00 92.50 601 CYS A N 1
ATOM 4774 C CA . CYS A 1 601 ? 41.225 24.018 -0.877 1.00 92.50 601 CYS A CA 1
ATOM 4775 C C . CYS A 1 601 ? 41.727 24.572 0.470 1.00 92.50 601 CYS A C 1
ATOM 4777 O O . CYS A 1 601 ? 42.880 24.331 0.847 1.00 92.50 601 CYS A O 1
ATOM 4779 N N . ILE A 1 602 ? 40.865 25.265 1.211 1.00 92.75 602 ILE A N 1
ATOM 4780 C CA . ILE A 1 602 ? 41.130 25.834 2.540 1.00 92.75 602 ILE A CA 1
ATOM 4781 C C . ILE A 1 602 ? 40.214 25.134 3.544 1.00 92.75 602 ILE A C 1
ATOM 4783 O O . ILE A 1 602 ? 39.014 25.037 3.308 1.00 92.75 602 ILE A O 1
ATOM 4787 N N . ARG A 1 603 ? 40.763 24.642 4.659 1.00 92.44 603 ARG A N 1
ATOM 4788 C CA . ARG A 1 603 ? 39.973 23.994 5.713 1.00 92.44 603 ARG A CA 1
ATOM 4789 C C . ARG A 1 603 ? 39.560 25.001 6.779 1.00 92.44 603 ARG A C 1
ATOM 4791 O O . ARG A 1 603 ? 40.438 25.552 7.440 1.00 92.44 603 ARG A O 1
ATOM 4798 N N . GLY A 1 604 ? 38.261 25.137 7.011 1.00 88.25 604 GLY A N 1
ATOM 4799 C CA . GLY A 1 604 ? 37.696 25.904 8.118 1.00 88.25 604 GLY A CA 1
ATOM 4800 C C . GLY A 1 604 ? 36.445 26.677 7.720 1.00 88.25 604 GLY A C 1
ATOM 4801 O O . GLY A 1 604 ? 35.942 26.540 6.607 1.00 88.25 604 GLY A O 1
ATOM 4802 N N . ASP A 1 605 ? 35.933 27.489 8.640 1.00 88.12 605 ASP A N 1
ATOM 4803 C CA . ASP A 1 605 ? 34.739 28.297 8.395 1.00 88.12 605 ASP A CA 1
ATOM 4804 C C . ASP A 1 605 ? 35.049 29.466 7.450 1.00 88.12 605 ASP A C 1
ATOM 4806 O O . ASP A 1 605 ? 36.050 30.175 7.602 1.00 88.12 605 ASP A O 1
ATOM 4810 N N . SER A 1 606 ? 34.191 29.689 6.455 1.00 89.81 606 SER A N 1
ATOM 4811 C CA . SER A 1 606 ? 34.338 30.821 5.542 1.00 89.81 606 SER A CA 1
ATOM 4812 C C . SER A 1 606 ? 34.173 32.161 6.257 1.00 89.81 606 SER A C 1
ATOM 4814 O O . SER A 1 606 ? 34.790 33.141 5.840 1.00 89.81 606 SER A O 1
ATOM 4816 N N . ALA A 1 607 ? 33.447 32.211 7.376 1.00 84.94 607 ALA A N 1
ATOM 4817 C CA . ALA A 1 607 ? 33.403 33.367 8.265 1.00 84.94 607 ALA A CA 1
ATOM 4818 C C . ALA A 1 607 ? 34.805 33.808 8.733 1.00 84.94 607 ALA A C 1
ATOM 4820 O O . ALA A 1 607 ? 35.052 35.012 8.860 1.00 84.94 607 ALA A O 1
ATOM 4821 N N . ASP A 1 608 ? 35.719 32.858 8.937 1.00 88.00 608 ASP A N 1
ATOM 4822 C CA . ASP A 1 608 ? 37.070 33.110 9.442 1.00 88.00 608 ASP A CA 1
ATOM 4823 C C . ASP A 1 608 ? 38.093 33.240 8.309 1.00 88.00 608 ASP A C 1
ATOM 4825 O O . ASP A 1 608 ? 38.963 34.114 8.337 1.00 88.00 608 ASP A O 1
ATOM 4829 N N . HIS A 1 609 ? 37.965 32.407 7.275 1.00 91.06 609 HIS A N 1
ATOM 4830 C CA . HIS A 1 609 ? 38.983 32.269 6.233 1.00 91.06 609 HIS A CA 1
ATOM 4831 C C . HIS A 1 609 ? 38.732 33.098 4.971 1.00 91.06 609 HIS A C 1
ATOM 4833 O O . HIS A 1 609 ? 39.672 33.335 4.209 1.00 91.06 609 HIS A O 1
ATOM 4839 N N . LEU A 1 610 ? 37.513 33.608 4.745 1.00 92.31 610 LEU A N 1
ATOM 4840 C CA . LEU A 1 610 ? 37.218 34.410 3.552 1.00 92.31 610 LEU A CA 1
ATOM 4841 C C . LEU A 1 610 ? 38.080 35.675 3.484 1.00 92.31 610 LEU A C 1
ATOM 4843 O O . LEU A 1 610 ? 38.486 36.091 2.404 1.00 92.31 610 LEU A O 1
ATOM 4847 N N . LYS A 1 611 ? 38.406 36.286 4.627 1.00 91.44 611 LYS A N 1
ATOM 4848 C CA . LYS A 1 611 ? 39.272 37.471 4.660 1.00 91.44 611 LYS A CA 1
ATOM 4849 C C . LYS A 1 611 ? 40.661 37.173 4.092 1.00 91.44 611 LYS A C 1
ATOM 4851 O O . LYS A 1 611 ? 41.190 37.984 3.332 1.00 91.44 611 LYS A O 1
ATOM 4856 N N . ASP A 1 612 ? 41.241 36.039 4.464 1.00 88.62 612 ASP A N 1
ATOM 4857 C CA . ASP A 1 612 ? 42.562 35.634 3.990 1.00 88.62 612 ASP A CA 1
ATOM 4858 C C . ASP A 1 612 ? 42.504 35.223 2.518 1.00 88.62 612 ASP A C 1
ATOM 4860 O O . ASP A 1 612 ? 43.364 35.642 1.742 1.00 88.62 612 ASP A O 1
ATOM 4864 N N . ALA A 1 613 ? 41.431 34.540 2.106 1.00 88.75 613 ALA A N 1
ATOM 4865 C CA . ALA A 1 613 ? 41.192 34.197 0.707 1.00 88.75 613 ALA A CA 1
ATOM 4866 C C . ALA A 1 613 ? 41.090 35.444 -0.192 1.00 88.75 613 ALA A C 1
ATOM 4868 O O . ALA A 1 613 ? 41.741 35.530 -1.233 1.00 88.75 613 ALA A O 1
ATOM 4869 N N . LEU A 1 614 ? 40.354 36.471 0.249 1.00 89.12 614 LEU A N 1
ATOM 4870 C CA . LEU A 1 614 ? 40.234 37.750 -0.463 1.00 89.12 614 LEU A CA 1
ATOM 4871 C C . LEU A 1 614 ? 41.562 38.515 -0.557 1.00 89.12 614 LEU A C 1
ATOM 4873 O O . LEU A 1 614 ? 41.755 39.265 -1.510 1.00 89.12 614 LEU A O 1
ATOM 4877 N N . ASN A 1 615 ? 42.457 38.366 0.425 1.00 84.19 615 ASN A N 1
ATOM 4878 C CA . ASN A 1 615 ? 43.782 38.995 0.399 1.00 84.19 615 ASN A CA 1
ATOM 4879 C C . ASN A 1 615 ? 44.778 38.226 -0.479 1.00 84.19 615 ASN A C 1
ATOM 4881 O O . ASN A 1 615 ? 45.699 38.839 -1.018 1.00 84.19 615 ASN A O 1
ATOM 4885 N N . GLY A 1 616 ? 44.620 36.903 -0.578 1.00 71.19 616 GLY A N 1
ATOM 4886 C CA . GLY A 1 616 ? 45.443 36.039 -1.422 1.00 71.19 616 GLY A CA 1
ATOM 4887 C C . GLY A 1 616 ? 45.054 36.086 -2.899 1.00 71.19 616 GLY A C 1
ATOM 4888 O O . GLY A 1 616 ? 45.918 35.902 -3.748 1.00 71.19 616 GLY A O 1
ATOM 4889 N N . ALA A 1 617 ? 43.785 36.373 -3.201 1.00 73.31 617 ALA A N 1
ATOM 4890 C CA . ALA A 1 617 ? 43.273 36.365 -4.563 1.00 73.31 617 ALA A CA 1
ATOM 4891 C C . ALA A 1 617 ? 43.694 37.588 -5.391 1.00 73.31 617 ALA A C 1
ATOM 4893 O O . ALA A 1 617 ? 43.770 38.726 -4.919 1.00 73.31 617 ALA A O 1
ATOM 4894 N N . SER A 1 618 ? 43.880 37.345 -6.687 1.00 65.94 618 SER A N 1
ATOM 4895 C CA . SER A 1 618 ? 44.119 38.370 -7.708 1.00 65.94 618 SER A CA 1
ATOM 4896 C C . SER A 1 618 ? 43.073 39.507 -7.680 1.00 65.94 618 SER A C 1
ATOM 4898 O O . SER A 1 618 ? 41.886 39.264 -7.471 1.00 65.94 618 SER A O 1
ATOM 4900 N N . PHE A 1 619 ? 43.491 40.751 -7.971 1.00 62.06 619 PHE A N 1
ATOM 4901 C CA . PHE A 1 619 ? 42.675 41.986 -7.901 1.00 62.06 619 PHE A CA 1
ATOM 4902 C C . PHE A 1 619 ? 41.426 42.037 -8.814 1.00 62.06 619 PHE A C 1
ATOM 4904 O O . PHE A 1 619 ? 40.759 43.068 -8.846 1.00 62.06 619 PHE A O 1
ATOM 4911 N N . ASN A 1 620 ? 41.114 40.991 -9.581 1.00 78.94 620 ASN A N 1
ATOM 4912 C CA . ASN A 1 620 ? 39.958 40.945 -10.477 1.00 78.94 620 ASN A CA 1
ATOM 4913 C C . ASN A 1 620 ? 39.291 39.565 -10.412 1.00 78.94 620 ASN A C 1
ATOM 4915 O O . ASN A 1 620 ? 39.555 38.708 -11.257 1.00 78.94 620 ASN A O 1
ATOM 4919 N N . GLY A 1 621 ? 38.473 39.342 -9.384 1.00 89.62 621 GLY A N 1
ATOM 4920 C CA . GLY A 1 621 ? 37.937 38.015 -9.066 1.00 89.62 621 GLY A CA 1
ATOM 4921 C C . GLY A 1 621 ? 36.416 37.909 -9.045 1.00 89.62 621 GLY A C 1
ATOM 4922 O O . GLY A 1 621 ? 35.692 38.906 -9.092 1.00 89.62 621 GLY A O 1
ATOM 4923 N N . LEU A 1 622 ? 35.921 36.683 -8.909 1.00 95.00 622 LEU A N 1
ATOM 4924 C CA . LEU A 1 622 ? 34.530 36.369 -8.605 1.00 95.00 622 LEU A CA 1
ATOM 4925 C C . LEU A 1 622 ? 34.441 35.690 -7.237 1.00 95.00 622 LEU A C 1
ATOM 4927 O O . LEU A 1 622 ? 35.115 34.693 -7.009 1.00 95.00 622 LEU A O 1
ATOM 4931 N N . VAL A 1 623 ? 33.578 36.190 -6.354 1.00 95.06 623 VAL A N 1
ATOM 4932 C CA . VAL A 1 623 ? 33.248 35.529 -5.082 1.00 95.06 623 VAL A CA 1
ATOM 4933 C C . VAL A 1 623 ? 31.854 34.932 -5.187 1.00 95.06 623 VAL A C 1
ATOM 4935 O O . VAL A 1 623 ? 30.898 35.649 -5.488 1.00 95.06 623 VAL A O 1
ATOM 4938 N N . TYR A 1 624 ? 31.730 33.636 -4.934 1.00 95.12 624 TYR A N 1
ATOM 4939 C CA . TYR A 1 624 ? 30.460 32.935 -4.840 1.00 95.12 624 TYR A CA 1
ATOM 4940 C C . TYR A 1 624 ? 30.178 32.552 -3.390 1.00 95.12 624 TYR A C 1
ATOM 4942 O O . TYR A 1 624 ? 30.978 31.851 -2.774 1.00 95.12 624 TYR A O 1
ATOM 4950 N N . LEU A 1 625 ? 29.038 33.012 -2.875 1.00 92.88 625 LEU A N 1
ATOM 4951 C CA . LEU A 1 625 ? 28.558 32.699 -1.532 1.00 92.88 625 LEU A CA 1
ATOM 4952 C C . LEU A 1 625 ? 27.350 31.767 -1.616 1.00 92.88 625 LEU A C 1
ATOM 4954 O O . LEU A 1 625 ? 26.331 32.118 -2.235 1.00 92.88 625 LEU A O 1
ATOM 4958 N N . ASP A 1 626 ? 27.439 30.607 -0.969 1.00 86.44 626 ASP A N 1
ATOM 4959 C CA . ASP A 1 626 ? 26.308 29.696 -0.846 1.00 86.44 626 ASP A CA 1
ATOM 4960 C C . ASP A 1 626 ? 25.459 30.013 0.398 1.00 86.44 626 ASP A C 1
ATOM 4962 O O . ASP A 1 626 ? 25.819 29.701 1.530 1.00 86.44 626 ASP A O 1
ATOM 4966 N N . ALA A 1 627 ? 24.277 30.607 0.193 1.00 80.56 627 ALA A N 1
ATOM 4967 C CA . ALA A 1 627 ? 23.312 30.859 1.265 1.00 80.56 627 ALA A CA 1
ATOM 4968 C C . ALA A 1 627 ? 22.443 29.631 1.611 1.00 80.56 627 ALA A C 1
ATOM 4970 O O . ALA A 1 627 ? 21.308 29.793 2.065 1.00 80.56 627 ALA A O 1
ATOM 4971 N N . TYR A 1 628 ? 22.896 28.405 1.340 1.00 74.69 628 TYR A N 1
ATOM 4972 C CA . TYR A 1 628 ? 22.187 27.193 1.754 1.00 74.69 628 TYR A CA 1
ATOM 4973 C C . TYR A 1 628 ? 22.462 26.828 3.222 1.00 74.69 628 TYR A C 1
ATOM 4975 O O . TYR A 1 628 ? 23.259 27.467 3.903 1.00 74.69 628 TYR A O 1
ATOM 4983 N N . TYR A 1 629 ? 21.717 25.857 3.748 1.00 62.81 629 TYR A N 1
ATOM 4984 C CA . TYR A 1 629 ? 21.781 25.429 5.147 1.00 62.81 629 TYR A CA 1
ATOM 4985 C C . TYR A 1 629 ? 22.975 24.515 5.424 1.00 62.81 629 TYR A C 1
ATOM 4987 O O . TYR A 1 629 ? 23.277 23.597 4.656 1.00 62.81 629 TYR A O 1
ATOM 4995 N N . SER A 1 630 ? 23.615 24.773 6.563 1.00 57.47 630 SER A N 1
ATOM 4996 C CA . SER A 1 630 ? 24.750 24.020 7.085 1.00 57.47 630 SER A CA 1
ATOM 4997 C C . SER A 1 630 ? 24.262 22.757 7.818 1.00 57.47 630 SER A C 1
ATOM 4999 O O . SER A 1 630 ? 23.975 22.795 9.016 1.00 57.47 630 SER A O 1
ATOM 5001 N N . GLY A 1 631 ? 24.148 21.620 7.123 1.00 45.72 631 GLY A N 1
ATOM 5002 C CA . GLY A 1 631 ? 23.919 20.317 7.756 1.00 45.72 631 GLY A CA 1
ATOM 5003 C C . GLY A 1 631 ? 23.358 19.219 6.847 1.00 45.72 631 GLY A C 1
ATOM 5004 O O . GLY A 1 631 ? 22.882 19.447 5.737 1.00 45.72 631 GLY A O 1
ATOM 5005 N N . GLY A 1 632 ? 23.426 17.977 7.334 1.00 53.06 632 GLY A N 1
ATOM 5006 C CA . GLY A 1 632 ? 23.172 16.781 6.533 1.00 53.06 632 GLY A CA 1
ATOM 5007 C C . GLY A 1 632 ? 24.466 16.277 5.896 1.00 53.06 632 GLY A C 1
ATOM 5008 O O . GLY A 1 632 ? 25.375 15.876 6.613 1.00 53.06 632 GLY A O 1
ATOM 5009 N N . VAL A 1 633 ? 24.532 16.269 4.564 1.00 46.91 633 VAL A N 1
ATOM 5010 C CA . VAL A 1 633 ? 25.738 15.892 3.795 1.00 46.91 633 VAL A CA 1
ATOM 5011 C C . VAL A 1 633 ? 26.672 17.086 3.515 1.00 46.91 633 VAL A C 1
ATOM 5013 O O . VAL A 1 633 ? 27.721 16.928 2.893 1.00 46.91 633 VAL A O 1
ATOM 5016 N N . THR A 1 634 ? 26.291 18.291 3.950 1.00 56.66 634 THR A N 1
ATOM 5017 C CA . THR A 1 634 ? 27.125 19.502 3.980 1.00 56.66 634 THR A CA 1
ATOM 5018 C C . THR A 1 634 ? 27.615 19.757 5.408 1.00 56.66 634 THR A C 1
ATOM 5020 O O . THR A 1 634 ? 27.005 19.306 6.381 1.00 56.66 634 THR A O 1
ATOM 5023 N N . GLY A 1 635 ? 28.747 20.447 5.549 1.00 56.41 635 GLY A N 1
ATOM 5024 C CA . GLY A 1 635 ? 29.338 20.745 6.850 1.00 56.41 635 GLY A CA 1
ATOM 5025 C C . GLY A 1 635 ? 28.423 21.646 7.676 1.00 56.41 635 GLY A C 1
ATOM 5026 O O . GLY A 1 635 ? 27.768 22.525 7.121 1.00 56.41 635 GLY A O 1
ATOM 5027 N N . ARG A 1 636 ? 28.389 21.447 9.000 1.00 73.12 636 ARG A N 1
ATOM 5028 C CA . ARG A 1 636 ? 27.644 22.307 9.931 1.00 73.12 636 ARG A CA 1
ATOM 5029 C C . ARG A 1 636 ? 28.584 23.173 10.767 1.00 73.12 636 ARG A C 1
ATOM 5031 O O . ARG A 1 636 ? 29.406 22.625 11.498 1.00 73.12 636 ARG A O 1
ATOM 5038 N N . GLY A 1 637 ? 28.447 24.492 10.638 1.00 68.81 637 GLY A N 1
ATOM 5039 C CA . GLY A 1 637 ? 29.183 25.486 11.424 1.00 68.81 637 GLY A CA 1
ATOM 5040 C C . GLY A 1 637 ? 28.473 25.815 12.735 1.00 68.81 637 GLY A C 1
ATOM 5041 O O . GLY A 1 637 ? 27.435 25.229 13.050 1.00 68.81 637 GLY A O 1
ATOM 5042 N N . GLU A 1 638 ? 29.019 26.760 13.502 1.00 75.88 638 GLU A N 1
ATOM 5043 C CA . GLU A 1 638 ? 28.389 27.225 14.751 1.00 75.88 638 GLU A CA 1
ATOM 5044 C C . GLU A 1 638 ? 27.089 28.007 14.505 1.00 75.88 638 GLU A C 1
ATOM 5046 O O . GLU A 1 638 ? 26.202 28.018 15.359 1.00 75.88 638 GLU A O 1
ATOM 5051 N N . VAL A 1 639 ? 26.969 28.625 13.328 1.00 76.69 639 VAL A N 1
ATOM 5052 C CA . VAL A 1 639 ? 25.771 29.321 12.844 1.00 76.69 639 VAL A CA 1
ATOM 5053 C C . VAL A 1 639 ? 25.213 28.621 11.607 1.00 76.69 639 VAL A C 1
ATOM 5055 O O . VAL A 1 639 ? 25.946 27.992 10.843 1.00 76.69 639 VAL A O 1
ATOM 5058 N N . GLU A 1 640 ? 23.907 28.740 11.379 1.00 74.25 640 GLU A N 1
ATOM 5059 C CA . GLU A 1 640 ? 23.222 28.038 10.280 1.00 74.25 640 GLU A CA 1
ATOM 5060 C C . GLU A 1 640 ? 23.645 28.546 8.886 1.00 74.25 640 GLU A C 1
ATOM 5062 O O . GLU A 1 640 ? 23.615 27.785 7.915 1.00 74.25 640 GLU A O 1
ATOM 5067 N N . THR A 1 641 ? 24.096 29.804 8.790 1.00 82.69 641 THR A N 1
ATOM 5068 C CA . THR A 1 641 ? 24.764 30.365 7.606 1.00 82.69 641 THR A CA 1
ATOM 5069 C C . THR A 1 641 ? 25.788 31.452 7.988 1.00 82.69 641 THR A C 1
ATOM 5071 O O . THR A 1 641 ? 25.475 32.331 8.798 1.00 82.69 641 THR A O 1
ATOM 5074 N N . PRO A 1 642 ? 26.992 31.472 7.381 1.00 86.25 642 PRO A N 1
ATOM 5075 C CA . PRO A 1 642 ? 27.995 32.518 7.614 1.00 86.25 642 PRO A CA 1
ATOM 5076 C C . PRO A 1 642 ? 27.733 33.810 6.813 1.00 86.25 642 PRO A C 1
ATOM 5078 O O . PRO A 1 642 ? 28.431 34.813 7.000 1.00 86.25 642 PRO A O 1
ATOM 5081 N N . LEU A 1 643 ? 26.689 33.840 5.973 1.00 89.19 643 LEU A N 1
ATOM 5082 C CA . LEU A 1 643 ? 26.448 34.865 4.949 1.00 89.19 643 LEU A CA 1
ATOM 5083 C C . LEU A 1 643 ? 26.497 36.316 5.455 1.00 89.19 643 LEU A C 1
ATOM 5085 O O . LEU A 1 643 ? 26.991 37.206 4.762 1.00 89.19 643 LEU A O 1
ATOM 5089 N N . LYS A 1 644 ? 25.991 36.592 6.666 1.00 88.12 644 LYS A N 1
ATOM 5090 C CA . LYS A 1 644 ? 26.052 37.943 7.261 1.00 88.12 644 LYS A CA 1
ATOM 5091 C C . LYS A 1 644 ? 27.491 38.420 7.435 1.00 88.12 644 LYS A C 1
ATOM 5093 O O . LYS A 1 644 ? 27.787 39.568 7.101 1.00 88.12 644 LYS A O 1
ATOM 5098 N N . ASN A 1 645 ? 28.347 37.553 7.970 1.00 88.75 645 ASN A N 1
ATOM 5099 C CA . ASN A 1 645 ? 29.743 37.869 8.224 1.00 88.75 645 ASN A CA 1
ATOM 5100 C C . ASN A 1 645 ? 30.534 37.913 6.913 1.00 88.75 645 ASN A C 1
ATOM 5102 O O . ASN A 1 645 ? 31.295 38.851 6.702 1.00 88.75 645 ASN A O 1
ATOM 5106 N N . GLU A 1 646 ? 30.282 36.982 5.991 1.00 92.75 646 GLU A N 1
ATOM 5107 C CA . GLU A 1 646 ? 30.928 36.964 4.671 1.00 92.75 646 GLU A CA 1
ATOM 5108 C C . GLU A 1 646 ? 30.694 38.269 3.900 1.00 92.75 646 GLU A C 1
ATOM 5110 O O . GLU A 1 646 ? 31.637 38.883 3.398 1.00 92.75 646 GLU A O 1
ATOM 5115 N N . ILE A 1 647 ? 29.449 38.757 3.872 1.00 92.00 647 ILE A N 1
ATOM 5116 C CA . ILE A 1 647 ? 29.111 40.039 3.241 1.00 92.00 647 ILE A CA 1
ATOM 5117 C C . ILE A 1 647 ? 29.838 41.199 3.934 1.00 92.00 647 ILE A C 1
ATOM 5119 O O . ILE A 1 647 ? 30.367 42.083 3.258 1.00 92.00 647 ILE A O 1
ATOM 5123 N N . ASP A 1 648 ? 29.893 41.211 5.268 1.00 91.25 648 ASP A N 1
ATOM 5124 C CA . ASP A 1 648 ? 30.580 42.268 6.017 1.00 91.25 648 ASP A CA 1
ATOM 5125 C C . ASP A 1 648 ? 32.099 42.251 5.789 1.00 91.25 648 ASP A C 1
ATOM 5127 O O . ASP A 1 648 ? 32.717 43.318 5.715 1.00 91.25 648 ASP A O 1
ATOM 5131 N N . VAL A 1 649 ? 32.701 41.069 5.644 1.00 91.81 649 VAL A N 1
ATOM 5132 C CA . VAL A 1 649 ? 34.116 40.887 5.297 1.00 91.81 649 VAL A CA 1
ATOM 5133 C C . VAL A 1 649 ? 34.389 41.403 3.884 1.00 91.81 649 VAL A C 1
ATOM 5135 O O . VAL A 1 649 ? 35.312 42.198 3.701 1.00 91.81 649 VAL A O 1
ATOM 5138 N N . ILE A 1 650 ? 33.558 41.039 2.903 1.00 92.19 650 ILE A N 1
ATOM 5139 C CA . ILE A 1 650 ? 33.712 41.484 1.511 1.00 92.19 650 ILE A CA 1
ATOM 5140 C C . ILE A 1 650 ? 33.586 43.003 1.401 1.00 92.19 650 ILE A C 1
ATOM 5142 O O . ILE A 1 650 ? 34.458 43.641 0.812 1.00 92.19 650 ILE A O 1
ATOM 5146 N N . LEU A 1 651 ? 32.555 43.604 2.003 1.00 90.69 651 LEU A N 1
ATOM 5147 C CA . LEU A 1 651 ? 32.324 45.053 1.933 1.00 90.69 651 LEU A CA 1
ATOM 5148 C C . LEU A 1 651 ? 33.430 45.881 2.612 1.00 90.69 651 LEU A C 1
ATOM 5150 O O . LEU A 1 651 ? 33.591 47.056 2.288 1.00 90.69 651 LEU A O 1
ATOM 5154 N N . LYS A 1 652 ? 34.187 45.293 3.549 1.00 89.75 652 LYS A N 1
ATOM 5155 C CA . LYS A 1 652 ? 35.349 45.927 4.204 1.00 89.75 652 LYS A CA 1
ATOM 5156 C C . LYS A 1 652 ? 36.679 45.618 3.512 1.00 89.75 652 LYS A C 1
ATOM 5158 O O . LYS A 1 652 ? 37.701 46.203 3.876 1.00 89.75 652 LYS A O 1
ATOM 5163 N N . SER A 1 653 ? 36.690 44.680 2.570 1.00 87.94 653 SER A N 1
ATOM 5164 C CA . SER A 1 653 ? 37.899 44.259 1.868 1.00 87.94 653 SER A CA 1
ATOM 5165 C C . SER A 1 653 ? 38.306 45.262 0.782 1.00 87.94 653 SER A C 1
ATOM 5167 O O . SER A 1 653 ? 37.534 46.131 0.380 1.00 87.94 653 SER A O 1
ATOM 5169 N N . LYS A 1 654 ? 39.539 45.128 0.277 1.00 83.94 654 LYS A N 1
ATOM 5170 C CA . LYS A 1 654 ? 40.008 45.847 -0.923 1.00 83.94 654 LYS A CA 1
ATOM 5171 C C . LYS A 1 654 ? 39.723 45.076 -2.219 1.00 83.94 654 LYS A C 1
ATOM 5173 O O . LYS A 1 654 ? 40.265 45.437 -3.264 1.00 83.94 654 LYS A O 1
ATOM 5178 N N . PHE A 1 655 ? 38.933 44.005 -2.139 1.00 86.19 655 PHE A N 1
ATOM 5179 C CA . PHE A 1 655 ? 38.621 43.146 -3.269 1.00 86.19 655 PHE A CA 1
ATOM 5180 C C . PHE A 1 655 ? 37.879 43.926 -4.355 1.00 86.19 655 PHE A C 1
ATOM 5182 O O . PHE A 1 655 ? 36.937 44.669 -4.073 1.00 86.19 655 PHE A O 1
ATOM 5189 N N . LYS A 1 656 ? 38.301 43.730 -5.603 1.00 83.06 656 LYS A N 1
ATOM 5190 C CA . LYS A 1 656 ? 37.647 44.276 -6.791 1.00 83.06 656 LYS A CA 1
ATOM 5191 C C . LYS A 1 656 ? 37.221 43.115 -7.675 1.00 83.06 656 LYS A C 1
ATOM 5193 O O . LYS A 1 656 ? 37.991 42.183 -7.903 1.00 83.06 656 LYS A O 1
ATOM 5198 N N . GLY A 1 657 ? 35.973 43.149 -8.128 1.00 90.19 657 GLY A N 1
ATOM 5199 C CA . GLY A 1 657 ? 35.386 42.000 -8.797 1.00 90.19 657 GLY A CA 1
ATOM 5200 C C . GLY A 1 657 ? 33.875 41.916 -8.656 1.00 90.19 657 GLY A C 1
ATOM 5201 O O . GLY A 1 657 ? 33.199 42.907 -8.370 1.00 90.19 657 GLY A O 1
ATOM 5202 N N . VAL A 1 658 ? 33.343 40.716 -8.859 1.00 93.94 658 VAL A N 1
ATOM 5203 C CA . VAL A 1 658 ? 31.903 40.442 -8.802 1.00 93.94 658 VAL A CA 1
ATOM 5204 C C . VAL A 1 658 ? 31.602 39.506 -7.646 1.00 93.94 658 VAL A C 1
ATOM 5206 O O . VAL A 1 658 ? 32.322 38.537 -7.428 1.00 93.94 658 VAL A O 1
ATOM 5209 N N . VAL A 1 659 ? 30.521 39.775 -6.925 1.00 94.81 659 VAL A N 1
ATOM 5210 C CA . VAL A 1 659 ? 30.019 38.882 -5.883 1.00 94.81 659 VAL A CA 1
AT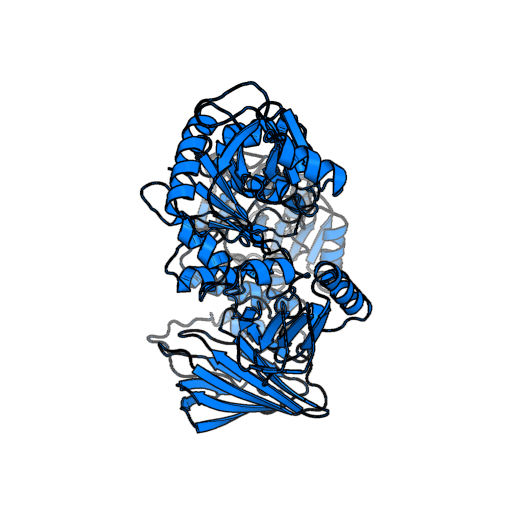OM 5211 C C . VAL A 1 659 ? 28.681 38.317 -6.323 1.00 94.81 659 VAL A C 1
ATOM 5213 O O . VAL A 1 659 ? 27.808 39.055 -6.791 1.00 94.81 659 VAL A O 1
ATOM 5216 N N . VAL A 1 660 ? 28.534 37.005 -6.179 1.00 95.56 660 VAL A N 1
ATOM 5217 C CA . VAL A 1 660 ? 27.333 36.245 -6.509 1.00 95.56 660 VAL A CA 1
ATOM 5218 C C . VAL A 1 660 ? 26.881 35.496 -5.266 1.00 95.56 660 VAL A C 1
ATOM 5220 O O . VAL A 1 660 ? 27.634 34.719 -4.696 1.00 95.56 660 VAL A O 1
ATOM 5223 N N . VAL A 1 661 ? 25.636 35.709 -4.861 1.00 93.31 661 VAL A N 1
ATOM 5224 C CA . VAL A 1 661 ? 25.002 34.990 -3.753 1.00 93.31 661 VAL A CA 1
ATOM 5225 C C . VAL A 1 661 ? 23.907 34.111 -4.327 1.00 93.31 661 VAL A C 1
ATOM 5227 O O . VAL A 1 661 ? 22.997 34.620 -4.992 1.00 93.31 661 VAL A O 1
ATOM 5230 N N . ASN A 1 662 ? 23.996 32.807 -4.084 1.00 90.06 662 ASN A N 1
ATOM 5231 C CA . ASN A 1 662 ? 22.962 31.846 -4.465 1.00 90.06 662 ASN A CA 1
ATOM 5232 C C . ASN A 1 662 ? 21.978 31.602 -3.318 1.00 90.06 662 ASN A C 1
ATOM 5234 O O . ASN A 1 662 ? 22.228 32.000 -2.186 1.00 90.06 662 ASN A O 1
ATOM 5238 N N . ASN A 1 663 ? 20.861 30.932 -3.609 1.00 84.88 663 ASN A N 1
ATOM 5239 C CA . ASN A 1 663 ? 19.832 30.571 -2.639 1.00 84.88 663 ASN A CA 1
ATOM 5240 C C . ASN A 1 663 ? 19.190 31.799 -1.967 1.00 84.88 663 ASN A C 1
ATOM 5242 O O . ASN A 1 663 ? 18.885 31.783 -0.776 1.00 84.88 663 ASN A O 1
ATOM 5246 N N . LEU A 1 664 ? 18.916 32.859 -2.739 1.00 82.62 664 LEU A N 1
ATOM 5247 C CA . LEU A 1 664 ? 18.241 34.072 -2.250 1.00 82.62 664 LEU A CA 1
ATOM 5248 C C . LEU A 1 664 ? 16.943 33.791 -1.484 1.00 82.62 664 LEU A C 1
ATOM 5250 O O . LEU A 1 664 ? 16.605 34.527 -0.554 1.00 82.62 664 LEU A O 1
ATOM 5254 N N . ARG A 1 665 ? 16.206 32.745 -1.870 1.00 81.75 665 ARG A N 1
ATOM 5255 C CA . ARG A 1 665 ? 15.001 32.277 -1.169 1.00 81.75 665 ARG A CA 1
ATOM 5256 C C . ARG A 1 665 ? 15.228 31.951 0.315 1.00 81.75 665 ARG A C 1
ATOM 5258 O O . ARG A 1 665 ? 14.276 32.026 1.083 1.00 81.75 665 ARG A O 1
ATOM 5265 N N . CYS A 1 666 ? 16.457 31.619 0.714 1.00 79.75 666 CYS A N 1
ATOM 5266 C CA . CYS A 1 666 ? 16.825 31.292 2.091 1.00 79.75 666 CYS A CA 1
ATOM 5267 C C . CYS A 1 666 ? 17.047 32.538 2.968 1.00 79.75 666 CYS A C 1
ATOM 5269 O O . CYS A 1 666 ? 17.122 32.422 4.185 1.00 79.75 666 CYS A O 1
ATOM 5271 N N . MET A 1 667 ? 17.084 33.749 2.396 1.00 84.69 667 MET A N 1
ATOM 5272 C CA . MET A 1 667 ? 17.277 35.013 3.129 1.00 84.69 667 MET A CA 1
ATOM 5273 C C . MET A 1 667 ? 15.995 35.504 3.827 1.00 84.69 667 MET A C 1
ATOM 5275 O O . MET A 1 667 ? 15.494 36.611 3.578 1.00 84.69 667 MET A O 1
ATOM 5279 N N . THR A 1 668 ? 15.437 34.654 4.685 1.00 81.50 668 THR A N 1
ATOM 5280 C CA . THR A 1 668 ? 14.130 34.829 5.334 1.00 81.50 668 THR A CA 1
ATOM 5281 C C . THR A 1 668 ? 14.188 35.689 6.600 1.00 81.50 668 THR A C 1
ATOM 5283 O O . THR A 1 668 ? 13.170 36.254 6.999 1.00 81.50 668 THR A O 1
ATOM 5286 N N . GLY A 1 669 ? 15.364 35.832 7.224 1.00 80.94 669 GLY A N 1
ATOM 5287 C CA . GLY A 1 669 ? 15.529 36.518 8.511 1.00 80.94 669 GLY A CA 1
ATOM 5288 C C . GLY A 1 669 ? 15.370 35.635 9.754 1.00 80.94 669 GLY A C 1
ATOM 5289 O O . GLY A 1 669 ? 15.300 36.175 10.856 1.00 80.94 669 GLY A O 1
ATOM 5290 N N . SER A 1 670 ? 15.276 34.314 9.588 1.00 77.62 670 SER A N 1
ATOM 5291 C CA . SER A 1 670 ? 15.170 33.306 10.658 1.00 77.62 670 SER A CA 1
ATOM 5292 C C . SER A 1 670 ? 16.399 32.392 10.661 1.00 77.62 670 SER A C 1
ATOM 5294 O O . SER A 1 670 ? 16.977 32.210 9.599 1.00 77.62 670 SER A O 1
ATOM 5296 N N . ASN A 1 671 ? 16.753 31.760 11.788 1.00 70.50 671 ASN A N 1
ATOM 5297 C CA . ASN A 1 671 ? 17.846 30.769 11.877 1.00 70.50 671 ASN A CA 1
ATOM 5298 C C . ASN A 1 671 ? 19.172 31.298 11.292 1.00 70.50 671 ASN A C 1
ATOM 5300 O O . ASN A 1 671 ? 19.656 30.797 10.288 1.00 70.50 671 ASN A O 1
ATOM 5304 N N . ASP A 1 672 ? 19.690 32.390 11.856 1.00 79.81 672 ASP A N 1
ATOM 5305 C CA . ASP A 1 672 ? 20.905 33.116 11.439 1.00 79.81 672 ASP A CA 1
ATOM 5306 C C . ASP A 1 672 ? 20.903 33.755 10.039 1.00 79.81 672 ASP A C 1
ATOM 5308 O O . ASP A 1 672 ? 21.634 34.732 9.824 1.00 79.81 672 ASP A O 1
ATOM 5312 N N . TYR A 1 673 ? 20.001 33.359 9.135 1.00 82.94 673 TYR A N 1
ATOM 5313 C CA . TYR A 1 673 ? 19.852 33.977 7.819 1.00 82.94 673 TYR A CA 1
ATOM 5314 C C . TYR A 1 673 ? 19.543 35.476 7.918 1.00 82.94 673 TYR A C 1
ATOM 5316 O O . TYR A 1 673 ? 18.699 35.900 8.716 1.00 82.94 673 TYR A O 1
ATOM 5324 N N . PRO A 1 674 ? 20.202 36.332 7.117 1.00 86.62 674 PRO A N 1
ATOM 5325 C CA . PRO A 1 674 ? 19.814 37.731 7.023 1.00 86.62 674 PRO A CA 1
ATOM 5326 C C . PRO A 1 674 ? 18.485 37.884 6.299 1.00 86.62 674 PRO A C 1
ATOM 5328 O O . PRO A 1 674 ? 18.175 37.122 5.382 1.00 86.62 674 PRO A O 1
ATOM 5331 N N . LYS A 1 675 ? 17.725 38.928 6.646 1.00 88.81 675 LYS A N 1
ATOM 5332 C CA . LYS A 1 675 ? 16.618 39.339 5.781 1.00 88.81 675 LYS A CA 1
ATOM 5333 C C . LYS A 1 675 ? 17.200 39.860 4.480 1.00 88.81 675 LYS A C 1
ATOM 5335 O O . LYS A 1 675 ? 18.132 40.666 4.492 1.00 88.81 675 LYS A O 1
ATOM 5340 N N . LYS A 1 676 ? 16.586 39.486 3.357 1.00 87.62 676 LYS A N 1
ATOM 5341 C CA . LYS A 1 676 ? 16.961 40.004 2.034 1.00 87.62 676 LYS A CA 1
ATOM 5342 C C . LYS A 1 676 ? 17.134 41.530 2.042 1.00 87.62 676 LYS A C 1
ATOM 5344 O O . LYS A 1 676 ? 18.164 42.024 1.604 1.00 87.62 676 LYS A O 1
ATOM 5349 N N . GLN A 1 677 ? 16.179 42.265 2.615 1.00 85.69 677 GLN A N 1
ATOM 5350 C CA . GLN A 1 677 ? 16.212 43.731 2.687 1.00 85.69 677 GLN A CA 1
ATOM 5351 C C . GLN A 1 677 ? 17.473 44.279 3.388 1.00 85.69 677 GLN A C 1
ATOM 5353 O O . GLN A 1 677 ? 18.065 45.240 2.905 1.00 85.69 677 GLN A O 1
ATOM 5358 N N . GLU A 1 678 ? 17.920 43.646 4.476 1.00 86.56 678 GLU A N 1
ATOM 5359 C CA . GLU A 1 678 ? 19.075 44.093 5.271 1.00 86.56 678 GLU A CA 1
ATOM 5360 C C . GLU A 1 678 ? 20.380 44.005 4.470 1.00 86.56 678 GLU A C 1
ATOM 5362 O O . GLU A 1 678 ? 21.200 44.923 4.497 1.00 86.56 678 GLU A O 1
ATOM 5367 N N . VAL A 1 679 ? 20.555 42.927 3.701 1.00 87.94 679 VAL A N 1
ATOM 5368 C CA . VAL A 1 679 ? 21.722 42.754 2.823 1.00 87.94 679 VAL A CA 1
ATOM 5369 C C . VAL A 1 679 ? 21.719 43.772 1.690 1.00 87.94 679 VAL A C 1
ATOM 5371 O O . VAL A 1 679 ? 22.744 44.396 1.417 1.00 87.94 679 VAL A O 1
ATOM 5374 N N . LEU A 1 680 ? 20.565 44.004 1.063 1.00 88.94 680 LEU A N 1
ATOM 5375 C CA . LEU A 1 680 ? 20.456 44.981 -0.022 1.00 88.94 680 LEU A CA 1
ATOM 5376 C C . LEU A 1 680 ? 20.727 46.407 0.457 1.00 88.94 680 LEU A C 1
ATOM 5378 O O . LEU A 1 680 ? 21.354 47.187 -0.260 1.00 88.94 680 LEU A O 1
ATOM 5382 N N . GLU A 1 681 ? 20.278 46.756 1.662 1.00 87.88 681 GLU A N 1
ATOM 5383 C CA . GLU A 1 681 ? 20.573 48.051 2.270 1.00 87.88 681 GLU A CA 1
ATOM 5384 C C . GLU A 1 681 ? 22.065 48.231 2.549 1.00 87.88 681 GLU A C 1
ATOM 5386 O O . GLU A 1 681 ? 22.592 49.311 2.275 1.00 87.88 681 GLU A O 1
ATOM 5391 N N . LYS A 1 682 ? 22.759 47.193 3.037 1.00 88.06 682 LYS A N 1
ATOM 5392 C CA . LYS A 1 682 ? 24.219 47.221 3.228 1.00 88.06 682 LYS A CA 1
ATOM 5393 C C . LYS A 1 682 ? 24.953 47.452 1.904 1.00 88.06 682 LYS A C 1
ATOM 5395 O O . LYS A 1 682 ? 25.734 48.395 1.807 1.00 88.06 682 LYS A O 1
ATOM 5400 N N . ILE A 1 683 ? 24.638 46.673 0.866 1.00 88.00 683 ILE A N 1
ATOM 5401 C CA . ILE A 1 683 ? 25.263 46.804 -0.464 1.00 88.00 683 ILE A CA 1
ATOM 5402 C C . ILE A 1 683 ? 25.007 48.201 -1.051 1.00 88.00 683 ILE A C 1
ATOM 5404 O O . ILE A 1 683 ? 25.924 48.849 -1.561 1.00 88.00 683 ILE A O 1
ATOM 5408 N N . LYS A 1 684 ? 23.770 48.704 -0.930 1.00 86.44 684 LYS A N 1
ATOM 5409 C CA . LYS A 1 684 ? 23.380 50.030 -1.427 1.00 86.44 684 LYS A CA 1
ATOM 5410 C C . LYS A 1 684 ? 24.092 51.163 -0.684 1.00 86.44 684 LYS A C 1
ATOM 5412 O O . LYS A 1 684 ? 24.528 52.116 -1.328 1.00 86.44 684 LYS A O 1
ATOM 5417 N N . LYS A 1 685 ? 24.225 51.077 0.647 1.00 87.00 685 LYS A N 1
ATOM 5418 C CA . LYS A 1 685 ? 24.948 52.070 1.468 1.00 87.00 685 LYS A CA 1
ATOM 5419 C C . LYS A 1 685 ? 26.433 52.143 1.110 1.00 87.00 685 LYS A C 1
ATOM 5421 O O . LYS A 1 685 ? 26.996 53.231 1.145 1.00 87.00 685 LYS A O 1
ATOM 5426 N N . SER A 1 686 ? 27.029 51.028 0.697 1.00 82.62 686 SER A N 1
ATOM 5427 C CA . SER A 1 686 ? 28.414 50.972 0.213 1.00 82.62 686 SER A CA 1
ATOM 5428 C C . SER A 1 686 ? 28.595 51.486 -1.228 1.00 82.62 686 SER A C 1
ATOM 5430 O O . SER A 1 686 ? 29.707 51.505 -1.741 1.00 82.62 686 SER A O 1
ATOM 5432 N N . GLY A 1 687 ? 27.527 51.939 -1.900 1.00 81.56 687 GLY A N 1
ATOM 5433 C CA . GLY A 1 687 ? 27.606 52.568 -3.226 1.00 81.56 687 GLY A CA 1
ATOM 5434 C C . GLY A 1 687 ? 27.751 51.594 -4.406 1.00 81.56 687 GLY A C 1
ATOM 5435 O O . GLY A 1 687 ? 27.992 52.032 -5.543 1.00 81.56 687 GLY A O 1
ATOM 5436 N N . HIS A 1 688 ? 27.583 50.292 -4.163 1.00 85.44 688 HIS A N 1
ATOM 5437 C CA . HIS A 1 688 ? 27.625 49.246 -5.185 1.00 85.44 688 HIS A CA 1
ATOM 5438 C C . HIS A 1 688 ? 26.264 49.072 -5.866 1.00 85.44 688 HIS A C 1
ATOM 5440 O O . HIS A 1 688 ? 25.205 49.265 -5.264 1.00 85.44 688 HIS A O 1
ATOM 5446 N N . VAL A 1 689 ? 26.296 48.711 -7.150 1.00 81.81 689 VAL A N 1
ATOM 5447 C CA . VAL A 1 689 ? 25.092 48.417 -7.935 1.00 81.81 689 VAL A CA 1
ATOM 5448 C C . VAL A 1 689 ? 24.883 46.910 -7.931 1.00 81.81 689 VAL A C 1
ATOM 5450 O O . VAL A 1 689 ? 25.815 46.162 -8.224 1.00 81.81 689 VAL A O 1
ATOM 5453 N N . TYR A 1 690 ? 23.665 46.480 -7.612 1.00 91.56 690 TYR A N 1
ATOM 5454 C CA . TYR A 1 690 ? 23.273 45.076 -7.621 1.00 91.56 690 TYR A CA 1
ATOM 5455 C C . TYR A 1 690 ? 22.088 44.840 -8.553 1.00 91.56 690 TYR A C 1
ATOM 5457 O O . TYR A 1 690 ? 21.301 45.747 -8.833 1.00 91.56 690 TYR A O 1
ATOM 5465 N N . HIS A 1 691 ? 21.940 43.600 -8.998 1.00 90.50 691 HIS A N 1
ATOM 5466 C CA . HIS A 1 691 ? 20.757 43.125 -9.700 1.00 90.50 691 HIS A CA 1
ATOM 5467 C C . HIS A 1 691 ? 20.425 41.692 -9.280 1.00 90.50 691 HIS A C 1
ATOM 5469 O O . HIS A 1 691 ? 21.217 41.008 -8.629 1.00 90.50 691 HIS A O 1
ATOM 5475 N N . PHE A 1 692 ? 19.222 41.255 -9.645 1.00 86.75 692 PHE A N 1
ATOM 5476 C CA . PHE A 1 692 ? 18.760 39.893 -9.417 1.00 86.75 692 PHE A CA 1
ATOM 5477 C C . PHE A 1 692 ? 18.642 39.155 -10.734 1.00 86.75 692 PHE A C 1
ATOM 5479 O O . PHE A 1 692 ? 18.094 39.690 -11.700 1.00 86.75 692 PHE A O 1
ATOM 5486 N N . GLU A 1 693 ? 19.050 37.895 -10.734 1.00 83.06 693 GLU A N 1
ATOM 5487 C CA . GLU A 1 693 ? 18.711 36.970 -11.801 1.00 83.06 693 GLU A CA 1
ATOM 5488 C C . GLU A 1 693 ? 18.205 35.667 -11.188 1.00 83.06 693 GLU A C 1
ATOM 5490 O O . GLU A 1 693 ? 18.962 34.901 -10.599 1.00 83.06 693 GLU A O 1
ATOM 5495 N N . LYS A 1 694 ? 16.898 35.407 -11.327 1.00 85.56 694 LYS A N 1
ATOM 5496 C CA . LYS A 1 694 ? 16.237 34.240 -10.721 1.00 85.56 694 LYS A CA 1
ATOM 5497 C C . LYS A 1 694 ? 16.474 34.211 -9.202 1.00 85.56 694 LYS A C 1
ATOM 5499 O O . LYS A 1 694 ? 16.015 35.124 -8.521 1.00 85.56 694 LYS A O 1
ATOM 5504 N N . ASP A 1 695 ? 17.153 33.184 -8.696 1.00 82.94 695 ASP A N 1
ATOM 5505 C CA . ASP A 1 695 ? 17.473 33.004 -7.274 1.00 82.94 695 ASP A CA 1
ATOM 5506 C C . ASP A 1 695 ? 18.902 33.473 -6.915 1.00 82.94 695 ASP A C 1
ATOM 5508 O O . ASP A 1 695 ? 19.411 33.139 -5.848 1.00 82.94 695 ASP A O 1
ATOM 5512 N N . LEU A 1 696 ? 19.539 34.261 -7.798 1.00 90.12 696 LEU A N 1
ATOM 5513 C CA . LEU A 1 696 ? 20.874 34.841 -7.617 1.00 90.12 696 LEU A CA 1
ATOM 5514 C C . LEU A 1 696 ? 20.816 36.348 -7.339 1.00 90.12 696 LEU A C 1
ATOM 5516 O O . LEU A 1 696 ? 20.079 37.089 -8.003 1.00 90.12 696 LEU A O 1
ATOM 5520 N N . LEU A 1 697 ? 21.635 36.813 -6.394 1.00 93.44 697 LEU A N 1
ATOM 5521 C CA . LEU A 1 697 ? 21.954 38.228 -6.174 1.00 93.44 697 LEU A CA 1
ATOM 5522 C C . LEU A 1 697 ? 23.379 38.480 -6.646 1.00 93.44 697 LEU A C 1
ATOM 5524 O O . LEU A 1 697 ? 24.299 37.797 -6.212 1.00 93.44 697 LEU A O 1
ATOM 5528 N N . ILE A 1 698 ? 23.549 39.465 -7.523 1.00 94.06 698 ILE A N 1
ATOM 5529 C CA . ILE A 1 698 ? 24.829 39.756 -8.165 1.00 94.06 698 ILE A CA 1
ATOM 5530 C C . ILE A 1 698 ? 25.145 41.240 -7.979 1.00 94.06 698 ILE A C 1
ATOM 5532 O O . ILE A 1 698 ? 24.306 42.089 -8.298 1.00 94.06 698 ILE A O 1
ATOM 5536 N N . TRP A 1 699 ? 26.345 41.572 -7.497 1.00 93.25 699 TRP A N 1
ATOM 5537 C CA . TRP A 1 699 ? 26.821 42.959 -7.436 1.00 93.25 699 TRP A CA 1
ATOM 5538 C C . TRP A 1 699 ? 28.301 43.101 -7.776 1.00 93.25 699 TRP A C 1
ATOM 5540 O O . TRP A 1 699 ? 29.087 42.166 -7.646 1.00 93.25 699 TRP A O 1
ATOM 5550 N N . GLU A 1 700 ? 28.671 44.303 -8.213 1.00 89.50 700 GLU A N 1
ATOM 5551 C CA . GLU A 1 700 ? 30.047 44.648 -8.576 1.00 89.50 700 GLU A CA 1
ATOM 5552 C C . GLU A 1 700 ? 30.705 45.484 -7.474 1.00 89.50 700 GLU A C 1
ATOM 5554 O O . GLU A 1 700 ? 30.180 46.525 -7.052 1.00 89.50 700 GLU A O 1
ATOM 5559 N N . MET A 1 701 ? 31.873 45.029 -7.026 1.00 85.19 701 MET A N 1
ATOM 5560 C CA . MET A 1 701 ? 32.743 45.746 -6.100 1.00 85.19 701 MET A CA 1
ATOM 5561 C C . MET A 1 701 ? 33.502 46.825 -6.885 1.00 85.19 701 MET A C 1
ATOM 5563 O O . MET A 1 701 ? 34.184 46.520 -7.863 1.00 85.19 701 MET A O 1
ATOM 5567 N N . LYS A 1 702 ? 33.316 48.089 -6.490 1.00 69.19 702 LYS A N 1
ATOM 5568 C CA . LYS A 1 702 ? 33.885 49.281 -7.140 1.00 69.19 702 LYS A CA 1
ATOM 5569 C C . LYS A 1 702 ? 35.272 49.616 -6.609 1.00 69.19 702 LYS A C 1
ATOM 5571 O O . LYS A 1 702 ? 35.448 49.512 -5.377 1.00 69.19 702 LYS A O 1
#

pLDDT: mean 85.52, std 16.29, range [25.78, 98.75]

Nearest PDB structures (foldseek):
  7zvy-assembly2_B  TM=9.069E-01  e=2.774E-09  Thermococcus kodakarensis
  7zvm-assembly1_A-2  TM=9.173E-01  e=7.773E-09  Thermococcus barophilus
  7x85-assembly2_C  TM=9.540E-01  e=1.361E-07  Gallus gallus
  7zvy-assembly1_G  TM=8.829E-01  e=3.861E-08  Thermococcus kodakarensis
  5fq0-assembly1_A  TM=8.919E-01  e=4.037E-07  Halomonas sp.

Solvent-accessible surface area (backbone atoms only — not comparable to full-atom values): 37171 Å² total; per-residue (Å²): 108,33,35,35,33,36,43,53,75,70,42,38,51,26,44,47,77,78,21,14,61,80,47,20,42,31,71,39,52,82,88,48,92,52,20,24,36,46,49,43,53,58,66,49,58,53,71,93,52,26,39,53,33,33,37,36,28,42,65,90,47,50,63,58,50,50,55,51,31,53,77,70,74,50,68,63,68,35,44,38,34,34,82,56,94,29,53,52,33,47,52,51,44,46,53,36,50,51,36,40,75,72,74,38,35,81,36,35,37,37,39,34,59,22,47,45,49,65,77,44,51,69,60,50,50,54,45,48,60,43,40,48,65,40,12,76,73,63,27,41,26,35,43,21,33,65,60,90,62,56,57,40,89,43,33,34,34,33,51,40,93,53,75,44,82,76,34,23,34,50,69,45,68,44,75,45,41,56,62,70,57,20,44,51,38,52,69,68,68,48,39,21,33,54,68,73,33,37,32,24,19,31,49,48,50,54,55,51,33,45,73,64,29,46,64,44,41,51,29,37,46,56,7,53,73,64,28,50,82,66,91,45,36,34,48,28,55,73,42,43,61,66,37,63,75,37,42,37,56,77,43,36,61,67,73,49,87,54,34,30,35,30,70,36,87,60,61,72,44,63,60,72,20,54,50,48,43,38,73,72,40,73,60,51,100,53,47,26,20,75,45,64,52,65,50,77,38,74,49,30,52,23,33,40,38,23,70,74,55,80,44,72,48,71,72,45,63,38,33,34,36,41,37,45,91,84,46,75,43,78,42,51,36,92,52,26,71,53,37,35,60,54,40,53,51,29,54,77,69,73,39,61,77,40,41,48,57,60,58,43,82,50,91,34,34,34,40,27,64,76,50,73,57,94,51,38,39,31,33,42,36,39,33,31,48,68,24,56,53,51,32,27,26,28,76,48,26,27,39,35,39,32,23,69,37,54,49,36,39,36,35,51,58,59,46,73,50,75,34,42,52,83,31,70,51,78,44,58,55,61,43,44,31,29,51,29,17,84,42,91,57,64,21,33,32,40,37,41,37,38,31,92,47,85,61,82,83,44,54,47,34,61,48,41,99,82,74,78,41,61,75,70,50,80,75,69,96,70,58,71,78,79,90,85,79,78,85,87,69,88,88,67,64,70,74,56,66,62,57,69,73,73,68,74,84,87,63,50,76,77,50,52,29,55,50,51,52,34,48,49,48,34,50,54,46,71,74,65,71,66,90,67,88,72,38,65,52,54,52,47,55,48,53,52,52,51,31,65,77,67,68,30,40,20,37,37,42,33,62,52,61,47,46,55,69,56,64,71,48,58,88,68,38,73,34,36,39,38,27,17,56,34,72,66,39,29,51,44,27,43,62,74,42,67,88,37,90,48,52,44,72,40,78,33,52,44,64,72,45,45,62,56,51,54,69,72,44,58,77,36,21,37,40,39,41,56,46,56,75,41,47,86,92,33,52,63,65,98,51,45,36,53,58,63,52,43,51,55,46,54,76,71,46,90,58,29,35,39,41,39,34,39,47,52,84,52,31,70,50,57,77,68,28,49,35,53,67,60,55,53,51,53,45,47,73,71,72,38,62,68,52,74,57,93,41,33,41,39,36,46,48,122

Radius of gyration: 31.48 Å; Cα contacts (8 Å, |Δi|>4): 1486; chains: 1; bounding box: 73×91×69 Å